Protein AF-0000000076133934 (afdb_homodimer)

Secondary structure (DSSP, 8-state):
-HHHHHHHHHHHHHHHHHHHHHHHTTTT-----B-SS-EEEEP---S---EEEE-TTSEEEEEE----TT--HHHHHHHHHTT---EEEEEETTSGGG-EEEPEEE-TT--GGG--EEEEEEEE-TT--EEEEEEEEETTEEEEEEEEEEGGGTEEEEEEEE--TT--SEEEEEESSSS-EEEEE--S--SHHHHHHHHHTT---EEEEEE-SS-EEEEEEEES----EEE-TTSSEEEEEETTTTEEEEEEEPTTS-EEEEEEEE-SSEEEEEEE-TTS-EEEEEESSHHHHHHHHH-TTS---EEEEEEEEETTEEEEEEEEEEE-SSSS-SEEEEEEETTEEEEEESSS-EEEEE-S---/-HHHHHHHHHHHHHHHHHHHHHHHTTTT-----B-SS-EEEEP---S---EEEE-TTSEEEEEE----TT--HHHHHHHHHTT---EEEEEETTSGGG-EEEPEEE-TT--GGG--EEEEEEEE-TT--EEEEEEEEETTEEEEEEEEEEGGGTEEEEEEEE--TT--SEEEEEESSSS-EEEEE--S--SHHHHHHHHHTT---EEEEEE-SS-EEEEEEEES----EEE-TTSSEEEEEETTTTEEEEEEEPTTS-EEEEEEEE-SSEEEEEEE-TTS-EEEEEESSHHHHHHHHH-TTS---EEEEEEEEETTEEEEEEEEEEE-SSS--SEEEEEEETTEEEEEESSS-EEEEE-S---

Organism: Mytilus edulis (NCBI:txid6550)

InterPro domains:
  IPR002640 Arylesterase [PF01731] (171-256)
  IPR002640 Arylesterase [PR01785] (44-58)
  IPR002640 Arylesterase [PR01785] (136-149)
  IPR002640 Arylesterase [PR01785] (177-189)
  IPR002640 Arylesterase [PR01785] (210-223)
  IPR002640 Arylesterase [PR01785] (236-254)
  IPR002640 Arylesterase [PR01785] (341-357)
  IPR011042 Six-bladed beta-propeller, TolB-like [G3DSA:2.120.10.30] (18-359)
  IPR051288 Serum paraoxonase/arylesterase [PTHR11799] (8-358)

Foldseek 3Di:
DVVVVVVVVVVVVVVVLVVVLCVLLVVPDDFDFDALFDKDFFDDLFFWFFEWAADLQQKIKTWTQADALQAAVQVVVVCVVSVGFTFIWIAGPVCNVVGIDTAAEDDDPDDRRFFRWAAKEWDQDPVRWIKIWTWGQGPVGIWIWIWTQDPVRSYTYTDDIDDDPVRHAWAYWEDPDNQKIKTKRFDDDSHNVVRVCLLSVQAWAIFMWIDQNPDIGTQDTRASGWAAWYAFPVNQWIWTFRFSQQWIWIWGADPSGHTHTDDIDRNQFRWHYWYADPVRKIKTKTFRRNNQLVVCSRHVVRFGKIWMKIFDDDPRDGDDIFTNTIDRRPNHGAWGYWDDDDQKIWTIHGGTTIMIGRRDDTD/DVVVVVVVVVVVVVVVLVVVLCVLLVVPDDFDFDALFDKDFFDDLFFWFFEWAADQQQKIKTWTQADALQAAPQVVVVCVVSVGFTFIWIAGPVCNVVGIDTAAEDDDPDDRRFFRWAAKEWDQDPVRWIKMWTWGQGPVAIWIWIWTQDPVRSYTYTDDIDDDPVRHAWAYWEDPDNQKIKTKRFDDDSHNVVRVCLLSVQAWAIFMWIDQNPDIGTQGTRGSGWAAWYAFPVNQWIWTFRFSQQWIWIWGADPSGHTHTDDIDRNQFRWHYWYADPVRKIKTKTFRRNNQLVVCSRHVVRFGKIWMKIFDDDPRDGDDIDTNTIDRRPRHGAWGYWDDDDQKIWTIHDGDTIMIGRRPDDD

Solvent-accessible surface area (backbone atoms only — not comparable to full-atom values): 35922 Å² total; per-residue (Å²): 113,66,64,59,50,49,52,50,51,51,51,49,50,50,49,50,50,49,52,50,49,46,56,67,31,30,75,84,66,81,65,61,28,40,60,28,33,64,64,46,73,46,68,74,82,61,41,10,27,39,22,58,49,68,47,98,86,33,45,25,45,29,20,16,24,50,60,58,86,46,51,38,70,58,33,52,52,51,35,57,74,62,63,60,53,37,41,44,32,38,34,38,67,88,46,58,87,72,34,60,43,77,44,45,76,43,54,94,82,65,61,61,94,48,36,18,28,41,16,47,26,67,35,70,49,97,85,69,49,37,39,34,40,31,32,27,52,28,92,91,44,39,33,39,37,33,26,39,55,39,74,94,76,42,30,31,37,56,73,46,79,47,74,50,90,88,52,58,35,69,38,16,30,26,49,83,44,95,62,27,31,36,36,20,25,23,45,81,54,60,49,51,68,59,34,50,43,32,60,72,46,71,44,39,62,3,29,35,36,34,35,76,65,83,51,80,39,84,63,49,69,59,33,48,33,36,32,19,36,36,60,43,93,86,55,49,29,39,37,36,23,22,25,84,86,10,34,40,36,25,22,40,43,47,95,89,65,52,58,41,86,68,45,78,41,80,69,84,33,28,32,32,24,53,31,60,38,97,83,59,25,37,25,25,5,14,29,69,32,41,50,39,37,55,46,21,64,42,32,67,83,42,61,9,29,19,28,30,39,37,34,38,50,55,96,75,34,78,77,47,67,31,47,37,31,29,32,61,13,82,90,43,30,28,25,17,16,36,47,54,52,93,57,31,35,40,35,20,2,51,55,34,57,37,36,37,28,47,48,60,33,69,100,114,66,66,60,51,49,50,49,51,50,50,49,49,51,49,49,49,50,54,50,49,45,55,67,30,29,75,83,67,79,66,63,30,35,43,28,26,64,65,46,73,46,68,74,80,62,41,9,25,38,23,56,50,68,46,97,85,34,46,26,45,29,21,15,24,49,60,60,86,48,51,38,70,57,32,52,51,51,34,58,75,61,64,61,55,37,41,42,32,38,33,39,67,87,46,60,91,73,35,61,42,76,44,46,75,43,54,93,84,63,61,62,92,49,35,17,26,41,16,48,26,68,36,71,50,97,86,68,49,36,38,35,40,32,32,26,53,29,92,91,44,37,33,40,38,34,27,40,54,39,72,93,74,42,30,32,38,58,73,48,77,49,77,49,91,88,52,57,35,68,38,17,29,26,49,82,42,95,61,25,32,35,35,20,25,23,47,80,55,59,49,50,67,58,34,49,45,32,62,73,48,69,46,40,62,2,30,36,36,34,35,75,63,83,50,80,41,83,62,49,69,58,32,48,33,35,31,18,36,36,59,42,94,86,55,50,28,40,37,37,21,22,25,81,86,10,33,40,35,24,23,40,43,46,95,88,64,52,58,40,88,69,45,78,42,80,69,83,33,28,32,32,24,52,30,60,38,97,83,59,25,37,24,26,5,14,29,70,32,40,51,38,37,54,45,20,64,41,32,67,83,44,59,9,30,18,28,30,38,35,36,40,51,56,96,74,35,75,77,46,68,34,47,48,30,29,32,62,14,81,90,43,30,30,24,17,18,35,46,55,54,92,56,31,36,40,35,18,2,52,55,33,58,37,37,38,29,47,48,59,34,73,134

Nearest PDB structures (foldseek):
  3srg-assembly1_A  TM=9.397E-01  e=7.828E-35  synthetic construct
  6g82-assembly1_A  TM=9.459E-01  e=3.700E-34  Homo sapiens
  3sre-assembly1_A  TM=9.489E-01  e=8.262E-34  synthetic construct
  6gmu-assembly1_A  TM=9.294E-01  e=3.151E-34  Homo sapiens
  4hho-assembly1_A  TM=9.497E-01  e=1.658E-33  synthetic construct

Structure (mmCIF, N/CA/C/O backbone):
data_AF-0000000076133934-model_v1
#
loop_
_entity.id
_entity.type
_entity.pdbx_description
1 polymer Paraoxonase
#
loop_
_atom_site.group_PDB
_atom_site.id
_atom_site.type_symbol
_atom_site.label_atom_id
_atom_site.label_alt_id
_atom_site.label_comp_id
_atom_site.label_asym_id
_atom_site.label_entity_id
_atom_site.label_seq_id
_atom_site.pdbx_PDB_ins_code
_atom_site.Cartn_x
_atom_site.Cartn_y
_atom_site.Cartn_z
_atom_site.occupancy
_atom_site.B_iso_or_equiv
_atom_site.auth_seq_id
_atom_site.auth_comp_id
_atom_site.auth_asym_id
_atom_site.auth_atom_id
_atom_site.pdbx_PDB_model_num
ATOM 1 N N . MET A 1 1 ? -45.312 -13.633 17.562 1 70 1 MET A N 1
ATOM 2 C CA . MET A 1 1 ? -44.031 -13.312 18.203 1 70 1 MET A CA 1
ATOM 3 C C . MET A 1 1 ? -42.906 -14.148 17.609 1 70 1 MET A C 1
ATOM 5 O O . MET A 1 1 ? -41.875 -13.602 17.203 1 70 1 MET A O 1
ATOM 9 N N . ILE A 1 2 ? -43.094 -15.352 17.375 1 78.44 2 ILE A N 1
ATOM 10 C CA . ILE A 1 2 ? -42.031 -16.25 16.891 1 78.44 2 ILE A CA 1
ATOM 11 C C . ILE A 1 2 ? -41.781 -15.969 15.414 1 78.44 2 ILE A C 1
ATOM 13 O O . ILE A 1 2 ? -40.625 -15.945 14.984 1 78.44 2 ILE A O 1
ATOM 17 N N . LYS A 1 3 ? -42.781 -15.742 14.641 1 81.19 3 LYS A N 1
ATOM 18 C CA . LYS A 1 3 ? -42.594 -15.477 13.219 1 81.19 3 LYS A CA 1
ATOM 19 C C . LYS A 1 3 ? -41.781 -14.203 12.992 1 81.19 3 LYS A C 1
ATOM 21 O O . LYS A 1 3 ? -40.938 -14.156 12.102 1 81.19 3 LYS A O 1
ATOM 26 N N . LYS A 1 4 ? -42.062 -13.234 13.664 1 77.88 4 LYS A N 1
ATOM 27 C CA . LYS A 1 4 ? -41.312 -11.977 13.562 1 77.88 4 LYS A CA 1
ATOM 28 C C . LYS A 1 4 ? -39.844 -12.156 13.969 1 77.88 4 LYS A C 1
ATOM 30 O O . LYS A 1 4 ? -38.969 -11.609 13.344 1 77.88 4 LYS A O 1
ATOM 35 N N . ALA A 1 5 ? -39.656 -12.898 14.93 1 82.94 5 ALA A N 1
ATOM 36 C CA . ALA A 1 5 ? -38.312 -13.203 15.391 1 82.94 5 ALA A CA 1
ATOM 37 C C . ALA A 1 5 ? -37.531 -13.977 14.328 1 82.94 5 ALA A C 1
ATOM 39 O O . ALA A 1 5 ? -36.375 -13.68 14.07 1 82.94 5 ALA A O 1
ATOM 40 N N . ILE A 1 6 ? -38.281 -14.945 13.766 1 82 6 ILE A N 1
ATOM 41 C CA . ILE A 1 6 ? -37.656 -15.734 12.711 1 82 6 ILE A CA 1
ATOM 42 C C . ILE A 1 6 ? -37.312 -14.828 11.531 1 82 6 ILE A C 1
ATOM 44 O O . ILE A 1 6 ? -36.219 -14.906 10.977 1 82 6 ILE A O 1
ATOM 48 N N . ALA A 1 7 ? -38.156 -14.062 11.133 1 81.56 7 ALA A N 1
ATOM 49 C CA . ALA A 1 7 ? -37.938 -13.125 10.039 1 81.56 7 ALA A CA 1
ATOM 50 C C . ALA A 1 7 ? -36.75 -12.195 10.352 1 81.56 7 ALA A C 1
ATOM 52 O O . ALA A 1 7 ? -35.938 -11.906 9.477 1 81.56 7 ALA A O 1
ATOM 53 N N . ALA A 1 8 ? -36.75 -11.758 11.492 1 79.44 8 ALA A N 1
ATOM 54 C CA . ALA A 1 8 ? -35.625 -10.898 11.922 1 79.44 8 ALA A CA 1
ATOM 55 C C . ALA A 1 8 ? -34.312 -11.641 11.852 1 79.44 8 ALA A C 1
ATOM 57 O O . ALA A 1 8 ? -33.312 -11.102 11.375 1 79.44 8 ALA A O 1
ATOM 58 N N . VAL A 1 9 ? -34.25 -12.812 12.273 1 79.12 9 VAL A N 1
ATOM 59 C CA . VAL A 1 9 ? -33.062 -13.617 12.266 1 79.12 9 VAL A CA 1
ATOM 60 C C . VAL A 1 9 ? -32.625 -13.891 10.82 1 79.12 9 VAL A C 1
ATOM 62 O O . VAL A 1 9 ? -31.438 -13.758 10.484 1 79.12 9 VAL A O 1
ATOM 65 N N . VAL A 1 10 ? -33.562 -14.227 9.992 1 79.75 10 VAL A N 1
ATOM 66 C CA . VAL A 1 10 ? -33.281 -14.484 8.586 1 79.75 10 VAL A CA 1
ATOM 67 C C . VAL A 1 10 ? -32.75 -13.203 7.922 1 79.75 10 VAL A C 1
ATOM 69 O O . VAL A 1 10 ? -31.812 -13.242 7.137 1 79.75 10 VAL A O 1
ATOM 72 N N . GLY A 1 11 ? -33.469 -12.164 8.219 1 78.06 11 GLY A N 1
ATOM 73 C CA . GLY A 1 11 ? -33 -10.883 7.711 1 78.06 11 GLY A CA 1
ATOM 74 C C . GLY A 1 11 ? -31.578 -10.555 8.117 1 78.06 11 GLY A C 1
ATOM 75 O O . GLY A 1 11 ? -30.781 -10.102 7.293 1 78.06 11 GLY A O 1
ATOM 76 N N . ILE A 1 12 ? -31.25 -10.852 9.312 1 78 12 ILE A N 1
ATOM 77 C CA . ILE A 1 12 ? -29.906 -10.609 9.82 1 78 12 ILE A CA 1
ATOM 78 C C . ILE A 1 12 ? -28.906 -11.523 9.117 1 78 12 ILE A C 1
ATOM 80 O O . ILE A 1 12 ? -27.812 -11.094 8.742 1 78 12 ILE A O 1
ATOM 84 N N . LEU A 1 13 ? -29.25 -12.695 8.891 1 75.12 13 LEU A N 1
ATOM 85 C CA . LEU A 1 13 ? -28.391 -13.648 8.211 1 75.12 13 LEU A CA 1
ATOM 86 C C . LEU A 1 13 ? -28.156 -13.234 6.762 1 75.12 13 LEU A C 1
ATOM 88 O O . LEU A 1 13 ? -27.031 -13.344 6.25 1 75.12 13 LEU A O 1
ATOM 92 N N . ILE A 1 14 ? -29.156 -12.797 6.137 1 77.44 14 ILE A N 1
ATOM 93 C CA . ILE A 1 14 ? -29.031 -12.32 4.766 1 77.44 14 ILE A CA 1
ATOM 94 C C . ILE A 1 14 ? -28.125 -11.102 4.723 1 77.44 14 ILE A C 1
ATOM 96 O O . ILE A 1 14 ? -27.234 -11.008 3.871 1 77.44 14 ILE A O 1
ATOM 100 N N . LEU A 1 15 ? -28.406 -10.266 5.633 1 78.44 15 LEU A N 1
ATOM 101 C CA . LEU A 1 15 ? -27.578 -9.062 5.703 1 78.44 15 LEU A CA 1
ATOM 102 C C . LEU A 1 15 ? -26.109 -9.422 5.969 1 78.44 15 LEU A C 1
ATOM 104 O O . LEU A 1 15 ? -25.203 -8.867 5.348 1 78.44 15 LEU A O 1
ATOM 108 N N . GLN A 1 16 ? -25.906 -10.305 6.824 1 71.62 16 GLN A N 1
ATOM 109 C CA . GLN A 1 16 ? -24.547 -10.781 7.109 1 71.62 16 GLN A CA 1
ATOM 110 C C . GLN A 1 16 ? -23.906 -11.375 5.863 1 71.62 16 GLN A C 1
ATOM 112 O O . GLN A 1 16 ? -22.734 -11.133 5.59 1 71.62 16 GLN A O 1
ATOM 117 N N . PHE A 1 17 ? -24.672 -12.195 5.172 1 75.19 17 PHE A N 1
ATOM 118 C CA . PHE A 1 17 ? -24.172 -12.805 3.941 1 75.19 17 PHE A CA 1
ATOM 119 C C . PHE A 1 17 ? -23.812 -11.727 2.92 1 75.19 17 PHE A C 1
ATOM 121 O O . PHE A 1 17 ? -22.75 -11.805 2.281 1 75.19 17 PHE A O 1
ATOM 128 N N . ILE A 1 18 ? -24.609 -10.781 2.768 1 75.88 18 ILE A N 1
ATOM 129 C CA . ILE A 1 18 ? -24.375 -9.711 1.808 1 75.88 18 ILE A CA 1
ATOM 130 C C . ILE A 1 18 ? -23.109 -8.938 2.189 1 75.88 18 ILE A C 1
ATOM 132 O O . ILE A 1 18 ? -22.234 -8.719 1.35 1 75.88 18 ILE A O 1
ATOM 136 N N . VAL A 1 19 ? -22.969 -8.609 3.453 1 74.81 19 VAL A N 1
ATOM 137 C CA . VAL A 1 19 ? -21.828 -7.836 3.92 1 74.81 19 VAL A CA 1
ATOM 138 C C . VAL A 1 19 ? -20.547 -8.648 3.746 1 74.81 19 VAL A C 1
ATOM 140 O O . VAL A 1 19 ? -19.531 -8.117 3.281 1 74.81 19 VAL A O 1
ATOM 143 N N . LYS A 1 20 ? -20.656 -9.891 4.039 1 72.94 20 LYS A N 1
ATOM 144 C CA . LYS A 1 20 ? -19.5 -10.758 3.887 1 72.94 20 LYS A CA 1
ATOM 145 C C . LYS A 1 20 ? -19.094 -10.883 2.42 1 72.94 20 LYS A C 1
ATOM 147 O O . LYS A 1 20 ? -17.906 -10.859 2.092 1 72.94 20 LYS A O 1
ATOM 152 N N . THR A 1 21 ? -20.062 -11.039 1.584 1 75.75 21 THR A N 1
ATOM 153 C CA . THR A 1 21 ? -19.797 -11.18 0.156 1 75.75 21 THR A CA 1
ATOM 154 C C . THR A 1 21 ? -19.188 -9.898 -0.407 1 75.75 21 THR A C 1
ATOM 156 O O . THR A 1 21 ? -18.203 -9.953 -1.153 1 75.75 21 THR A O 1
ATOM 159 N N . LEU A 1 22 ? -19.797 -8.758 -0.038 1 78 22 LEU A N 1
ATOM 160 C CA . LEU A 1 22 ? -19.266 -7.477 -0.501 1 78 22 LEU A CA 1
ATOM 161 C C . LEU A 1 22 ? -17.844 -7.258 0.004 1 78 22 LEU A C 1
ATOM 163 O O . LEU A 1 22 ? -17 -6.715 -0.716 1 78 22 LEU A O 1
ATOM 167 N N . HIS A 1 23 ? -17.625 -7.77 1.177 1 77.44 23 HIS A N 1
ATOM 168 C CA . HIS A 1 23 ? -16.297 -7.672 1.742 1 77.44 23 HIS A CA 1
ATOM 169 C C . HIS A 1 23 ? -15.312 -8.586 1.005 1 77.44 23 HIS A C 1
ATOM 171 O O . HIS A 1 23 ? -14.219 -8.164 0.639 1 77.44 23 HIS A O 1
ATOM 177 N N . THR A 1 24 ? -15.75 -9.812 0.729 1 72.62 24 THR A N 1
ATOM 178 C CA . THR A 1 24 ? -14.898 -10.781 0.041 1 72.62 24 THR A CA 1
ATOM 179 C C . THR A 1 24 ? -14.562 -10.305 -1.367 1 72.62 24 THR A C 1
ATOM 181 O O . THR A 1 24 ? -13.445 -10.492 -1.842 1 72.62 24 THR A O 1
ATOM 184 N N . LEU A 1 25 ? -15.438 -9.625 -1.99 1 81.06 25 LEU A N 1
ATOM 185 C CA . LEU A 1 25 ? -15.25 -9.125 -3.348 1 81.06 25 LEU A CA 1
ATOM 186 C C . LEU A 1 25 ? -14.5 -7.801 -3.338 1 81.06 25 LEU A C 1
ATOM 188 O O . LEU A 1 25 ? -14.109 -7.297 -4.395 1 81.06 25 LEU A O 1
ATOM 192 N N . GLU A 1 26 ? -14.305 -7.238 -2.248 1 84.81 26 GLU A N 1
ATOM 193 C CA . GLU A 1 26 ? -13.547 -6.008 -2.057 1 84.81 26 GLU A CA 1
ATOM 194 C C . GLU A 1 26 ? -14.117 -4.867 -2.893 1 84.81 26 GLU A C 1
ATOM 196 O O . GLU A 1 26 ? -13.383 -4.156 -3.576 1 84.81 26 GLU A O 1
ATOM 201 N N . ILE A 1 27 ? -15.359 -4.605 -2.816 1 81.56 27 ILE A N 1
ATOM 202 C CA . ILE A 1 27 ? -16.062 -3.705 -3.723 1 81.56 27 ILE A CA 1
ATOM 203 C C . ILE A 1 27 ? -15.711 -2.258 -3.389 1 81.56 27 ILE A C 1
ATOM 205 O O . ILE A 1 27 ? -15.828 -1.372 -4.238 1 81.56 27 ILE A O 1
ATOM 209 N N . LEU A 1 28 ? -15.266 -1.964 -2.199 1 84.56 28 LEU A N 1
ATOM 210 C CA . LEU A 1 28 ? -15 -0.586 -1.801 1 84.56 28 LEU A CA 1
ATOM 211 C C . LEU A 1 28 ? -13.5 -0.344 -1.637 1 84.56 28 LEU A C 1
ATOM 213 O O . LEU A 1 28 ? -13.086 0.736 -1.211 1 84.56 28 LEU A O 1
ATOM 217 N N . LYS A 1 29 ? -12.727 -1.355 -2.018 1 90.44 29 LYS A N 1
ATOM 218 C CA . LYS A 1 29 ? -11.289 -1.243 -1.808 1 90.44 29 LYS A CA 1
ATOM 219 C C . LYS A 1 29 ? -10.633 -0.402 -2.902 1 90.44 29 LYS A C 1
ATOM 221 O O . LYS A 1 29 ? -11.055 -0.446 -4.059 1 90.44 29 LYS A O 1
ATOM 226 N N . TYR A 1 30 ? -9.711 0.435 -2.496 1 94 30 TYR A N 1
ATOM 227 C CA . TYR A 1 30 ? -8.875 1.197 -3.418 1 94 30 TYR A CA 1
ATOM 228 C C . TYR A 1 30 ? -7.418 0.764 -3.318 1 94 30 TYR A C 1
ATOM 230 O O . TYR A 1 30 ? -6.918 0.491 -2.225 1 94 30 TYR A O 1
ATOM 238 N N . VAL A 1 31 ? -6.746 0.692 -4.453 1 97 31 VAL A N 1
ATOM 239 C CA . VAL A 1 31 ? -5.348 0.272 -4.492 1 97 31 VAL A CA 1
ATOM 240 C C . VAL A 1 31 ? -4.461 1.463 -4.848 1 97 31 VAL A C 1
ATOM 242 O O . VAL A 1 31 ? -4.633 2.082 -5.898 1 97 31 VAL A O 1
ATOM 245 N N . TYR A 1 32 ? -3.551 1.811 -3.926 1 97.56 32 TYR A N 1
ATOM 246 C CA . TYR A 1 32 ? -2.557 2.848 -4.176 1 97.56 32 TYR A CA 1
ATOM 247 C C . TYR A 1 32 ? -1.338 2.277 -4.887 1 97.56 32 TYR A C 1
ATOM 249 O O . TYR A 1 32 ? -0.924 1.147 -4.617 1 97.56 32 TYR A O 1
ATOM 257 N N . ASN A 1 33 ? -0.698 3.086 -5.738 1 98.12 33 ASN A N 1
ATOM 258 C CA . ASN A 1 33 ? 0.419 2.609 -6.547 1 98.12 33 ASN A CA 1
ATOM 259 C C . ASN A 1 33 ? 1.755 2.832 -5.844 1 98.12 33 ASN A C 1
ATOM 261 O O . ASN A 1 33 ? 1.984 3.895 -5.262 1 98.12 33 ASN A O 1
ATOM 265 N N . HIS A 1 34 ? 2.574 1.86 -5.797 1 97.75 34 HIS A N 1
ATOM 266 C CA . HIS A 1 34 ? 4 1.967 -5.508 1 97.75 34 HIS A CA 1
ATOM 267 C C . HIS A 1 34 ? 4.773 0.792 -6.094 1 97.75 34 HIS A C 1
ATOM 269 O O . HIS A 1 34 ? 4.215 -0.293 -6.281 1 97.75 34 HIS A O 1
ATOM 275 N N . THR A 1 35 ? 6.023 1.003 -6.445 1 98.19 35 THR A N 1
ATOM 276 C CA . THR A 1 35 ? 6.941 -0.008 -6.961 1 98.19 35 THR A CA 1
ATOM 277 C C . THR A 1 35 ? 8.227 -0.035 -6.145 1 98.19 35 THR A C 1
ATOM 279 O O . THR A 1 35 ? 8.547 0.925 -5.438 1 98.19 35 THR A O 1
ATOM 282 N N . PRO A 1 36 ? 8.953 -1.119 -6.156 1 98.12 36 PRO A N 1
ATOM 283 C CA . PRO A 1 36 ? 10.195 -1.204 -5.375 1 98.12 36 PRO A CA 1
ATOM 284 C C . PRO A 1 36 ? 11.359 -0.49 -6.047 1 98.12 36 PRO A C 1
ATOM 286 O O . PRO A 1 36 ? 12.461 -0.433 -5.488 1 98.12 36 PRO A O 1
ATOM 289 N N . GLY A 1 37 ? 11.242 0.003 -7.129 1 98.25 37 GLY A N 1
ATOM 290 C CA . GLY A 1 37 ? 12.172 0.682 -8.023 1 98.25 37 GLY A CA 1
ATOM 291 C C . GLY A 1 37 ? 11.586 0.93 -9.406 1 98.25 37 GLY A C 1
ATOM 292 O O . GLY A 1 37 ? 10.383 0.801 -9.609 1 98.25 37 GLY A O 1
ATOM 293 N N . PRO A 1 38 ? 12.461 1.379 -10.367 1 97.94 38 PRO A N 1
ATOM 294 C CA . PRO A 1 38 ? 11.961 1.546 -11.734 1 97.94 38 PRO A CA 1
ATOM 295 C C . PRO A 1 38 ? 11.516 0.228 -12.367 1 97.94 38 PRO A C 1
ATOM 297 O O . PRO A 1 38 ? 12.227 -0.778 -12.258 1 97.94 38 PRO A O 1
ATOM 300 N N . CYS A 1 39 ? 10.414 0.244 -12.977 1 98.12 39 CYS A N 1
ATOM 301 C CA . CYS A 1 39 ? 9.867 -0.946 -13.617 1 98.12 39 CYS A CA 1
ATOM 302 C C . CYS A 1 39 ? 9.531 -0.668 -15.078 1 98.12 39 CYS A C 1
ATOM 304 O O . CYS A 1 39 ? 9.242 0.471 -15.453 1 98.12 39 CYS A O 1
ATOM 306 N N . LYS A 1 40 ? 9.57 -1.646 -15.859 1 97.81 40 LYS A N 1
ATOM 307 C CA . LYS A 1 40 ? 9.18 -1.561 -17.266 1 97.81 40 LYS A CA 1
ATOM 308 C C . LYS A 1 40 ? 8.555 -2.865 -17.734 1 97.81 40 LYS A C 1
ATOM 310 O O . LYS A 1 40 ? 8.883 -3.941 -17.234 1 97.81 40 LYS A O 1
ATOM 315 N N . ILE A 1 41 ? 7.715 -2.758 -18.672 1 98.06 41 ILE A N 1
ATOM 316 C CA . ILE A 1 41 ? 7.121 -3.936 -19.297 1 98.06 41 ILE A CA 1
ATOM 317 C C . ILE A 1 41 ? 8.164 -4.641 -20.172 1 98.06 41 ILE A C 1
ATOM 319 O O . ILE A 1 41 ? 8.875 -3.996 -20.938 1 98.06 41 ILE A O 1
ATOM 323 N N . VAL A 1 42 ? 8.289 -5.926 -19.969 1 98.06 42 VAL A N 1
ATOM 324 C CA . VAL A 1 42 ? 9.156 -6.727 -20.828 1 98.06 42 VAL A CA 1
ATOM 325 C C . VAL A 1 42 ? 8.477 -6.949 -22.172 1 98.06 42 VAL A C 1
ATOM 327 O O . VAL A 1 42 ? 7.344 -7.434 -22.234 1 98.06 42 VAL A O 1
ATOM 330 N N . PRO A 1 43 ? 9.133 -6.539 -23.172 1 94.25 43 PRO A N 1
ATOM 331 C CA . PRO A 1 43 ? 8.516 -6.805 -24.484 1 94.25 43 PRO A CA 1
ATOM 332 C C . PRO A 1 43 ? 8.281 -8.289 -24.734 1 94.25 43 PRO A C 1
ATOM 334 O O . PRO A 1 43 ? 9.102 -9.125 -24.344 1 94.25 43 PRO A O 1
ATOM 337 N N . GLY A 1 44 ? 7.152 -8.617 -25.234 1 87 44 GLY A N 1
ATOM 338 C CA . GLY A 1 44 ? 6.816 -10 -25.562 1 87 44 GLY A CA 1
ATOM 339 C C . GLY A 1 44 ? 5.43 -10.148 -26.156 1 87 44 GLY A C 1
ATOM 340 O O . GLY A 1 44 ? 4.637 -9.211 -26.156 1 87 44 GLY A O 1
ATOM 341 N N . GLN A 1 45 ? 5.258 -11.281 -26.703 1 80.38 45 GLN A N 1
ATOM 342 C CA . GLN A 1 45 ? 3.984 -11.5 -27.391 1 80.38 45 GLN A CA 1
ATOM 343 C C . GLN A 1 45 ? 3.111 -12.484 -26.609 1 80.38 45 GLN A C 1
ATOM 345 O O . GLN A 1 45 ? 2.02 -12.844 -27.062 1 80.38 45 GLN A O 1
ATOM 350 N N . GLY A 1 46 ? 3.607 -12.922 -25.578 1 87.62 46 GLY A N 1
ATOM 351 C CA . GLY A 1 46 ? 2.811 -13.867 -24.812 1 87.62 46 GLY A CA 1
ATOM 352 C C . GLY A 1 46 ? 1.588 -13.234 -24.172 1 87.62 46 GLY A C 1
ATOM 353 O O . GLY A 1 46 ? 1.512 -12.008 -24.031 1 87.62 46 GLY A O 1
ATOM 354 N N . ILE A 1 47 ? 0.641 -14.086 -23.969 1 92.75 47 ILE A N 1
ATOM 355 C CA . ILE A 1 47 ? -0.547 -13.695 -23.219 1 92.75 47 ILE A CA 1
ATOM 356 C C . ILE A 1 47 ? -0.485 -14.273 -21.812 1 92.75 47 ILE A C 1
ATOM 358 O O . ILE A 1 47 ? -0.782 -15.453 -21.609 1 92.75 47 ILE A O 1
ATOM 362 N N . GLY A 1 48 ? -0.059 -13.398 -20.953 1 96.19 48 GLY A N 1
ATOM 363 C CA . GLY A 1 48 ? 0.087 -13.836 -19.578 1 96.19 48 GLY A CA 1
ATOM 364 C C . GLY A 1 48 ? 1.404 -14.539 -19.312 1 96.19 48 GLY A C 1
ATOM 365 O O . GLY A 1 48 ? 1.988 -15.141 -20.219 1 96.19 48 GLY A O 1
ATOM 366 N N . TYR A 1 49 ? 1.848 -14.531 -18.188 1 97.94 49 TYR A N 1
ATOM 367 C CA . TYR A 1 49 ? 3.045 -15.141 -17.609 1 97.94 49 TYR A CA 1
ATOM 368 C C . TYR A 1 49 ? 2.779 -15.641 -16.188 1 97.94 49 TYR A C 1
ATOM 370 O O . TYR A 1 49 ? 3.262 -15.055 -15.219 1 97.94 49 TYR A O 1
ATOM 378 N N . GLU A 1 50 ? 2.066 -16.688 -16.219 1 98 50 GLU A N 1
ATOM 379 C CA . GLU A 1 50 ? 1.249 -17.062 -15.062 1 98 50 GLU A CA 1
ATOM 380 C C . GLU A 1 50 ? 2.111 -17.578 -13.914 1 98 50 GLU A C 1
ATOM 382 O O . GLU A 1 50 ? 1.832 -17.297 -12.75 1 98 50 GLU A O 1
ATOM 387 N N . ASP A 1 51 ? 3.09 -18.375 -14.156 1 98.81 51 ASP A N 1
ATOM 388 C CA . ASP A 1 51 ? 3.986 -18.891 -13.133 1 98.81 51 ASP A CA 1
ATOM 389 C C . ASP A 1 51 ? 5.43 -18.938 -13.633 1 98.81 51 ASP A C 1
ATOM 391 O O . ASP A 1 51 ? 5.672 -18.922 -14.844 1 98.81 51 ASP A O 1
ATOM 395 N N . MET A 1 52 ? 6.352 -18.875 -12.68 1 98.75 52 MET A N 1
ATOM 396 C CA . MET A 1 52 ? 7.754 -18.906 -13.078 1 98.75 52 MET A CA 1
ATOM 397 C C . MET A 1 52 ? 8.625 -19.453 -11.945 1 98.75 52 MET A C 1
ATOM 399 O O . MET A 1 52 ? 8.234 -19.391 -10.781 1 98.75 52 MET A O 1
ATOM 403 N N . GLU A 1 53 ? 9.648 -19.953 -12.242 1 98.44 53 GLU A N 1
ATOM 404 C CA . GLU A 1 53 ? 10.688 -20.375 -11.297 1 98.44 53 GLU A CA 1
ATOM 405 C C . GLU A 1 53 ? 12.078 -20 -11.805 1 98.44 53 GLU A C 1
ATOM 407 O O . GLU A 1 53 ? 12.375 -20.141 -12.992 1 98.44 53 GLU A O 1
ATOM 412 N N . THR A 1 54 ? 12.875 -19.516 -10.945 1 98.44 54 THR A N 1
ATOM 413 C CA . THR A 1 54 ? 14.211 -19.016 -11.273 1 98.44 54 THR A CA 1
ATOM 414 C C . THR A 1 54 ? 15.281 -19.969 -10.734 1 98.44 54 THR A C 1
ATOM 416 O O . THR A 1 54 ? 15.273 -20.297 -9.547 1 98.44 54 THR A O 1
ATOM 419 N N . LEU A 1 55 ? 16.172 -20.391 -11.617 1 97.44 55 LEU A N 1
ATOM 420 C CA . LEU A 1 55 ? 17.344 -21.172 -11.227 1 97.44 55 LEU A CA 1
ATOM 421 C C . LEU A 1 55 ? 18.359 -20.297 -10.5 1 97.44 55 LEU A C 1
ATOM 423 O O . LEU A 1 55 ? 18.344 -19.078 -10.633 1 97.44 55 LEU A O 1
ATOM 427 N N . PRO A 1 56 ? 19.25 -20.938 -9.711 1 95.38 56 PRO A N 1
ATOM 428 C CA . PRO A 1 56 ? 20.266 -20.172 -8.977 1 95.38 56 PRO A CA 1
ATOM 429 C C . PRO A 1 56 ? 21.141 -19.312 -9.891 1 95.38 56 PRO A C 1
ATOM 431 O O . PRO A 1 56 ? 21.688 -18.297 -9.445 1 95.38 56 PRO A O 1
ATOM 434 N N . ASN A 1 57 ? 21.25 -19.625 -11.172 1 96.44 57 ASN A N 1
ATOM 435 C CA . ASN A 1 57 ? 22.109 -18.891 -12.078 1 96.44 57 ASN A CA 1
ATOM 436 C C . ASN A 1 57 ? 21.359 -17.734 -12.742 1 96.44 57 ASN A C 1
ATOM 438 O O . ASN A 1 57 ? 21.906 -17.062 -13.625 1 96.44 57 ASN A O 1
ATOM 442 N N . GLY A 1 58 ? 20.078 -17.531 -12.438 1 97.88 58 GLY A N 1
ATOM 443 C CA . GLY A 1 58 ? 19.328 -16.375 -12.906 1 97.88 58 GLY A CA 1
ATOM 444 C C . GLY A 1 58 ? 18.438 -16.688 -14.086 1 97.88 58 GLY A C 1
ATOM 445 O O . GLY A 1 58 ? 17.656 -15.836 -14.523 1 97.88 58 GLY A O 1
ATOM 446 N N . LEU A 1 59 ? 18.547 -17.922 -14.648 1 98.5 59 LEU A N 1
ATOM 447 C CA . LEU A 1 59 ? 17.641 -18.328 -15.703 1 98.5 59 LEU A CA 1
ATOM 448 C C . LEU A 1 59 ? 16.25 -18.625 -15.141 1 98.5 59 LEU A C 1
ATOM 450 O O . LEU A 1 59 ? 16.125 -19.359 -14.164 1 98.5 59 LEU A O 1
ATOM 454 N N . THR A 1 60 ? 15.281 -18.031 -15.719 1 98.75 60 THR A N 1
ATOM 455 C CA . THR A 1 60 ? 13.906 -18.156 -15.25 1 98.75 60 THR A CA 1
ATOM 456 C C . THR A 1 60 ? 13.016 -18.75 -16.344 1 98.75 60 THR A C 1
ATOM 458 O O . THR A 1 60 ? 12.992 -18.25 -17.469 1 98.75 60 THR A O 1
ATOM 461 N N . LEU A 1 61 ? 12.336 -19.828 -16.047 1 98.88 61 LEU A N 1
ATOM 462 C CA . LEU A 1 61 ? 11.352 -20.406 -16.938 1 98.88 61 LEU A CA 1
ATOM 463 C C . LEU A 1 61 ? 9.945 -19.953 -16.578 1 98.88 61 LEU A C 1
ATOM 465 O O . LEU A 1 61 ? 9.578 -19.922 -15.398 1 98.88 61 LEU A O 1
ATOM 469 N N . ILE A 1 62 ? 9.203 -19.578 -17.562 1 98.75 62 ILE A N 1
ATOM 470 C CA . ILE A 1 62 ? 7.93 -18.891 -17.344 1 98.75 62 ILE A CA 1
ATOM 471 C C . ILE A 1 62 ? 6.844 -19.562 -18.188 1 98.75 62 ILE A C 1
ATOM 473 O O . ILE A 1 62 ? 7.004 -19.75 -19.391 1 98.75 62 ILE A O 1
ATOM 477 N N . THR A 1 63 ? 5.754 -19.953 -17.562 1 98.5 63 THR A N 1
ATOM 478 C CA . THR A 1 63 ? 4.613 -20.469 -18.312 1 98.5 63 THR A CA 1
ATOM 479 C C . THR A 1 63 ? 3.775 -19.344 -18.891 1 98.5 63 THR A C 1
ATOM 481 O O . THR A 1 63 ? 3.584 -18.312 -18.234 1 98.5 63 THR A O 1
ATOM 484 N N . SER A 1 64 ? 3.307 -19.516 -20.094 1 97.12 64 SER A N 1
ATOM 485 C CA . SER A 1 64 ? 2.518 -18.5 -20.781 1 97.12 64 SER A CA 1
ATOM 486 C C . SER A 1 64 ? 1.426 -19.125 -21.641 1 97.12 64 SER A C 1
ATOM 488 O O . SER A 1 64 ? 1.562 -20.266 -22.078 1 97.12 64 SER A O 1
ATOM 490 N N . GLY A 1 65 ? 0.34 -18.375 -21.812 1 94.81 65 GLY A N 1
ATOM 491 C CA . GLY A 1 65 ? -0.729 -18.797 -22.703 1 94.81 65 GLY A CA 1
ATOM 492 C C . GLY A 1 65 ? -1.767 -19.656 -22.016 1 94.81 65 GLY A C 1
ATOM 493 O O . GLY A 1 65 ? -2.414 -20.5 -22.641 1 94.81 65 GLY A O 1
ATOM 494 N N . LEU A 1 66 ? -1.888 -19.453 -20.781 1 91.88 66 LEU A N 1
ATOM 495 C CA . LEU A 1 66 ? -2.848 -20.203 -19.984 1 91.88 66 LEU A CA 1
ATOM 496 C C . LEU A 1 66 ? -4.277 -19.891 -20.406 1 91.88 66 LEU A C 1
ATOM 498 O O . LEU A 1 66 ? -4.641 -18.719 -20.547 1 91.88 66 LEU A O 1
ATOM 502 N N . VAL A 1 67 ? -4.984 -20.922 -20.672 1 85.5 67 VAL A N 1
ATOM 503 C CA . VAL A 1 67 ? -6.43 -20.812 -20.812 1 85.5 67 VAL A CA 1
ATOM 504 C C . VAL A 1 67 ? -7.117 -21.734 -19.812 1 85.5 67 VAL A C 1
ATOM 506 O O . VAL A 1 67 ? -6.961 -22.969 -19.875 1 85.5 67 VAL A O 1
ATOM 509 N N . MET A 1 68 ? -7.84 -21.125 -19.031 1 80.19 68 MET A N 1
ATOM 510 C CA . MET A 1 68 ? -8.531 -21.922 -18.031 1 80.19 68 MET A CA 1
ATOM 511 C C . MET A 1 68 ? -9.617 -22.781 -18.672 1 80.19 68 MET A C 1
ATOM 513 O O . MET A 1 68 ? -10.297 -22.344 -19.594 1 80.19 68 MET A O 1
ATOM 517 N N . PRO A 1 69 ? -9.789 -23.984 -18.141 1 74.12 69 PRO A N 1
ATOM 518 C CA . PRO A 1 69 ? -10.859 -24.828 -18.656 1 74.12 69 PRO A CA 1
ATOM 519 C C . PRO A 1 69 ? -12.234 -24.172 -18.562 1 74.12 69 PRO A C 1
ATOM 521 O O . PRO A 1 69 ? -13.109 -24.453 -19.391 1 74.12 69 PRO A O 1
ATOM 524 N N . SER A 1 70 ? -12.344 -23.266 -17.641 1 74.56 70 SER A N 1
ATOM 525 C CA . SER A 1 70 ? -13.617 -22.594 -17.406 1 74.56 70 SER A CA 1
ATOM 526 C C . SER A 1 70 ? -13.672 -21.25 -18.141 1 74.56 70 SER A C 1
ATOM 528 O O . SER A 1 70 ? -14.562 -20.438 -17.875 1 74.56 70 SER A O 1
ATOM 530 N N . ALA A 1 71 ? -12.773 -21.078 -19 1 83.06 71 ALA A N 1
ATOM 531 C CA . ALA A 1 71 ? -12.672 -19.766 -19.641 1 83.06 71 ALA A CA 1
ATOM 532 C C . ALA A 1 71 ? -13.93 -19.453 -20.438 1 83.06 71 ALA A C 1
ATOM 534 O O . ALA A 1 71 ? -14.5 -20.328 -21.094 1 83.06 71 ALA A O 1
ATOM 535 N N . SER A 1 72 ? -14.305 -18.219 -20.484 1 84.44 72 SER A N 1
ATOM 536 C CA . SER A 1 72 ? -15.492 -17.75 -21.188 1 84.44 72 SER A CA 1
ATOM 537 C C . SER A 1 72 ? -15.242 -17.672 -22.688 1 84.44 72 SER A C 1
ATOM 539 O O . SER A 1 72 ? -14.094 -17.734 -23.141 1 84.44 72 SER A O 1
ATOM 541 N N . PRO A 1 73 ? -16.297 -17.531 -23.453 1 89.38 73 PRO A N 1
ATOM 542 C CA . PRO A 1 73 ? -16.141 -17.328 -24.891 1 89.38 73 PRO A CA 1
ATOM 543 C C . PRO A 1 73 ? -15.32 -16.078 -25.219 1 89.38 73 PRO A C 1
ATOM 545 O O . PRO A 1 73 ? -14.586 -16.062 -26.203 1 89.38 73 PRO A O 1
ATOM 548 N N . THR A 1 74 ? -15.492 -15.102 -24.375 1 91.44 74 THR A N 1
ATOM 549 C CA . THR A 1 74 ? -14.742 -13.867 -24.594 1 91.44 74 THR A CA 1
ATOM 550 C C . THR A 1 74 ? -13.242 -14.125 -24.5 1 91.44 74 THR A C 1
ATOM 552 O O . THR A 1 74 ? -12.469 -13.602 -25.312 1 91.44 74 THR A O 1
ATOM 555 N N . VAL A 1 75 ? -12.867 -14.945 -23.609 1 90.75 75 VAL A N 1
ATOM 556 C CA . VAL A 1 75 ? -11.453 -15.289 -23.422 1 90.75 75 VAL A CA 1
ATOM 557 C C . VAL A 1 75 ? -10.953 -16.094 -24.625 1 90.75 75 VAL A C 1
ATOM 559 O O . VAL A 1 75 ? -9.875 -15.812 -25.156 1 90.75 75 VAL A O 1
ATOM 562 N N . HIS A 1 76 ? -11.758 -17.016 -25.031 1 91.06 76 HIS A N 1
ATOM 563 C CA . HIS A 1 76 ? -11.383 -17.812 -26.188 1 91.06 76 HIS A CA 1
ATOM 564 C C . HIS A 1 76 ? -11.227 -16.953 -27.438 1 91.06 76 HIS A C 1
ATOM 566 O O . HIS A 1 76 ? -10.281 -17.141 -28.219 1 91.06 76 HIS A O 1
ATOM 572 N N . ALA A 1 77 ? -12.148 -16.047 -27.578 1 92.88 77 ALA A N 1
ATOM 573 C CA . ALA A 1 77 ? -12.078 -15.133 -28.719 1 92.88 77 ALA A CA 1
ATOM 574 C C . ALA A 1 77 ? -10.812 -14.281 -28.672 1 92.88 77 ALA A C 1
ATOM 576 O O . ALA A 1 77 ? -10.164 -14.055 -29.688 1 92.88 77 ALA A O 1
ATOM 577 N N . TYR A 1 78 ? -10.523 -13.805 -27.5 1 93.06 78 TYR A N 1
ATOM 578 C CA . TYR A 1 78 ? -9.328 -13 -27.312 1 93.06 78 TYR A CA 1
ATOM 579 C C . TYR A 1 78 ? -8.07 -13.789 -27.656 1 93.06 78 TYR A C 1
ATOM 581 O O . TYR A 1 78 ? -7.191 -13.281 -28.359 1 93.06 78 TYR A O 1
ATOM 589 N N . HIS A 1 79 ? -7.988 -14.977 -27.203 1 90.38 79 HIS A N 1
ATOM 590 C CA . HIS A 1 79 ? -6.824 -15.82 -27.438 1 90.38 79 HIS A CA 1
ATOM 591 C C . HIS A 1 79 ? -6.707 -16.188 -28.922 1 90.38 79 HIS A C 1
ATOM 593 O O . HIS A 1 79 ? -5.602 -16.234 -29.469 1 90.38 79 HIS A O 1
ATOM 599 N N . LYS A 1 80 ? -7.785 -16.422 -29.5 1 90.38 80 LYS A N 1
ATOM 600 C CA . LYS A 1 80 ? -7.777 -16.703 -30.938 1 90.38 80 LYS A CA 1
ATOM 601 C C . LYS A 1 80 ? -7.281 -15.492 -31.719 1 90.38 80 LYS A C 1
ATOM 603 O O . LYS A 1 80 ? -6.43 -15.625 -32.594 1 90.38 80 LYS A O 1
ATOM 608 N N . LYS A 1 81 ? -7.824 -14.375 -31.391 1 91.81 81 LYS A N 1
ATOM 609 C CA . LYS A 1 81 ? -7.453 -13.133 -32.062 1 91.81 81 LYS A CA 1
ATOM 610 C C . LYS A 1 81 ? -5.953 -12.875 -31.953 1 91.81 81 LYS A C 1
ATOM 612 O O . LYS A 1 81 ? -5.344 -12.344 -32.875 1 91.81 81 LYS A O 1
ATOM 617 N N . HIS A 1 82 ? -5.352 -13.289 -30.891 1 90.19 82 HIS A N 1
ATOM 618 C CA . HIS A 1 82 ? -3.951 -12.961 -30.641 1 90.19 82 HIS A CA 1
ATOM 619 C C . HIS A 1 82 ? -3.057 -14.18 -30.844 1 90.19 82 HIS A C 1
ATOM 621 O O . HIS A 1 82 ? -1.916 -14.203 -30.375 1 90.19 82 HIS A O 1
ATOM 627 N N . ASN A 1 83 ? -3.607 -15.203 -31.438 1 85.69 83 ASN A N 1
ATOM 628 C CA . ASN A 1 83 ? -2.869 -16.422 -31.766 1 85.69 83 ASN A CA 1
ATOM 629 C C . ASN A 1 83 ? -2.174 -16.984 -30.531 1 85.69 83 ASN A C 1
ATOM 631 O O . ASN A 1 83 ? -0.964 -17.219 -30.547 1 85.69 83 ASN A O 1
ATOM 635 N N . ARG A 1 84 ? -3.039 -17.156 -29.562 1 84.19 84 ARG A N 1
ATOM 636 C CA . ARG A 1 84 ? -2.533 -17.734 -28.312 1 84.19 84 ARG A CA 1
ATOM 637 C C . ARG A 1 84 ? -1.846 -19.062 -28.578 1 84.19 84 ARG A C 1
ATOM 639 O O . ARG A 1 84 ? -2.357 -19.906 -29.328 1 84.19 84 ARG A O 1
ATOM 646 N N . LYS A 1 85 ? -0.721 -19.344 -27.922 1 88.5 85 LYS A N 1
ATOM 647 C CA . LYS A 1 85 ? -0.052 -20.641 -27.828 1 88.5 85 LYS A CA 1
ATOM 648 C C . LYS A 1 85 ? 0.514 -20.859 -26.422 1 88.5 85 LYS A C 1
ATOM 650 O O . LYS A 1 85 ? 1.023 -19.922 -25.797 1 88.5 85 LYS A O 1
ATOM 655 N N . GLY A 1 86 ? 0.193 -22.125 -25.938 1 95 86 GLY A N 1
ATOM 656 C CA . GLY A 1 86 ? 0.924 -22.469 -24.719 1 95 86 GLY A CA 1
ATOM 657 C C . GLY A 1 86 ? 2.424 -22.547 -24.938 1 95 86 GLY A C 1
ATOM 658 O O . GLY A 1 86 ? 2.895 -23.266 -25.812 1 95 86 GLY A O 1
ATOM 659 N N . ARG A 1 87 ? 3.156 -21.766 -24.172 1 96.06 87 ARG A N 1
ATOM 660 C CA . ARG A 1 87 ? 4.602 -21.688 -24.344 1 96.06 87 ARG A CA 1
ATOM 661 C C . ARG A 1 87 ? 5.309 -21.641 -23 1 96.06 87 ARG A C 1
ATOM 663 O O . ARG A 1 87 ? 4.688 -21.344 -21.969 1 96.06 87 ARG A O 1
ATOM 670 N N . ILE A 1 88 ? 6.527 -22.062 -23.062 1 98.12 88 ILE A N 1
ATOM 671 C CA . ILE A 1 88 ? 7.453 -21.781 -21.969 1 98.12 88 ILE A CA 1
ATOM 672 C C . ILE A 1 88 ? 8.5 -20.781 -22.438 1 98.12 88 ILE A C 1
ATOM 674 O O . ILE A 1 88 ? 9.195 -21 -23.438 1 98.12 88 ILE A O 1
ATOM 678 N N . TYR A 1 89 ? 8.555 -19.688 -21.75 1 98.12 89 TYR A N 1
ATOM 679 C CA . TYR A 1 89 ? 9.555 -18.672 -22.062 1 98.12 89 TYR A CA 1
ATOM 680 C C . TYR A 1 89 ? 10.734 -18.734 -21.094 1 98.12 89 TYR A C 1
ATOM 682 O O . TYR A 1 89 ? 10.602 -19.266 -19.984 1 98.12 89 TYR A O 1
ATOM 690 N N . LEU A 1 90 ? 11.844 -18.297 -21.609 1 98.38 90 LEU A N 1
ATOM 691 C CA . LEU A 1 90 ? 13.062 -18.156 -20.828 1 98.38 90 LEU A CA 1
ATOM 692 C C . LEU A 1 90 ? 13.445 -16.688 -20.656 1 98.38 90 LEU A C 1
ATOM 694 O O . LEU A 1 90 ? 13.414 -15.93 -21.625 1 98.38 90 LEU A O 1
ATOM 698 N N . PHE A 1 91 ? 13.68 -16.281 -19.5 1 98.44 91 PHE A N 1
ATOM 699 C CA . PHE A 1 91 ? 14.234 -14.969 -19.172 1 98.44 91 PHE A CA 1
ATOM 700 C C . PHE A 1 91 ? 15.562 -15.109 -18.438 1 98.44 91 PHE A C 1
ATOM 702 O O . PHE A 1 91 ? 15.695 -15.945 -17.547 1 98.44 91 PHE A O 1
ATOM 709 N N . ASP A 1 92 ? 16.562 -14.344 -18.812 1 98.38 92 ASP A N 1
ATOM 710 C CA . ASP A 1 92 ? 17.875 -14.344 -18.172 1 98.38 92 ASP A CA 1
ATOM 711 C C . ASP A 1 92 ? 18.094 -13.047 -17.391 1 98.38 92 ASP A C 1
ATOM 713 O O . ASP A 1 92 ? 18.406 -12.008 -17.969 1 98.38 92 ASP A O 1
ATOM 717 N N . PHE A 1 93 ? 18.078 -13.102 -16.109 1 98.5 93 PHE A N 1
ATOM 718 C CA . PHE A 1 93 ? 18.219 -11.93 -15.258 1 98.5 93 PHE A CA 1
ATOM 719 C C . PHE A 1 93 ? 19.578 -11.281 -15.477 1 98.5 93 PHE A C 1
ATOM 721 O O . PHE A 1 93 ? 19.766 -10.102 -15.156 1 98.5 93 PHE A O 1
ATOM 728 N N . ASN A 1 94 ? 20.547 -12.062 -15.945 1 98 94 ASN A N 1
ATOM 729 C CA . ASN A 1 94 ? 21.875 -11.508 -16.172 1 98 94 ASN A CA 1
ATOM 730 C C . ASN A 1 94 ? 21.906 -10.656 -17.438 1 98 94 ASN A C 1
ATOM 732 O O . ASN A 1 94 ? 22.828 -9.867 -17.641 1 98 94 ASN A O 1
ATOM 736 N N . HIS A 1 95 ? 20.906 -10.828 -18.312 1 97.38 95 HIS A N 1
ATOM 737 C CA . HIS A 1 95 ? 20.766 -10.078 -19.547 1 97.38 95 HIS A CA 1
ATOM 738 C C . HIS A 1 95 ? 19.312 -9.625 -19.766 1 97.38 95 HIS A C 1
ATOM 740 O O . HIS A 1 95 ? 18.688 -9.984 -20.766 1 97.38 95 HIS A O 1
ATOM 746 N N . PRO A 1 96 ? 18.859 -8.758 -18.859 1 97 96 PRO A N 1
ATOM 747 C CA . PRO A 1 96 ? 17.438 -8.406 -18.891 1 97 96 PRO A CA 1
ATOM 748 C C . PRO A 1 96 ? 17.047 -7.688 -20.188 1 97 96 PRO A C 1
ATOM 750 O O . PRO A 1 96 ? 15.883 -7.758 -20.594 1 97 96 PRO A O 1
ATOM 753 N N . ASP A 1 97 ? 17.891 -7.059 -20.844 1 95.88 97 ASP A N 1
ATOM 754 C CA . ASP A 1 97 ? 17.594 -6.277 -22.047 1 95.88 97 ASP A CA 1
ATOM 755 C C . ASP A 1 97 ? 17.25 -7.191 -23.219 1 95.88 97 ASP A C 1
ATOM 757 O O . ASP A 1 97 ? 16.688 -6.738 -24.219 1 95.88 97 ASP A O 1
ATOM 761 N N . LYS A 1 98 ? 17.656 -8.484 -23.125 1 95.81 98 LYS A N 1
ATOM 762 C CA . LYS A 1 98 ? 17.344 -9.43 -24.203 1 95.81 98 LYS A CA 1
ATOM 763 C C . LYS A 1 98 ? 15.875 -9.828 -24.188 1 95.81 98 LYS A C 1
ATOM 765 O O . LYS A 1 98 ? 15.383 -10.422 -25.141 1 95.81 98 LYS A O 1
ATOM 770 N N . GLY A 1 99 ? 15.219 -9.484 -23.078 1 96.62 99 GLY A N 1
ATOM 771 C CA . GLY A 1 99 ? 13.812 -9.852 -22.984 1 96.62 99 GLY A CA 1
ATOM 772 C C . GLY A 1 99 ? 13.602 -11.336 -22.812 1 96.62 99 GLY A C 1
ATOM 773 O O . GLY A 1 99 ? 14.391 -12.008 -22.141 1 96.62 99 GLY A O 1
ATOM 774 N N . ILE A 1 100 ? 12.453 -11.828 -23.297 1 97.19 100 ILE A N 1
ATOM 775 C CA . ILE A 1 100 ? 12.117 -13.242 -23.125 1 97.19 100 ILE A CA 1
ATOM 776 C C . ILE A 1 100 ? 12.305 -13.977 -24.453 1 97.19 100 ILE A C 1
ATOM 778 O O . ILE A 1 100 ? 12.133 -13.398 -25.516 1 97.19 100 ILE A O 1
ATOM 782 N N . GLU A 1 101 ? 12.641 -15.219 -24.328 1 96.5 101 GLU A N 1
ATOM 783 C CA . GLU A 1 101 ? 12.773 -16.109 -25.484 1 96.5 101 GLU A CA 1
ATOM 784 C C . GLU A 1 101 ? 11.945 -17.375 -25.297 1 96.5 101 GLU A C 1
ATOM 786 O O . GLU A 1 101 ? 11.898 -17.938 -24.203 1 96.5 101 GLU A O 1
ATOM 791 N N . GLU A 1 102 ? 11.312 -17.797 -26.375 1 96.62 102 GLU A N 1
ATOM 792 C CA . GLU A 1 102 ? 10.547 -19.031 -26.312 1 96.62 102 GLU A CA 1
ATOM 793 C C . GLU A 1 102 ? 11.469 -20.25 -26.312 1 96.62 102 GLU A C 1
ATOM 795 O O . GLU A 1 102 ? 12.398 -20.328 -27.125 1 96.62 102 GLU A O 1
ATOM 800 N N . LEU A 1 103 ? 11.234 -21.156 -25.453 1 97.75 103 LEU A N 1
ATOM 801 C CA . LEU A 1 103 ? 11.938 -22.438 -25.5 1 97.75 103 LEU A CA 1
ATOM 802 C C . LEU A 1 103 ? 11.305 -23.375 -26.516 1 97.75 103 LEU A C 1
ATOM 804 O O . LEU A 1 103 ? 10.078 -23.484 -26.578 1 97.75 103 LEU A O 1
ATOM 808 N N . THR A 1 104 ? 12.188 -24.047 -27.266 1 96.81 104 THR A N 1
ATOM 809 C CA . THR A 1 104 ? 11.695 -25.062 -28.172 1 96.81 104 THR A CA 1
ATOM 810 C C . THR A 1 104 ? 11.414 -26.375 -27.438 1 96.81 104 THR A C 1
ATOM 812 O O . THR A 1 104 ? 12.25 -26.844 -26.656 1 96.81 104 THR A O 1
ATOM 815 N N . ILE A 1 105 ? 10.273 -26.891 -27.656 1 96.94 105 ILE A N 1
ATOM 816 C CA . ILE A 1 105 ? 9.945 -28.188 -27.047 1 96.94 105 ILE A CA 1
ATOM 817 C C . ILE A 1 105 ? 10.156 -29.297 -28.078 1 96.94 105 ILE A C 1
ATOM 819 O O . ILE A 1 105 ? 9.609 -29.234 -29.188 1 96.94 105 ILE A O 1
ATOM 823 N N . VAL A 1 106 ? 10.969 -30.234 -27.672 1 95.19 106 VAL A N 1
ATOM 824 C CA . VAL A 1 106 ? 11.25 -31.359 -28.562 1 95.19 106 VAL A CA 1
ATOM 825 C C . VAL A 1 106 ? 10.828 -32.656 -27.906 1 95.19 106 VAL A C 1
ATOM 827 O O . VAL A 1 106 ? 10.711 -32.75 -26.688 1 95.19 106 VAL A O 1
ATOM 830 N N . GLY A 1 107 ? 10.555 -33.625 -28.75 1 87 107 GLY A N 1
ATOM 831 C CA . GLY A 1 107 ? 10.109 -34.938 -28.297 1 87 107 GLY A CA 1
ATOM 832 C C . GLY A 1 107 ? 8.938 -35.469 -29.094 1 87 107 GLY A C 1
ATOM 833 O O . GLY A 1 107 ? 7.992 -34.75 -29.391 1 87 107 GLY A O 1
ATOM 834 N N . ASP A 1 108 ? 8.891 -36.625 -29.484 1 77.25 108 ASP A N 1
ATOM 835 C CA . ASP A 1 108 ? 7.965 -37.219 -30.453 1 77.25 108 ASP A CA 1
ATOM 836 C C . ASP A 1 108 ? 6.586 -37.438 -29.828 1 77.25 108 ASP A C 1
ATOM 838 O O . ASP A 1 108 ? 5.586 -37.531 -30.547 1 77.25 108 ASP A O 1
ATOM 842 N N . GLN A 1 109 ? 6.484 -37.406 -28.609 1 83.88 109 GLN A N 1
ATOM 843 C CA . GLN A 1 109 ? 5.223 -37.781 -27.984 1 83.88 109 GLN A CA 1
ATOM 844 C C . GLN A 1 109 ? 4.504 -36.562 -27.391 1 83.88 109 GLN A C 1
ATOM 846 O O . GLN A 1 109 ? 3.395 -36.688 -26.875 1 83.88 109 GLN A O 1
ATOM 851 N N . PHE A 1 110 ? 5.004 -35.438 -27.594 1 89.56 110 PHE A N 1
ATOM 852 C CA . PHE A 1 110 ? 4.375 -34.281 -26.953 1 89.56 110 PHE A CA 1
ATOM 853 C C . PHE A 1 110 ? 3.615 -33.438 -27.969 1 89.56 110 PHE A C 1
ATOM 855 O O . PHE A 1 110 ? 4.168 -33.062 -29.016 1 89.56 110 PHE A O 1
ATOM 862 N N . ASN A 1 111 ? 2.4 -33.188 -27.734 1 90.44 111 ASN A N 1
ATOM 863 C CA . ASN A 1 111 ? 1.566 -32.375 -28.609 1 90.44 111 ASN A CA 1
ATOM 864 C C . ASN A 1 111 ? 1.553 -30.922 -28.172 1 90.44 111 ASN A C 1
ATOM 866 O O . ASN A 1 111 ? 0.731 -30.531 -27.344 1 90.44 111 ASN A O 1
ATOM 870 N N . GLN A 1 112 ? 2.301 -30.172 -28.797 1 90.38 112 GLN A N 1
ATOM 871 C CA . GLN A 1 112 ? 2.463 -28.766 -28.422 1 90.38 112 GLN A CA 1
ATOM 872 C C . GLN A 1 112 ? 1.175 -27.984 -28.656 1 90.38 112 GLN A C 1
ATOM 874 O O . GLN A 1 112 ? 0.898 -27.016 -27.969 1 90.38 112 GLN A O 1
ATOM 879 N N . SER A 1 113 ? 0.429 -28.312 -29.609 1 89.25 113 SER A N 1
ATOM 880 C CA . SER A 1 113 ? -0.791 -27.594 -29.953 1 89.25 113 SER A CA 1
ATOM 881 C C . SER A 1 113 ? -1.841 -27.719 -28.859 1 89.25 113 SER A C 1
ATOM 883 O O . SER A 1 113 ? -2.793 -26.938 -28.797 1 89.25 113 SER A O 1
ATOM 885 N N . ASP A 1 114 ? -1.68 -28.734 -28.016 1 91.19 114 ASP A N 1
ATOM 886 C CA . ASP A 1 114 ? -2.613 -29 -26.938 1 91.19 114 ASP A CA 1
ATOM 887 C C . ASP A 1 114 ? -1.997 -28.625 -25.578 1 91.19 114 ASP A C 1
ATOM 889 O O . ASP A 1 114 ? -2.41 -29.141 -24.547 1 91.19 114 ASP A O 1
ATOM 893 N N . PHE A 1 115 ? -1.052 -27.797 -25.625 1 94.44 115 PHE A N 1
ATOM 894 C CA . PHE A 1 115 ? -0.302 -27.406 -24.438 1 94.44 115 PHE A CA 1
ATOM 895 C C . PHE A 1 115 ? -0.91 -26.172 -23.781 1 94.44 115 PHE A C 1
ATOM 897 O O . PHE A 1 115 ? -0.948 -25.109 -24.391 1 94.44 115 PHE A O 1
ATOM 904 N N . GLY A 1 116 ? -1.503 -26.25 -22.547 1 94.88 116 GLY A N 1
ATOM 905 C CA . GLY A 1 116 ? -1.975 -25.156 -21.719 1 94.88 116 GLY A CA 1
ATOM 906 C C . GLY A 1 116 ? -1.225 -25.047 -20.406 1 94.88 116 GLY A C 1
ATOM 907 O O . GLY A 1 116 ? -1.731 -25.453 -19.359 1 94.88 116 GLY A O 1
ATOM 908 N N . PRO A 1 117 ? -0.041 -24.516 -20.453 1 97.25 117 PRO A N 1
ATOM 909 C CA . PRO A 1 117 ? 0.832 -24.516 -19.281 1 97.25 117 PRO A CA 1
ATOM 910 C C . PRO A 1 117 ? 0.322 -23.594 -18.172 1 97.25 117 PRO A C 1
ATOM 912 O O . PRO A 1 117 ? -0.173 -22.5 -18.438 1 97.25 117 PRO A O 1
ATOM 915 N N . HIS A 1 118 ? 0.355 -24.062 -16.969 1 97.69 118 HIS A N 1
ATOM 916 C CA . HIS A 1 118 ? -0.052 -23.375 -15.766 1 97.69 118 HIS A CA 1
ATOM 917 C C . HIS A 1 118 ? 1.061 -23.375 -14.719 1 97.69 118 HIS A C 1
ATOM 919 O O . HIS A 1 118 ? 2.125 -22.797 -14.938 1 97.69 118 HIS A O 1
ATOM 925 N N . GLY A 1 119 ? 0.999 -24.078 -13.648 1 98.56 119 GLY A N 1
ATOM 926 C CA . GLY A 1 119 ? 2.045 -24.156 -12.641 1 98.56 119 GLY A CA 1
ATOM 927 C C . GLY A 1 119 ? 3.32 -24.797 -13.156 1 98.56 119 GLY A C 1
ATOM 928 O O . GLY A 1 119 ? 3.279 -25.641 -14.062 1 98.56 119 GLY A O 1
ATOM 929 N N . ILE A 1 120 ? 4.43 -24.469 -12.562 1 98.88 120 ILE A N 1
ATOM 930 C CA . ILE A 1 120 ? 5.73 -24.969 -13.008 1 98.88 120 ILE A CA 1
ATOM 931 C C . ILE A 1 120 ? 6.641 -25.203 -11.805 1 98.88 120 ILE A C 1
ATOM 933 O O . ILE A 1 120 ? 6.566 -24.469 -10.812 1 98.88 120 ILE A O 1
ATOM 937 N N . SER A 1 121 ? 7.465 -26.172 -11.883 1 98.81 121 SER A N 1
ATOM 938 C CA . SER A 1 121 ? 8.477 -26.469 -10.875 1 98.81 121 SER A CA 1
ATOM 939 C C . SER A 1 121 ? 9.773 -26.953 -11.516 1 98.81 121 SER A C 1
ATOM 941 O O . SER A 1 121 ? 9.75 -27.625 -12.555 1 98.81 121 SER A O 1
ATOM 943 N N . LEU A 1 122 ? 10.852 -26.594 -10.93 1 98.44 122 LEU A N 1
ATOM 944 C CA . LEU A 1 122 ? 12.164 -27.031 -11.375 1 98.44 122 LEU A CA 1
ATOM 945 C C . LEU A 1 122 ? 12.852 -27.875 -10.312 1 98.44 122 LEU A C 1
ATOM 947 O O . LEU A 1 122 ? 12.719 -27.609 -9.117 1 98.44 122 LEU A O 1
ATOM 951 N N . TRP A 1 123 ? 13.586 -28.875 -10.758 1 97.69 123 TRP A N 1
ATOM 952 C CA . TRP A 1 123 ? 14.43 -29.688 -9.898 1 97.69 123 TRP A CA 1
ATOM 953 C C . TRP A 1 123 ? 15.828 -29.844 -10.492 1 97.69 123 TRP A C 1
ATOM 955 O O . TRP A 1 123 ? 15.977 -30.359 -11.602 1 97.69 123 TRP A O 1
ATOM 965 N N . LYS A 1 124 ? 16.766 -29.328 -9.828 1 96.5 124 LYS A N 1
ATOM 966 C CA . LYS A 1 124 ? 18.172 -29.484 -10.234 1 96.5 124 LYS A CA 1
ATOM 967 C C . LYS A 1 124 ? 18.875 -30.547 -9.414 1 96.5 124 LYS A C 1
ATOM 969 O O . LYS A 1 124 ? 18.906 -30.469 -8.18 1 96.5 124 LYS A O 1
ATOM 974 N N . ASP A 1 125 ? 19.453 -31.484 -10.141 1 94.5 125 ASP A N 1
ATOM 975 C CA . ASP A 1 125 ? 20.141 -32.562 -9.398 1 94.5 125 ASP A CA 1
ATOM 976 C C . ASP A 1 125 ? 21.594 -32.188 -9.141 1 94.5 125 ASP A C 1
ATOM 97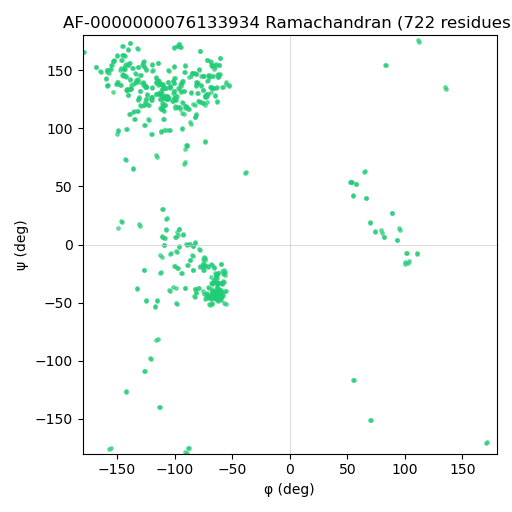8 O O . ASP A 1 125 ? 22.016 -31.062 -9.414 1 94.5 125 ASP A O 1
ATOM 982 N N . ASN A 1 126 ? 22.297 -33.062 -8.508 1 92.75 126 ASN A N 1
ATOM 983 C CA . ASN A 1 126 ? 23.688 -32.812 -8.109 1 92.75 126 ASN A CA 1
ATOM 984 C C . ASN A 1 126 ? 24.609 -32.719 -9.312 1 92.75 126 ASN A C 1
ATOM 986 O O . ASN A 1 126 ? 25.75 -32.281 -9.195 1 92.75 126 ASN A O 1
ATOM 990 N N . LYS A 1 127 ? 24.25 -33.188 -10.508 1 94.25 127 LYS A N 1
ATOM 991 C CA . LYS A 1 127 ? 25.062 -33.156 -11.727 1 94.25 127 LYS A CA 1
ATOM 992 C C . LYS A 1 127 ? 24.625 -31.984 -12.617 1 94.25 127 LYS A C 1
ATOM 994 O O . LYS A 1 127 ? 24.938 -31.953 -13.805 1 94.25 127 LYS A O 1
ATOM 999 N N . ASP A 1 128 ? 23.719 -31.141 -12.102 1 93 128 ASP A N 1
ATOM 1000 C CA . ASP A 1 128 ? 23.281 -29.891 -12.703 1 93 128 ASP A CA 1
ATOM 1001 C C . ASP A 1 128 ? 22.266 -30.141 -13.812 1 93 128 ASP A C 1
ATOM 1003 O O . ASP A 1 128 ? 22 -29.266 -14.633 1 93 128 ASP A O 1
ATOM 1007 N N . LYS A 1 129 ? 21.812 -31.375 -13.82 1 96.69 129 LYS A N 1
ATOM 1008 C CA . LYS A 1 129 ? 20.672 -31.656 -14.68 1 96.69 129 LYS A CA 1
ATOM 1009 C C . LYS A 1 129 ? 19.406 -31.016 -14.141 1 96.69 129 LYS A C 1
ATOM 1011 O O . LYS A 1 129 ? 19.078 -31.156 -12.961 1 96.69 129 LYS A O 1
ATOM 1016 N N . VAL A 1 130 ? 18.672 -30.266 -15.039 1 98.38 130 VAL A N 1
ATOM 1017 C CA . VAL A 1 130 ? 17.469 -29.578 -14.602 1 98.38 130 VAL A CA 1
ATOM 1018 C C . VAL A 1 130 ? 16.234 -30.25 -15.195 1 98.38 130 VAL A C 1
ATOM 1020 O O . VAL A 1 130 ? 16.078 -30.312 -16.422 1 98.38 130 VAL A O 1
ATOM 1023 N N . THR A 1 131 ? 15.414 -30.812 -14.352 1 98.56 131 THR A N 1
ATOM 1024 C CA . THR A 1 131 ? 14.102 -31.328 -14.719 1 98.56 131 THR A CA 1
ATOM 1025 C C . THR A 1 131 ? 13.023 -30.281 -14.484 1 98.56 131 THR A C 1
ATOM 1027 O O . THR A 1 131 ? 13.07 -29.531 -13.492 1 98.56 131 THR A O 1
ATOM 1030 N N . VAL A 1 132 ? 12.102 -30.188 -15.406 1 98.75 132 VAL A N 1
ATOM 1031 C CA . VAL A 1 132 ? 11 -29.234 -15.352 1 98.75 132 VAL A CA 1
ATOM 1032 C C . VAL A 1 132 ? 9.664 -29.984 -15.344 1 98.75 132 VAL A C 1
ATOM 1034 O O . VAL A 1 132 ? 9.453 -30.875 -16.156 1 98.75 132 VAL A O 1
ATOM 1037 N N . MET A 1 133 ? 8.859 -29.703 -14.43 1 98.81 133 MET A N 1
ATOM 1038 C CA . MET A 1 133 ? 7.492 -30.203 -14.414 1 98.81 133 MET A CA 1
ATOM 1039 C C . MET A 1 133 ? 6.492 -29.078 -14.617 1 98.81 133 MET A C 1
ATOM 1041 O O . MET A 1 133 ? 6.59 -28.031 -13.977 1 98.81 133 MET A O 1
ATOM 1045 N N . VAL A 1 134 ? 5.543 -29.266 -15.539 1 98.62 134 VAL A N 1
ATOM 1046 C CA . VAL A 1 134 ? 4.582 -28.219 -15.875 1 98.62 134 VAL A CA 1
ATOM 1047 C C . VAL A 1 134 ? 3.166 -28.781 -15.844 1 98.62 134 VAL A C 1
ATOM 1049 O O . VAL A 1 134 ? 2.912 -29.859 -16.391 1 98.62 134 VAL A O 1
ATOM 1052 N N . VAL A 1 135 ? 2.285 -28.078 -15.188 1 98.12 135 VAL A N 1
ATOM 1053 C CA . VAL A 1 135 ? 0.861 -28.391 -15.297 1 98.12 135 VAL A CA 1
ATOM 1054 C C . VAL A 1 135 ? 0.377 -28.109 -16.719 1 98.12 135 VAL A C 1
ATOM 1056 O O . VAL A 1 135 ? 0.726 -27.094 -17.312 1 98.12 135 VAL A O 1
ATOM 1059 N N . ASN A 1 136 ? -0.371 -29 -17.266 1 96.69 136 ASN A N 1
ATOM 1060 C CA . ASN A 1 136 ? -0.923 -28.859 -18.609 1 96.69 136 ASN A CA 1
ATOM 1061 C C . ASN A 1 136 ? -2.438 -29.047 -18.625 1 96.69 136 ASN A C 1
ATOM 1063 O O . ASN A 1 136 ? -2.936 -30.094 -18.203 1 96.69 136 ASN A O 1
ATOM 1067 N N . HIS A 1 137 ? -3.127 -28.031 -19.047 1 94.19 137 HIS A N 1
ATOM 1068 C CA . HIS A 1 137 ? -4.555 -28.156 -19.312 1 94.19 137 HIS A CA 1
ATOM 1069 C C . HIS A 1 137 ? -4.812 -28.578 -20.75 1 94.19 137 HIS A C 1
ATOM 1071 O O . HIS A 1 137 ? -5.105 -27.734 -21.609 1 94.19 137 HIS A O 1
ATOM 1077 N N . GLY A 1 138 ? -4.773 -29.875 -21.047 1 90.88 138 GLY A N 1
ATOM 1078 C CA . GLY A 1 138 ? -4.973 -30.391 -22.391 1 90.88 138 GLY A CA 1
ATOM 1079 C C . GLY A 1 138 ? -6.406 -30.812 -22.672 1 90.88 138 GLY A C 1
ATOM 1080 O O . GLY A 1 138 ? -7.23 -30.859 -21.75 1 90.88 138 GLY A O 1
ATOM 1081 N N . SER A 1 139 ? -6.66 -31.078 -23.938 1 89.06 139 SER A N 1
ATOM 1082 C CA . SER A 1 139 ? -7.996 -31.438 -24.391 1 89.06 139 SER A CA 1
ATOM 1083 C C . SER A 1 139 ? -8.461 -32.75 -23.766 1 89.06 139 SER A C 1
ATOM 1085 O O . SER A 1 139 ? -9.656 -33 -23.641 1 89.06 139 SER A O 1
ATOM 1087 N N . LYS A 1 140 ? -7.539 -33.625 -23.391 1 88.5 140 LYS A N 1
ATOM 1088 C CA . LYS A 1 140 ? -7.887 -34.906 -22.812 1 88.5 140 LYS A CA 1
ATOM 1089 C C . LYS A 1 140 ? -7.93 -34.844 -21.281 1 88.5 140 LYS A C 1
ATOM 1091 O O . LYS A 1 140 ? -8.047 -35.875 -20.609 1 88.5 140 LYS A O 1
ATOM 1096 N N . GLY A 1 141 ? -7.836 -33.656 -20.797 1 90.12 141 GLY A N 1
ATOM 1097 C CA . GLY A 1 141 ? -7.766 -33.469 -19.344 1 90.12 141 GLY A CA 1
ATOM 1098 C C . GLY A 1 141 ? -6.414 -32.969 -18.875 1 90.12 141 GLY A C 1
ATOM 1099 O O . GLY A 1 141 ? -5.449 -32.938 -19.641 1 90.12 141 GLY A O 1
ATOM 1100 N N . ASP A 1 142 ? -6.391 -32.719 -17.578 1 94.69 142 ASP A N 1
ATOM 1101 C CA . ASP A 1 142 ? -5.16 -32.156 -17.016 1 94.69 142 ASP A CA 1
ATOM 1102 C C . ASP A 1 142 ? -4.082 -33.219 -16.891 1 94.69 142 ASP A C 1
ATOM 1104 O O . ASP A 1 142 ? -4.391 -34.406 -16.672 1 94.69 142 ASP A O 1
ATOM 1108 N N . SER A 1 143 ? -2.902 -32.875 -17.078 1 96.56 143 SER A N 1
ATOM 1109 C CA . SER A 1 143 ? -1.737 -33.75 -16.922 1 96.56 143 SER A CA 1
ATOM 1110 C C . SER A 1 143 ? -0.537 -32.969 -16.391 1 96.56 143 SER A C 1
ATOM 1112 O O . SER A 1 143 ? -0.564 -31.734 -16.344 1 96.56 143 SER A O 1
ATOM 1114 N N . LEU A 1 144 ? 0.444 -33.656 -15.891 1 98.12 144 LEU A N 1
ATOM 1115 C CA . LEU A 1 144 ? 1.755 -33.094 -15.57 1 98.12 144 LEU A CA 1
ATOM 1116 C C . LEU A 1 144 ? 2.799 -33.562 -16.578 1 98.12 144 LEU A C 1
ATOM 1118 O O . LEU A 1 144 ? 2.93 -34.75 -16.844 1 98.12 144 LEU A O 1
ATOM 1122 N N . GLU A 1 145 ? 3.438 -32.625 -17.156 1 97.94 145 GLU A N 1
ATOM 1123 C CA . GLU A 1 145 ? 4.43 -32.906 -18.188 1 97.94 145 GLU A CA 1
ATOM 1124 C C . GLU A 1 145 ? 5.848 -32.719 -17.656 1 97.94 145 GLU A C 1
ATOM 1126 O O . GLU A 1 145 ? 6.191 -31.672 -17.109 1 97.94 145 GLU A O 1
ATOM 1131 N N . LYS A 1 146 ? 6.641 -33.719 -17.797 1 98.19 146 LYS A N 1
ATOM 1132 C CA . LYS A 1 146 ? 8.039 -33.688 -17.375 1 98.19 146 LYS A CA 1
ATOM 1133 C C . LYS A 1 146 ? 8.961 -33.438 -18.562 1 98.19 146 LYS A C 1
ATOM 1135 O O . LYS A 1 146 ? 8.859 -34.094 -19.594 1 98.19 146 LYS A O 1
ATOM 1140 N N . PHE A 1 147 ? 9.82 -32.469 -18.406 1 98.38 147 PHE A N 1
ATOM 1141 C CA . PHE A 1 147 ? 10.797 -32.125 -19.422 1 98.38 147 PHE A CA 1
ATOM 1142 C C . PHE A 1 147 ? 12.203 -32.094 -18.828 1 98.38 147 PHE A C 1
ATOM 1144 O O . PHE A 1 147 ? 12.367 -31.938 -17.609 1 98.38 147 PHE A O 1
ATOM 1151 N N . LEU A 1 148 ? 13.188 -32.281 -19.688 1 98.06 148 LEU A N 1
ATOM 1152 C CA . LEU A 1 148 ? 14.57 -31.938 -19.406 1 98.06 148 LEU A CA 1
ATOM 1153 C C . LEU A 1 148 ? 14.938 -30.594 -20.031 1 98.06 148 LEU A C 1
ATOM 1155 O O . LEU A 1 148 ? 14.719 -30.391 -21.234 1 98.06 148 LEU A O 1
ATOM 1159 N N . PHE A 1 149 ? 15.445 -29.688 -19.266 1 98.62 149 PHE A N 1
ATOM 1160 C CA . PHE A 1 149 ? 15.836 -28.375 -19.75 1 98.62 149 PHE A CA 1
ATOM 1161 C C . PHE A 1 149 ? 17.281 -28.391 -20.234 1 98.62 149 PHE A C 1
ATOM 1163 O O . PHE A 1 149 ? 18.203 -28.703 -19.469 1 98.62 149 PHE A O 1
ATOM 1170 N N . ILE A 1 150 ? 17.453 -28.125 -21.453 1 97.56 150 ILE A N 1
ATOM 1171 C CA . ILE A 1 150 ? 18.781 -27.984 -22.062 1 97.56 150 ILE A CA 1
ATOM 1172 C C . ILE A 1 150 ? 19.062 -26.516 -22.359 1 97.56 150 ILE A C 1
ATOM 1174 O O . ILE A 1 150 ? 18.75 -26.031 -23.453 1 97.56 150 ILE A O 1
ATOM 1178 N N . ALA A 1 151 ? 19.781 -25.875 -21.516 1 96.12 151 ALA A N 1
ATOM 1179 C CA . ALA A 1 151 ? 19.969 -24.438 -21.547 1 96.12 151 ALA A CA 1
ATOM 1180 C C . ALA A 1 151 ? 20.703 -24 -22.812 1 96.12 151 ALA A C 1
ATOM 1182 O O . ALA A 1 151 ? 20.312 -23.031 -23.469 1 96.12 151 ALA A O 1
ATOM 1183 N N . LYS A 1 152 ? 21.734 -24.656 -23.156 1 95.06 152 LYS A N 1
ATOM 1184 C CA . LYS A 1 152 ? 22.594 -24.281 -24.281 1 95.06 152 LYS A CA 1
ATOM 1185 C C . LYS A 1 152 ? 21.797 -24.25 -25.578 1 95.06 152 LYS A C 1
ATOM 1187 O O . LYS A 1 152 ? 22.062 -23.406 -26.453 1 95.06 152 LYS A O 1
ATOM 1192 N N . ASP A 1 153 ? 20.828 -25.109 -25.703 1 96.31 153 ASP A N 1
ATOM 1193 C CA . ASP A 1 153 ? 20.047 -25.234 -26.922 1 96.31 153 ASP A CA 1
ATOM 1194 C C . ASP A 1 153 ? 18.719 -24.469 -26.812 1 96.31 153 ASP A C 1
ATOM 1196 O O . ASP A 1 153 ? 17.953 -24.406 -27.766 1 96.31 153 ASP A O 1
ATOM 1200 N N . LYS A 1 154 ? 18.438 -23.938 -25.594 1 97 154 LYS A N 1
ATOM 1201 C CA . LYS A 1 154 ? 17.141 -23.312 -25.312 1 97 154 LYS A CA 1
ATOM 1202 C C . LYS A 1 154 ? 15.992 -24.234 -25.656 1 97 154 LYS A C 1
ATOM 1204 O O . LYS A 1 154 ? 15.078 -23.859 -26.391 1 97 154 LYS A O 1
ATOM 1209 N N . GLN A 1 155 ? 16.109 -25.422 -25.062 1 97.56 155 GLN A N 1
ATOM 1210 C CA . GLN A 1 155 ? 15.172 -26.469 -25.422 1 97.56 155 GLN A CA 1
ATOM 1211 C C . GLN A 1 155 ? 14.633 -27.172 -24.188 1 97.56 155 GLN A C 1
ATOM 1213 O O . GLN A 1 155 ? 15.328 -27.266 -23.172 1 97.56 155 GLN A O 1
ATOM 1218 N N . LEU A 1 156 ? 13.406 -27.594 -24.297 1 98.38 156 LEU A N 1
ATOM 1219 C CA . LEU A 1 156 ? 12.82 -28.562 -23.391 1 98.38 156 LEU A CA 1
ATOM 1220 C C . LEU A 1 156 ? 12.57 -29.906 -24.094 1 98.38 156 LEU A C 1
ATOM 1222 O O . LEU A 1 156 ? 11.836 -29.953 -25.078 1 98.38 156 LEU A O 1
ATOM 1226 N N . LYS A 1 157 ? 13.242 -30.891 -23.609 1 97.81 157 LYS A N 1
ATOM 1227 C CA . LYS A 1 157 ? 13.008 -32.25 -24.125 1 97.81 157 LYS A CA 1
ATOM 1228 C C . LYS A 1 157 ? 11.938 -32.969 -23.312 1 97.81 157 LYS A C 1
ATOM 1230 O O . LYS A 1 157 ? 12.133 -33.219 -22.125 1 97.81 157 LYS A O 1
ATOM 1235 N N . HIS A 1 158 ? 10.859 -33.312 -23.953 1 98 158 HIS A N 1
ATOM 1236 C CA . HIS A 1 158 ? 9.781 -34 -23.234 1 98 158 HIS A CA 1
ATOM 1237 C C . HIS A 1 158 ? 10.195 -35.406 -22.812 1 98 158 HIS A C 1
ATOM 1239 O O . HIS A 1 158 ? 10.797 -36.156 -23.594 1 98 158 HIS A O 1
ATOM 1245 N N . VAL A 1 159 ? 9.875 -35.75 -21.594 1 97.06 159 VAL A N 1
ATOM 1246 C CA . VAL A 1 159 ? 10.305 -37 -21.031 1 97.06 159 VAL A CA 1
ATOM 1247 C C . VAL A 1 159 ? 9.086 -37.875 -20.75 1 97.06 159 VAL A C 1
ATOM 1249 O O . VAL A 1 159 ? 9.078 -39.062 -21.078 1 97.06 159 VAL A O 1
ATOM 1252 N N . GLN A 1 160 ? 8.086 -37.281 -20.109 1 95.94 160 GLN A N 1
ATOM 1253 C CA . GLN A 1 160 ? 6.984 -38.125 -19.609 1 95.94 160 GLN A CA 1
ATOM 1254 C C . GLN A 1 160 ? 5.734 -37.281 -19.375 1 95.94 160 GLN A C 1
ATOM 1256 O O . GLN A 1 160 ? 5.832 -36.094 -19 1 95.94 160 GLN A O 1
ATOM 1261 N N . THR A 1 161 ? 4.613 -37.844 -19.656 1 96.69 161 THR A N 1
ATOM 1262 C CA . THR A 1 161 ? 3.318 -37.312 -19.281 1 96.69 161 THR A CA 1
ATOM 1263 C C . THR A 1 161 ? 2.707 -38.125 -18.125 1 96.69 161 THR A C 1
ATOM 1265 O O . THR A 1 161 ? 2.605 -39.344 -18.219 1 96.69 161 THR A O 1
ATOM 1268 N N . TYR A 1 162 ? 2.365 -37.438 -17.078 1 97.38 162 TYR A N 1
ATOM 1269 C CA . TYR A 1 162 ? 1.671 -38.062 -15.961 1 97.38 162 TYR A CA 1
ATOM 1270 C C . TYR A 1 162 ? 0.169 -37.844 -16.047 1 97.38 162 TYR A C 1
ATOM 1272 O O . TYR A 1 162 ? -0.283 -36.688 -16.047 1 97.38 162 TYR A O 1
ATOM 1280 N N . ARG A 1 163 ? -0.533 -38.938 -16.156 1 95.81 163 ARG A N 1
ATOM 1281 C CA . ARG A 1 163 ? -1.99 -38.938 -16.094 1 95.81 163 ARG A CA 1
ATOM 1282 C C . ARG A 1 163 ? -2.482 -39.938 -15.047 1 95.81 163 ARG A C 1
ATOM 1284 O O . ARG A 1 163 ? -1.918 -41.031 -14.906 1 95.81 163 ARG A O 1
ATOM 1291 N N . ASP A 1 164 ? -3.41 -39.5 -14.352 1 96.38 164 ASP A N 1
ATOM 1292 C CA . ASP A 1 164 ? -3.977 -40.344 -13.289 1 96.38 164 ASP A CA 1
ATOM 1293 C C . ASP A 1 164 ? -5.324 -39.781 -12.828 1 96.38 164 ASP A C 1
ATOM 1295 O O . ASP A 1 164 ? -5.562 -38.562 -12.891 1 96.38 164 ASP A O 1
ATOM 1299 N N . PRO A 1 165 ? -6.246 -40.656 -12.383 1 93.88 165 PRO A N 1
ATOM 1300 C CA . PRO A 1 165 ? -7.527 -40.188 -11.867 1 93.88 165 PRO A CA 1
ATOM 1301 C C . PRO A 1 165 ? -7.363 -39.188 -10.711 1 93.88 165 PRO A C 1
ATOM 1303 O O . PRO A 1 165 ? -8.266 -38.406 -10.438 1 93.88 165 PRO A O 1
ATOM 1306 N N . ASN A 1 166 ? -6.258 -39.25 -9.984 1 94.5 166 ASN A N 1
ATOM 1307 C CA . ASN A 1 166 ? -6 -38.312 -8.883 1 94.5 166 ASN A CA 1
ATOM 1308 C C . ASN A 1 166 ? -5.633 -36.938 -9.391 1 94.5 166 ASN A C 1
ATOM 1310 O O . ASN A 1 166 ? -5.637 -35.969 -8.617 1 94.5 166 ASN A O 1
ATOM 1314 N N . ILE A 1 167 ? -5.234 -36.812 -10.602 1 95.12 167 ILE A N 1
ATOM 1315 C CA . ILE A 1 167 ? -4.992 -35.562 -11.289 1 95.12 167 ILE A CA 1
ATOM 1316 C C . ILE A 1 167 ? -6.293 -35.031 -11.914 1 95.12 167 ILE A C 1
ATOM 1318 O O . ILE A 1 167 ? -6.758 -35.594 -12.922 1 95.12 167 ILE A O 1
ATOM 1322 N N . HIS A 1 168 ? -6.867 -34.094 -11.352 1 90.31 168 HIS A N 1
ATOM 1323 C CA . HIS A 1 168 ? -8.203 -33.656 -11.742 1 90.31 168 HIS A CA 1
ATOM 1324 C C . HIS A 1 168 ? -8.172 -32.25 -12.32 1 90.31 168 HIS A C 1
ATOM 1326 O O . HIS A 1 168 ? -7.969 -32.062 -13.523 1 90.31 168 HIS A O 1
ATOM 1332 N N . TYR A 1 169 ? -8.156 -31.203 -11.453 1 90.56 169 TYR A N 1
ATOM 1333 C CA . TYR A 1 169 ? -8.023 -29.812 -11.859 1 90.56 169 TYR A CA 1
ATOM 1334 C C . TYR A 1 169 ? -6.785 -29.172 -11.227 1 90.56 169 TYR A C 1
ATOM 1336 O O . TYR A 1 169 ? -6.871 -28.547 -10.172 1 90.56 169 TYR A O 1
ATOM 1344 N N . LEU A 1 170 ? -5.801 -29.234 -12.016 1 94.94 170 LEU A N 1
ATOM 1345 C CA . LEU A 1 170 ? -4.484 -28.906 -11.477 1 94.94 170 LEU A CA 1
ATOM 1346 C C . LEU A 1 170 ? -4.277 -27.391 -11.43 1 94.94 170 LEU A C 1
ATOM 1348 O O . LEU A 1 170 ? -4.805 -26.672 -12.281 1 94.94 170 LEU A O 1
ATOM 1352 N N . ASN A 1 171 ? -3.562 -26.953 -10.445 1 96.19 171 ASN A N 1
ATOM 1353 C CA . ASN A 1 171 ? -3.105 -25.562 -10.438 1 96.19 171 ASN A CA 1
ATOM 1354 C C . ASN A 1 171 ? -1.582 -25.469 -10.477 1 96.19 171 ASN A C 1
ATOM 1356 O O . ASN A 1 171 ? -1.02 -24.766 -11.305 1 96.19 171 ASN A O 1
ATOM 1360 N N . ASP A 1 172 ? -0.977 -26.188 -9.539 1 98.56 172 ASP A N 1
ATOM 1361 C CA . ASP A 1 172 ? 0.474 -26.047 -9.438 1 98.56 172 ASP A CA 1
ATOM 1362 C C . ASP A 1 172 ? 1.118 -27.375 -9.031 1 98.56 172 ASP A C 1
ATOM 1364 O O . ASP A 1 172 ? 0.42 -28.344 -8.719 1 98.56 172 ASP A O 1
ATOM 1368 N N . VAL A 1 173 ? 2.469 -27.375 -9.109 1 98.81 173 VAL A N 1
ATOM 1369 C CA . VAL A 1 173 ? 3.275 -28.562 -8.82 1 98.81 173 VAL A CA 1
ATOM 1370 C C . VAL A 1 173 ? 4.582 -28.141 -8.148 1 98.81 173 VAL A C 1
ATOM 1372 O O . VAL A 1 173 ? 5.094 -27.047 -8.398 1 98.81 173 VAL A O 1
ATOM 1375 N N . ALA A 1 174 ? 5.074 -28.938 -7.242 1 98.81 174 ALA A N 1
ATOM 1376 C CA . ALA A 1 174 ? 6.348 -28.75 -6.559 1 98.81 174 ALA A CA 1
ATOM 1377 C C . ALA A 1 174 ? 7.148 -30.047 -6.504 1 98.81 174 ALA A C 1
ATOM 1379 O O . ALA A 1 174 ? 6.816 -30.953 -5.738 1 98.81 174 ALA A O 1
ATOM 1380 N N . MET A 1 175 ? 8.164 -30.094 -7.262 1 98.56 175 MET A N 1
ATOM 1381 C CA . MET A 1 175 ? 9.008 -31.297 -7.305 1 98.56 175 MET A CA 1
ATOM 1382 C C . MET A 1 175 ? 9.914 -31.359 -6.082 1 98.56 175 MET A C 1
ATOM 1384 O O . MET A 1 175 ? 10.492 -30.359 -5.668 1 98.56 175 MET A O 1
ATOM 1388 N N . ASP A 1 176 ? 10.031 -32.562 -5.492 1 97.69 176 ASP A N 1
ATOM 1389 C CA . ASP A 1 176 ? 10.992 -32.75 -4.418 1 97.69 176 ASP A CA 1
ATOM 1390 C C . ASP A 1 176 ? 12.125 -33.688 -4.859 1 97.69 176 ASP A C 1
ATOM 1392 O O . ASP A 1 176 ? 13.125 -33.844 -4.152 1 97.69 176 ASP A O 1
ATOM 1396 N N . SER A 1 177 ? 11.945 -34.25 -5.953 1 96.75 177 SER A N 1
ATOM 1397 C CA . SER A 1 177 ? 12.945 -35.062 -6.645 1 96.75 177 SER A CA 1
ATOM 1398 C C . SER A 1 177 ? 12.664 -35.125 -8.141 1 96.75 177 SER A C 1
ATOM 1400 O O . SER A 1 177 ? 11.742 -34.469 -8.633 1 96.75 177 SER A O 1
ATOM 1402 N N . GLU A 1 178 ? 13.438 -35.875 -8.805 1 96.69 178 GLU A N 1
ATOM 1403 C CA . GLU A 1 178 ? 13.258 -36.031 -10.242 1 96.69 178 GLU 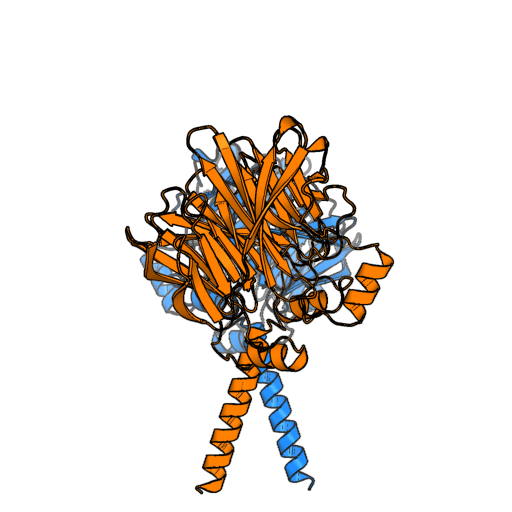A CA 1
ATOM 1404 C C . GLU A 1 178 ? 11.945 -36.719 -10.57 1 96.69 178 GLU A C 1
ATOM 1406 O O . GLU A 1 178 ? 11.336 -36.469 -11.609 1 96.69 178 GLU A O 1
ATOM 1411 N N . ASN A 1 179 ? 11.492 -37.594 -9.672 1 96.5 179 ASN A N 1
ATOM 1412 C CA . ASN A 1 179 ? 10.359 -38.438 -10.039 1 96.5 179 ASN A CA 1
ATOM 1413 C C . ASN A 1 179 ? 9.273 -38.406 -8.969 1 96.5 179 ASN A C 1
ATOM 1415 O O . ASN A 1 179 ? 8.453 -39.344 -8.891 1 96.5 179 ASN A O 1
ATOM 1419 N N . SER A 1 180 ? 9.297 -37.5 -8.109 1 98 180 SER A N 1
ATOM 1420 C CA . SER A 1 180 ? 8.25 -37.281 -7.109 1 98 180 SER A CA 1
ATOM 1421 C C . SER A 1 180 ? 7.906 -35.812 -6.957 1 98 180 SER A C 1
ATOM 1423 O O . SER A 1 180 ? 8.742 -34.938 -7.227 1 98 180 SER A O 1
ATOM 1425 N N . PHE A 1 181 ? 6.691 -35.562 -6.582 1 98.69 181 PHE A N 1
ATOM 1426 C CA . PHE A 1 181 ? 6.246 -34.188 -6.559 1 98.69 181 PHE A CA 1
ATOM 1427 C C . PHE A 1 181 ? 4.914 -34.062 -5.828 1 98.69 181 PHE A C 1
ATOM 1429 O O . PHE A 1 181 ? 4.156 -35.031 -5.734 1 98.69 181 PHE A O 1
ATOM 1436 N N . TYR A 1 182 ? 4.715 -32.906 -5.277 1 98.81 182 TYR A N 1
ATOM 1437 C CA . TYR A 1 182 ? 3.406 -32.469 -4.793 1 98.81 182 TYR A CA 1
ATOM 1438 C C . TYR A 1 182 ? 2.637 -31.734 -5.879 1 98.81 182 TYR A C 1
ATOM 1440 O O . TYR A 1 182 ? 3.236 -31.156 -6.793 1 98.81 182 TYR A O 1
ATOM 1448 N N . PHE A 1 183 ? 1.287 -31.734 -5.805 1 98.5 183 PHE A N 1
ATOM 1449 C CA . PHE A 1 183 ? 0.502 -30.891 -6.703 1 98.5 183 PHE A CA 1
ATOM 1450 C C . PHE A 1 183 ? -0.833 -30.531 -6.07 1 98.5 183 PHE A C 1
ATOM 1452 O O . PHE A 1 183 ? -1.258 -31.156 -5.094 1 98.5 183 PHE A O 1
ATOM 1459 N N . THR A 1 184 ? -1.411 -29.484 -6.535 1 97.62 184 THR A N 1
ATOM 1460 C CA . THR A 1 184 ? -2.707 -29.016 -6.051 1 97.62 184 THR A CA 1
ATOM 1461 C C . THR A 1 184 ? -3.795 -29.281 -7.086 1 97.62 184 THR A C 1
ATOM 1463 O O . THR A 1 184 ? -3.594 -29.047 -8.281 1 97.62 184 THR A O 1
ATOM 1466 N N . ASN A 1 185 ? -4.945 -29.797 -6.645 1 93.25 185 ASN A N 1
ATOM 1467 C CA . ASN A 1 185 ? -6.223 -29.734 -7.348 1 93.25 185 ASN A CA 1
ATOM 1468 C C . ASN A 1 185 ? -7.113 -28.625 -6.812 1 93.25 185 ASN A C 1
ATOM 1470 O O . ASN A 1 185 ? -7.516 -28.656 -5.648 1 93.25 185 ASN A O 1
ATOM 1474 N N . TYR A 1 186 ? -7.469 -27.672 -7.621 1 86.75 186 TYR A N 1
ATOM 1475 C CA . TYR A 1 186 ? -8.07 -26.484 -7.055 1 86.75 186 TYR A CA 1
ATOM 1476 C C . TYR A 1 186 ? -9.594 -26.516 -7.195 1 86.75 186 TYR A C 1
ATOM 1478 O O . TYR A 1 186 ? -10.297 -25.734 -6.551 1 86.75 186 TYR A O 1
ATOM 1486 N N . ALA A 1 187 ? -10.148 -27.312 -8.047 1 74.75 187 ALA A N 1
ATOM 1487 C CA . ALA A 1 187 ? -11.594 -27.328 -8.258 1 74.75 187 ALA A CA 1
ATOM 1488 C C . ALA A 1 187 ? -12.086 -28.75 -8.531 1 74.75 187 ALA A C 1
ATOM 1490 O O . ALA A 1 187 ? -11.289 -29.656 -8.734 1 74.75 187 ALA A O 1
ATOM 1491 N N . TYR A 1 188 ? -13.375 -28.797 -8.352 1 70.38 188 TYR A N 1
ATOM 1492 C CA . TYR A 1 188 ? -14.031 -30.047 -8.695 1 70.38 188 TYR A CA 1
ATOM 1493 C C . TYR A 1 188 ? -14.789 -29.938 -10.008 1 70.38 188 TYR A C 1
ATOM 1495 O O . TYR A 1 188 ? -14.711 -30.828 -10.859 1 70.38 188 TYR A O 1
ATOM 1503 N N . TYR A 1 189 ? -15.375 -28.828 -10.148 1 69.12 189 TYR A N 1
ATOM 1504 C CA . TYR A 1 189 ? -16.203 -28.656 -11.336 1 69.12 189 TYR A CA 1
ATOM 1505 C C . TYR A 1 189 ? -15.469 -27.875 -12.414 1 69.12 189 TYR A C 1
ATOM 1507 O O . TYR A 1 189 ? -14.781 -26.891 -12.109 1 69.12 189 TYR A O 1
ATOM 1515 N N . LYS A 1 190 ? -15.672 -28.219 -13.664 1 66.06 190 LYS A N 1
ATOM 1516 C CA . LYS A 1 190 ? -15.023 -27.562 -14.797 1 66.06 190 LYS A CA 1
ATOM 1517 C C . LYS A 1 190 ? -15.945 -26.516 -15.414 1 66.06 190 LYS A C 1
ATOM 1519 O O . LYS A 1 190 ? -15.477 -25.578 -16.062 1 66.06 190 LYS A O 1
ATOM 1524 N N . ASN A 1 191 ? -17.203 -26.688 -15.125 1 65.44 191 ASN A N 1
ATOM 1525 C CA . ASN A 1 191 ? -18.172 -25.75 -15.688 1 65.44 191 ASN A CA 1
ATOM 1526 C C . ASN A 1 191 ? -18.078 -24.391 -15.031 1 65.44 191 ASN A C 1
ATOM 1528 O O . ASN A 1 191 ? -17.844 -24.281 -13.828 1 65.44 191 ASN A O 1
ATOM 1532 N N . GLY A 1 192 ? -18.219 -23.328 -15.852 1 60.94 192 GLY A N 1
ATOM 1533 C CA . GLY A 1 192 ? -18.047 -21.953 -15.406 1 60.94 192 GLY A CA 1
ATOM 1534 C C . GLY A 1 192 ? -18.922 -21.594 -14.234 1 60.94 192 GLY A C 1
ATOM 1535 O O . GLY A 1 192 ? -18.438 -21.078 -13.219 1 60.94 192 GLY A O 1
ATOM 1536 N N . LEU A 1 193 ? -20.203 -21.891 -14.391 1 62.69 193 LEU A N 1
ATOM 1537 C CA . LEU A 1 193 ? -21.141 -21.469 -13.359 1 62.69 193 LEU A CA 1
ATOM 1538 C C . LEU A 1 193 ? -20.906 -22.234 -12.062 1 62.69 193 LEU A C 1
ATOM 1540 O O . LEU A 1 193 ? -20.891 -21.641 -10.977 1 62.69 193 LEU A O 1
ATOM 1544 N N . LEU A 1 194 ? -20.766 -23.516 -12.203 1 64.31 194 LEU A N 1
ATOM 1545 C CA . LEU A 1 194 ? -20.562 -24.344 -11.016 1 64.31 194 LEU A CA 1
ATOM 1546 C C . LEU A 1 194 ? -19.234 -24.031 -10.352 1 64.31 194 LEU A C 1
ATOM 1548 O O . LEU A 1 194 ? -19.109 -24.109 -9.125 1 64.31 194 LEU A O 1
ATOM 1552 N N . HIS A 1 195 ? -18.328 -23.656 -11.133 1 65.94 195 HIS A N 1
ATOM 1553 C CA . HIS A 1 195 ? -17.031 -23.266 -10.586 1 65.94 195 HIS A CA 1
ATOM 1554 C C . HIS A 1 195 ? -17.125 -21.984 -9.781 1 65.94 195 HIS A C 1
ATOM 1556 O O . HIS A 1 195 ? -16.547 -21.875 -8.703 1 65.94 195 HIS A O 1
ATOM 1562 N N . LEU A 1 196 ? -17.859 -21.125 -10.359 1 65.06 196 LEU A N 1
ATOM 1563 C CA . LEU A 1 196 ? -18.078 -19.875 -9.648 1 65.06 196 LEU A CA 1
ATOM 1564 C C . LEU A 1 196 ? -18.812 -20.125 -8.328 1 65.06 196 LEU A C 1
ATOM 1566 O O . LEU A 1 196 ? -18.453 -19.531 -7.305 1 65.06 196 LEU A O 1
ATOM 1570 N N . LEU A 1 197 ? -19.766 -21 -8.422 1 64.69 197 LEU A N 1
ATOM 1571 C CA . LEU A 1 197 ? -20.516 -21.328 -7.219 1 64.69 197 LEU A CA 1
ATOM 1572 C C . LEU A 1 197 ? -19.625 -21.969 -6.168 1 64.69 197 LEU A C 1
ATOM 1574 O O . LEU A 1 197 ? -19.781 -21.719 -4.973 1 64.69 197 LEU A O 1
ATOM 1578 N N . GLU A 1 198 ? -18.719 -22.75 -6.676 1 65.62 198 GLU A N 1
ATOM 1579 C CA . GLU A 1 198 ? -17.781 -23.391 -5.773 1 65.62 198 GLU A CA 1
ATOM 1580 C C . GLU A 1 198 ? -16.938 -22.359 -5.027 1 65.62 198 GLU A C 1
ATOM 1582 O O . GLU A 1 198 ? -16.594 -22.547 -3.855 1 65.62 198 GLU A O 1
ATOM 1587 N N . MET A 1 199 ? -16.703 -21.344 -5.707 1 63.97 199 MET A N 1
ATOM 1588 C CA . MET A 1 199 ? -15.867 -20.312 -5.121 1 63.97 199 MET A CA 1
ATOM 1589 C C . MET A 1 199 ? -16.656 -19.453 -4.141 1 63.97 199 MET A C 1
ATOM 1591 O O . MET A 1 199 ? -16.141 -19.047 -3.094 1 63.97 199 MET A O 1
ATOM 1595 N N . VAL A 1 200 ? -17.875 -19.234 -4.523 1 64.06 200 VAL A N 1
ATOM 1596 C CA . VAL A 1 200 ? -18.719 -18.344 -3.734 1 64.06 200 VAL A CA 1
ATOM 1597 C C . VAL A 1 200 ? -19.297 -19.109 -2.541 1 64.06 200 VAL A C 1
ATOM 1599 O O . VAL A 1 200 ? -19.438 -18.547 -1.448 1 64.06 200 VAL A O 1
ATOM 1602 N N . LEU A 1 201 ? -19.703 -20.391 -2.943 1 64.81 201 LEU A N 1
ATOM 1603 C CA . LEU A 1 201 ? -20.125 -21.266 -1.843 1 64.81 201 LEU A CA 1
ATOM 1604 C C . LEU A 1 201 ? -18.938 -22.062 -1.301 1 64.81 201 LEU A C 1
ATOM 1606 O O . LEU A 1 201 ? -18.344 -22.859 -2.025 1 64.81 201 LEU A O 1
ATOM 1610 N N . PRO A 1 202 ? -18.234 -21.562 -0.457 1 64.19 202 PRO A N 1
ATOM 1611 C CA . PRO A 1 202 ? -16.953 -22.141 -0.02 1 64.19 202 PRO A CA 1
ATOM 1612 C C . PRO A 1 202 ? -17 -23.672 0.083 1 64.19 202 PRO A C 1
ATOM 1614 O O . PRO A 1 202 ? -16.766 -24.234 1.158 1 64.19 202 PRO A O 1
ATOM 1617 N N . LEU A 1 203 ? -17.281 -24.297 -1.156 1 70.12 203 LEU A N 1
ATOM 1618 C CA . LEU A 1 203 ? -17.172 -25.75 -1.173 1 70.12 203 LEU A CA 1
ATOM 1619 C C . LEU A 1 203 ? -15.719 -26.203 -1.137 1 70.12 203 LEU A C 1
ATOM 1621 O O . LEU A 1 203 ? -14.898 -25.719 -1.92 1 70.12 203 LEU A O 1
ATOM 1625 N N . ALA A 1 204 ? -15.305 -26.891 -0.249 1 72.62 204 ALA A N 1
ATOM 1626 C CA . ALA A 1 204 ? -13.922 -27.219 0.101 1 72.62 204 ALA A CA 1
ATOM 1627 C C . ALA A 1 204 ? -13.469 -28.5 -0.604 1 72.62 204 ALA A C 1
ATOM 1629 O O . ALA A 1 204 ? -13.172 -29.5 0.047 1 72.62 204 ALA A O 1
ATOM 1630 N N . TYR A 1 205 ? -13.273 -28.422 -1.984 1 79.12 205 TYR A N 1
ATOM 1631 C CA . TYR A 1 205 ? -12.906 -29.609 -2.746 1 79.12 205 TYR A CA 1
ATOM 1632 C C . TYR A 1 205 ? -11.43 -29.594 -3.111 1 79.12 205 TYR A C 1
ATOM 1634 O O . TYR A 1 205 ? -10.891 -30.578 -3.623 1 79.12 205 TYR A O 1
ATOM 1642 N N . GLY A 1 206 ? -10.828 -28.516 -2.842 1 89.19 206 GLY A N 1
ATOM 1643 C CA . GLY A 1 206 ? -9.398 -28.438 -3.121 1 89.19 206 GLY A CA 1
ATOM 1644 C C . GLY A 1 206 ? -8.57 -29.359 -2.25 1 89.19 206 GLY A C 1
ATOM 1645 O O . GLY A 1 206 ? -8.906 -29.594 -1.087 1 89.19 206 GLY A O 1
ATOM 1646 N N . ASN A 1 207 ? -7.504 -29.891 -2.842 1 94 207 ASN A N 1
ATOM 1647 C CA . ASN A 1 207 ? -6.652 -30.797 -2.072 1 94 207 ASN A CA 1
ATOM 1648 C C . ASN A 1 207 ? -5.203 -30.734 -2.541 1 94 207 ASN A C 1
ATOM 1650 O O . ASN A 1 207 ? -4.91 -30.172 -3.602 1 94 207 ASN A O 1
ATOM 1654 N N . ILE A 1 208 ? -4.312 -31.203 -1.741 1 97.62 208 ILE A N 1
ATOM 1655 C CA . ILE A 1 208 ? -2.895 -31.406 -2.033 1 97.62 208 ILE A CA 1
ATOM 1656 C C . ILE A 1 208 ? -2.594 -32.906 -2.172 1 97.62 208 ILE A C 1
ATOM 1658 O O . ILE A 1 208 ? -2.967 -33.688 -1.31 1 97.62 208 ILE A O 1
ATOM 1662 N N . MET A 1 209 ? -1.967 -33.219 -3.277 1 98 209 MET A N 1
ATOM 1663 C CA . MET A 1 209 ? -1.562 -34.594 -3.541 1 98 209 MET A CA 1
ATOM 1664 C C . MET A 1 209 ? -0.042 -34.719 -3.57 1 98 209 MET A C 1
ATOM 1666 O O . MET A 1 209 ? 0.663 -33.719 -3.752 1 98 209 MET A O 1
ATOM 1670 N N . TYR A 1 210 ? 0.402 -35.938 -3.301 1 98.5 210 TYR A N 1
ATOM 1671 C CA . TYR A 1 210 ? 1.815 -36.281 -3.41 1 98.5 210 TYR A CA 1
ATOM 1672 C C . TYR A 1 210 ? 2.008 -37.562 -4.23 1 98.5 210 TYR A C 1
ATOM 1674 O O . TYR A 1 210 ? 1.378 -38.594 -3.955 1 98.5 210 TYR A O 1
ATOM 1682 N N . TYR A 1 211 ? 2.723 -37.469 -5.312 1 98.56 211 TYR A N 1
ATOM 1683 C CA . TYR A 1 211 ? 3.201 -38.656 -6.039 1 98.56 211 TYR A CA 1
ATOM 1684 C C . TYR A 1 211 ? 4.602 -39.031 -5.578 1 98.56 211 TYR A C 1
ATOM 1686 O O . TYR A 1 211 ? 5.551 -38.281 -5.742 1 98.56 211 TYR A O 1
ATOM 1694 N N . ASP A 1 212 ? 4.812 -40.25 -5.094 1 97.75 212 ASP A N 1
ATOM 1695 C CA . ASP A 1 212 ? 6.078 -40.656 -4.48 1 97.75 212 ASP A CA 1
ATOM 1696 C C . ASP A 1 212 ? 6.969 -41.375 -5.477 1 97.75 212 ASP A C 1
ATOM 1698 O O . ASP A 1 212 ? 7.98 -41.969 -5.094 1 97.75 212 ASP A O 1
ATOM 1702 N N . GLY A 1 213 ? 6.613 -41.406 -6.719 1 97 213 GLY A N 1
ATOM 1703 C CA . GLY A 1 213 ? 7.328 -42.125 -7.758 1 97 213 GLY A CA 1
ATOM 1704 C C . GLY A 1 213 ? 6.641 -43.438 -8.156 1 97 213 GLY A C 1
ATOM 1705 O O . GLY A 1 213 ? 6.938 -44 -9.211 1 97 213 GLY A O 1
ATOM 1706 N N . LYS A 1 214 ? 5.746 -43.844 -7.355 1 96.94 214 LYS A N 1
ATOM 1707 C CA . LYS A 1 214 ? 5.055 -45.125 -7.609 1 96.94 214 LYS A CA 1
ATOM 1708 C C . LYS A 1 214 ? 3.545 -44.969 -7.453 1 96.94 214 LYS A C 1
ATOM 1710 O O . LYS A 1 214 ? 2.771 -45.531 -8.227 1 96.94 214 LYS A O 1
ATOM 1715 N N . ALA A 1 215 ? 3.139 -44.188 -6.504 1 97.25 215 ALA A N 1
ATOM 1716 C CA . ALA A 1 215 ? 1.724 -44.062 -6.176 1 97.25 215 ALA A CA 1
ATOM 1717 C C . ALA A 1 215 ? 1.39 -42.625 -5.801 1 97.25 215 ALA A C 1
ATOM 1719 O O . ALA A 1 215 ? 2.271 -41.844 -5.398 1 97.25 215 ALA A O 1
ATOM 1720 N N . TYR A 1 216 ? 0.099 -42.312 -6.008 1 97.44 216 TYR A N 1
ATOM 1721 C CA . TYR A 1 216 ? -0.435 -41 -5.637 1 97.44 216 TYR A CA 1
ATOM 1722 C C . TYR A 1 216 ? -1.054 -41.062 -4.242 1 97.44 216 TYR A C 1
ATOM 1724 O O . TYR A 1 216 ? -1.807 -41.969 -3.92 1 97.44 216 TYR A O 1
ATOM 1732 N N . HIS A 1 217 ? -0.688 -40.062 -3.383 1 97.06 217 HIS A N 1
ATOM 1733 C CA . HIS A 1 217 ? -1.176 -39.969 -2.01 1 97.06 217 HIS A CA 1
ATOM 1734 C C . HIS A 1 217 ? -1.83 -38.625 -1.732 1 97.06 217 HIS A C 1
ATOM 1736 O O . HIS A 1 217 ? -1.237 -37.594 -1.998 1 97.06 217 HIS A O 1
ATOM 1742 N N . LYS A 1 218 ? -3.066 -38.719 -1.272 1 95.62 218 LYS A N 1
ATOM 1743 C CA . LYS A 1 218 ? -3.701 -37.469 -0.835 1 95.62 218 LYS A CA 1
ATOM 1744 C C . LYS A 1 218 ? -3.1 -36.969 0.479 1 95.62 218 LYS A C 1
ATOM 1746 O O . LYS A 1 218 ? -3.092 -37.719 1.475 1 95.62 218 LYS A O 1
ATOM 1751 N N . GLN A 1 219 ? -2.664 -35.75 0.551 1 95.12 219 GLN A N 1
ATOM 1752 C CA . GLN A 1 219 ? -2.02 -35.219 1.742 1 95.12 219 GLN A CA 1
ATOM 1753 C C . GLN A 1 219 ? -3.008 -34.406 2.58 1 95.12 219 GLN A C 1
ATOM 1755 O O . GLN A 1 219 ? -3.053 -34.562 3.805 1 95.12 219 GLN A O 1
ATOM 1760 N N . TYR A 1 220 ? -3.709 -33.5 2.039 1 92.69 220 TYR A N 1
ATOM 1761 C CA . TYR A 1 220 ? -4.723 -32.688 2.686 1 92.69 220 TYR A CA 1
ATOM 1762 C C . TYR A 1 220 ? -5.891 -32.406 1.743 1 92.69 220 TYR A C 1
ATOM 1764 O O . TYR A 1 220 ? -5.719 -32.375 0.522 1 92.69 220 TYR A O 1
ATOM 1772 N N . GLU A 1 221 ? -7.055 -32.219 2.307 1 90.31 221 GLU A N 1
ATOM 1773 C CA . GLU A 1 221 ? -8.258 -31.844 1.568 1 90.31 221 GLU A CA 1
ATOM 1774 C C . GLU A 1 221 ? -9.07 -30.797 2.328 1 90.31 221 GLU A C 1
ATOM 1776 O O . GLU A 1 221 ? -8.664 -30.359 3.406 1 90.31 221 GLU A O 1
ATOM 1781 N N . GLY A 1 222 ? -10.094 -30.297 1.68 1 86.75 222 GLY A N 1
ATOM 1782 C CA . GLY A 1 222 ? -10.992 -29.391 2.354 1 86.75 222 GLY A CA 1
ATOM 1783 C C . GLY A 1 222 ? -10.656 -27.922 2.105 1 86.75 222 GLY A C 1
ATOM 1784 O O . GLY A 1 222 ? -11.062 -27.047 2.873 1 86.75 222 GLY A O 1
ATOM 1785 N N . PHE A 1 223 ? -9.836 -27.672 1.188 1 88.88 223 PHE A N 1
ATOM 1786 C CA . PHE A 1 223 ? -9.523 -26.297 0.837 1 88.88 223 PHE A CA 1
ATOM 1787 C C . PHE A 1 223 ? -10.586 -25.719 -0.102 1 88.88 223 PHE A C 1
ATOM 1789 O O . PHE A 1 223 ? -11.133 -26.438 -0.94 1 88.88 223 PHE A O 1
ATOM 1796 N N . VAL A 1 224 ? -10.82 -24.453 0.022 1 83.31 224 VAL A N 1
ATOM 1797 C CA . VAL A 1 224 ? -11.773 -23.781 -0.858 1 83.31 224 VAL A CA 1
ATOM 1798 C C . VAL A 1 224 ? -11.172 -23.625 -2.252 1 83.31 224 VAL A C 1
ATOM 1800 O O . VAL A 1 224 ? -11.828 -23.906 -3.256 1 83.31 224 VAL A O 1
ATOM 1803 N N . THR A 1 225 ? -9.961 -23.172 -2.281 1 87.25 225 THR A N 1
ATOM 1804 C CA . THR A 1 225 ? -9.258 -22.938 -3.541 1 87.25 225 THR A CA 1
ATOM 1805 C C . THR A 1 225 ? -7.758 -23.156 -3.377 1 87.25 225 THR A C 1
ATOM 1807 O O . THR A 1 225 ? -7.023 -22.234 -3.021 1 87.25 225 THR A O 1
ATOM 1810 N N . THR A 1 226 ? -7.309 -24.281 -3.742 1 93.12 226 THR A N 1
ATOM 1811 C CA . THR A 1 226 ? -5.863 -24.484 -3.727 1 93.12 226 THR A CA 1
ATOM 1812 C C . THR A 1 226 ? -5.211 -23.797 -4.926 1 93.12 226 THR A C 1
ATOM 1814 O O . THR A 1 226 ? -5.809 -23.719 -6 1 93.12 226 THR A O 1
ATOM 1817 N N . ASN A 1 227 ? -4.074 -23.297 -4.727 1 96.25 227 ASN A N 1
ATOM 1818 C CA . ASN A 1 227 ? -3.383 -22.594 -5.797 1 96.25 227 ASN A CA 1
ATOM 1819 C C . ASN A 1 227 ? -1.884 -22.875 -5.777 1 96.25 227 ASN A C 1
ATOM 1821 O O . ASN A 1 227 ? -1.464 -24.031 -5.781 1 96.25 227 ASN A O 1
ATOM 1825 N N . GLY A 1 228 ? -1.039 -21.875 -5.754 1 98.19 228 GLY A N 1
ATOM 1826 C CA . GLY A 1 228 ? 0.399 -22.031 -5.898 1 98.19 228 GLY A CA 1
ATOM 1827 C C . GLY A 1 228 ? 1.019 -22.891 -4.809 1 98.19 228 GLY A C 1
ATOM 1828 O O . GLY A 1 228 ? 0.617 -22.812 -3.645 1 98.19 228 GLY A O 1
ATOM 1829 N N . LEU A 1 229 ? 2.09 -23.656 -5.191 1 97.88 229 LEU A N 1
ATOM 1830 C CA . LEU A 1 229 ? 2.812 -24.594 -4.332 1 97.88 229 LEU A CA 1
ATOM 1831 C C . LEU A 1 229 ? 4.32 -24.406 -4.484 1 97.88 229 LEU A C 1
ATOM 1833 O O . LEU A 1 229 ? 4.816 -24.234 -5.602 1 97.88 229 LEU A O 1
ATOM 1837 N N . MET A 1 230 ? 4.965 -24.531 -3.369 1 98.19 230 MET A N 1
ATOM 1838 C CA . MET A 1 230 ? 6.418 -24.422 -3.428 1 98.19 230 MET A CA 1
ATOM 1839 C C . MET A 1 230 ? 7.062 -25.078 -2.209 1 98.19 230 MET A C 1
ATOM 1841 O O . MET A 1 230 ? 6.531 -25 -1.102 1 98.19 230 MET A O 1
ATOM 1845 N N . LEU A 1 231 ? 8.109 -25.797 -2.436 1 98.5 231 LEU A N 1
ATOM 1846 C CA . LEU A 1 231 ? 8.906 -26.312 -1.326 1 98.5 231 LEU A CA 1
ATOM 1847 C C . LEU A 1 231 ? 9.961 -25.297 -0.898 1 98.5 231 LEU A C 1
ATOM 1849 O O . LEU A 1 231 ? 10.516 -24.578 -1.736 1 98.5 231 LEU A O 1
ATOM 1853 N N . SER A 1 232 ? 10.195 -25.281 0.458 1 98.38 232 SER A N 1
ATOM 1854 C CA . SER A 1 232 ? 11.367 -24.531 0.899 1 98.38 232 SER A CA 1
ATOM 1855 C C . SER A 1 232 ? 12.648 -25.094 0.288 1 98.38 232 SER A C 1
ATOM 1857 O O . SER A 1 232 ? 12.664 -26.234 -0.194 1 98.38 232 SER A O 1
ATOM 1859 N N . ARG A 1 233 ? 13.664 -24.312 0.285 1 95.44 233 ARG A N 1
ATOM 1860 C CA . ARG A 1 233 ? 14.898 -24.719 -0.378 1 95.44 233 ARG A CA 1
ATOM 1861 C C . ARG A 1 233 ? 15.461 -26 0.228 1 95.44 233 ARG A C 1
ATOM 1863 O O . ARG A 1 233 ? 15.984 -26.844 -0.489 1 95.44 233 ARG A O 1
ATOM 1870 N N . ASP A 1 234 ? 15.383 -26.125 1.539 1 95.56 234 ASP A N 1
ATOM 1871 C CA . ASP A 1 234 ? 15.906 -27.312 2.227 1 95.56 234 ASP A CA 1
ATOM 1872 C C . ASP A 1 234 ? 14.875 -28.438 2.223 1 95.56 234 ASP A C 1
ATOM 1874 O O . ASP A 1 234 ? 15.094 -29.484 2.844 1 95.56 234 ASP A O 1
ATOM 1878 N N . GLN A 1 235 ? 13.68 -28.219 1.652 1 96.75 235 GLN A N 1
ATOM 1879 C CA . GLN A 1 235 ? 12.609 -29.188 1.433 1 96.75 235 GLN A CA 1
ATOM 1880 C C . GLN A 1 235 ? 11.961 -29.609 2.752 1 96.75 235 GLN A C 1
ATOM 1882 O O . GLN A 1 235 ? 11.266 -30.625 2.816 1 96.75 235 GLN A O 1
ATOM 1887 N N . LYS A 1 236 ? 12.188 -28.75 3.771 1 98.19 236 LYS A N 1
ATOM 1888 C CA . LYS A 1 236 ? 11.609 -29.078 5.074 1 98.19 236 LYS A CA 1
ATOM 1889 C C . LYS A 1 236 ? 10.164 -28.609 5.16 1 98.19 236 LYS A C 1
ATOM 1891 O O . LYS A 1 236 ? 9.398 -29.062 6.016 1 98.19 236 LYS A O 1
ATOM 1896 N N . TYR A 1 237 ? 9.82 -27.672 4.359 1 98.75 237 TYR A N 1
ATOM 1897 C CA . TYR A 1 237 ? 8.484 -27.094 4.41 1 98.75 237 TYR A CA 1
ATOM 1898 C C . TYR A 1 237 ? 7.844 -27.078 3.025 1 98.75 237 TYR A C 1
ATOM 1900 O O . TYR A 1 237 ? 8.539 -26.922 2.018 1 98.75 237 TYR A O 1
ATOM 1908 N N . LEU A 1 238 ? 6.562 -27.266 2.969 1 98.69 238 LEU A N 1
ATOM 1909 C CA . LEU A 1 238 ? 5.715 -27.062 1.799 1 98.69 238 LEU A CA 1
ATOM 1910 C C . LEU A 1 238 ? 4.801 -25.844 1.997 1 98.69 238 LEU A C 1
ATOM 1912 O O . LEU A 1 238 ? 4.137 -25.734 3.029 1 98.69 238 LEU A O 1
ATOM 1916 N N . TYR A 1 239 ? 4.832 -24.938 1.107 1 98.81 239 TYR A N 1
ATOM 1917 C CA . TYR A 1 239 ? 4.023 -23.719 1.137 1 98.81 239 TYR A CA 1
ATOM 1918 C C . TYR A 1 239 ? 2.893 -23.797 0.119 1 98.81 239 TYR A C 1
ATOM 1920 O O . TYR A 1 239 ? 3.08 -24.297 -0.993 1 98.81 239 TYR A O 1
ATOM 1928 N N . MET A 1 240 ? 1.757 -23.328 0.477 1 98.5 240 MET A N 1
ATOM 1929 C CA . MET A 1 240 ? 0.623 -23.328 -0.441 1 98.5 240 MET A CA 1
ATOM 1930 C C . MET A 1 240 ? -0.196 -22.047 -0.284 1 98.5 240 MET A C 1
ATOM 1932 O O . MET A 1 240 ? -0.448 -21.609 0.837 1 98.5 240 MET A O 1
ATOM 1936 N N . ALA A 1 241 ? -0.538 -21.453 -1.349 1 98.38 241 ALA A N 1
ATOM 1937 C CA . ALA A 1 241 ? -1.406 -20.281 -1.355 1 98.38 241 ALA A CA 1
ATOM 1938 C C . ALA A 1 241 ? -2.867 -20.688 -1.536 1 98.38 241 ALA A C 1
ATOM 1940 O O . ALA A 1 241 ? -3.178 -21.594 -2.309 1 98.38 241 ALA A O 1
ATOM 1941 N N . GLU A 1 242 ? -3.732 -20.062 -0.869 1 95.06 242 GLU A N 1
ATOM 1942 C CA . GLU A 1 242 ? -5.18 -20.188 -1.023 1 95.06 242 GLU A CA 1
ATOM 1943 C C . GLU A 1 242 ? -5.828 -18.812 -1.246 1 95.06 242 GLU A C 1
ATOM 1945 O O . GLU A 1 242 ? -6.109 -18.094 -0.287 1 95.06 242 GLU A O 1
ATOM 1950 N N . PRO A 1 243 ? -6.199 -18.484 -2.471 1 93.25 243 PRO A N 1
ATOM 1951 C CA . PRO A 1 243 ? -6.555 -17.109 -2.824 1 93.25 243 PRO A CA 1
ATOM 1952 C C . PRO A 1 243 ? -7.875 -16.656 -2.199 1 93.25 243 PRO A C 1
ATOM 1954 O O . PRO A 1 243 ? -7.949 -15.57 -1.616 1 93.25 243 PRO A O 1
ATOM 1957 N N . VAL A 1 244 ? -8.898 -17.453 -2.248 1 88.12 244 VAL A N 1
ATOM 1958 C CA . VAL A 1 244 ? -10.234 -17 -1.861 1 88.12 244 VAL A CA 1
ATOM 1959 C C . VAL A 1 244 ? -10.266 -16.719 -0.36 1 88.12 244 VAL A C 1
ATOM 1961 O O . VAL A 1 244 ? -10.633 -15.625 0.066 1 88.12 244 VAL A O 1
ATOM 1964 N N . PRO A 1 245 ? -9.812 -17.688 0.502 1 88.75 245 PRO A N 1
ATOM 1965 C CA . PRO A 1 245 ? -9.734 -17.375 1.931 1 88.75 245 PRO A CA 1
ATOM 1966 C C . PRO A 1 245 ? -8.578 -16.438 2.268 1 88.75 245 PRO A C 1
ATOM 1968 O O . PRO A 1 245 ? -8.477 -15.961 3.402 1 88.75 245 PRO A O 1
ATOM 1971 N N . LYS A 1 246 ? -7.664 -16.219 1.286 1 95.75 246 LYS A N 1
ATOM 1972 C CA . LYS A 1 246 ? -6.539 -15.305 1.44 1 95.75 246 LYS A CA 1
ATOM 1973 C C . LYS A 1 246 ? -5.559 -15.805 2.496 1 95.75 246 LYS A C 1
ATOM 1975 O O . LYS A 1 246 ? -5.055 -15.031 3.305 1 95.75 246 LYS A O 1
ATOM 1980 N N . LYS A 1 247 ? -5.34 -17.125 2.479 1 96.81 247 LYS A N 1
ATOM 1981 C CA . LYS A 1 247 ? -4.496 -17.781 3.482 1 96.81 247 LYS A CA 1
ATOM 1982 C C . LYS A 1 247 ? -3.232 -18.344 2.85 1 96.81 247 LYS A C 1
ATOM 1984 O O . LYS A 1 247 ? -3.271 -18.875 1.733 1 96.81 247 LYS A O 1
ATOM 1989 N N . PHE A 1 248 ? -2.131 -18.172 3.52 1 98.75 248 PHE A N 1
ATOM 1990 C CA . PHE A 1 248 ? -0.868 -18.844 3.227 1 98.75 248 PHE A CA 1
ATOM 1991 C C . PHE A 1 248 ? -0.625 -19.984 4.199 1 98.75 248 PHE A C 1
ATOM 1993 O O . PHE A 1 248 ? -0.604 -19.797 5.414 1 98.75 248 PHE A O 1
ATOM 2000 N N . HIS A 1 249 ? -0.433 -21.156 3.67 1 98.44 249 HIS A N 1
ATOM 2001 C CA . HIS A 1 249 ? -0.271 -22.344 4.5 1 98.44 249 HIS A CA 1
ATOM 2002 C C . HIS A 1 249 ? 1.167 -22.844 4.465 1 98.44 249 HIS A C 1
ATOM 2004 O O . HIS A 1 249 ? 1.781 -22.906 3.396 1 98.44 249 HIS A O 1
ATOM 2010 N N . THR A 1 250 ? 1.686 -23.156 5.605 1 98.75 250 THR A N 1
ATOM 2011 C CA . THR A 1 250 ? 2.949 -23.875 5.742 1 98.75 250 THR A CA 1
ATOM 2012 C C . THR A 1 250 ? 2.723 -25.281 6.312 1 98.75 250 THR A C 1
ATOM 2014 O O . THR A 1 250 ? 2.027 -25.438 7.316 1 98.75 250 THR A O 1
ATOM 2017 N N . PHE A 1 251 ? 3.285 -26.234 5.645 1 98.69 251 PHE A N 1
ATOM 2018 C CA . PHE A 1 251 ? 3.299 -27.609 6.121 1 98.69 251 PHE A CA 1
ATOM 2019 C C . PHE A 1 251 ? 4.723 -28.062 6.418 1 98.69 251 PHE A C 1
ATOM 2021 O O . PHE A 1 251 ? 5.652 -27.734 5.676 1 98.69 251 PHE A O 1
ATOM 2028 N N . LYS A 1 252 ? 4.871 -28.812 7.457 1 98.5 252 LYS A N 1
ATOM 2029 C CA . LYS A 1 252 ? 6.145 -29.484 7.707 1 98.5 252 LYS A CA 1
ATOM 2030 C C . LYS A 1 252 ? 6.223 -30.812 6.973 1 98.5 252 LYS A C 1
ATOM 2032 O O . LYS A 1 252 ? 5.277 -31.609 7.016 1 98.5 252 LYS A O 1
ATOM 2037 N N . ARG A 1 253 ? 7.281 -31 6.309 1 98 253 ARG A N 1
ATOM 2038 C CA . ARG A 1 253 ? 7.465 -32.188 5.488 1 98 253 ARG A CA 1
ATOM 2039 C C . ARG A 1 253 ? 8.234 -33.281 6.254 1 98 253 ARG A C 1
ATOM 2041 O O . ARG A 1 253 ? 9.227 -32.969 6.918 1 98 253 ARG A O 1
ATOM 2048 N N . GLN A 1 254 ? 7.781 -34.5 6.133 1 96 254 GLN A N 1
ATOM 2049 C CA . GLN A 1 254 ? 8.469 -35.656 6.719 1 96 254 GLN A CA 1
ATOM 2050 C C . GLN A 1 254 ? 9.359 -36.344 5.691 1 96 254 GLN A C 1
ATOM 2052 O O . GLN A 1 254 ? 9.281 -36.062 4.496 1 96 254 GLN A O 1
ATOM 2057 N N . LYS A 1 255 ? 10.125 -37.281 6.152 1 93 255 LYS A N 1
ATOM 2058 C CA . LYS A 1 255 ? 11.086 -37.969 5.301 1 93 255 LYS A CA 1
ATOM 2059 C C . LYS A 1 255 ? 10.383 -38.75 4.195 1 93 255 LYS A C 1
ATOM 2061 O O . LYS A 1 255 ? 10.898 -38.875 3.082 1 93 255 LYS A O 1
ATOM 2066 N N . ASN A 1 256 ? 9.188 -39.25 4.465 1 93.25 256 ASN A N 1
ATOM 2067 C CA . ASN A 1 256 ? 8.477 -40.062 3.49 1 93.25 256 ASN A CA 1
ATOM 2068 C C . ASN A 1 256 ? 7.652 -39.219 2.535 1 93.25 256 ASN A C 1
ATOM 2070 O O . ASN A 1 256 ? 6.895 -39.75 1.719 1 93.25 256 ASN A O 1
ATOM 2074 N N . GLY A 1 257 ? 7.711 -37.906 2.723 1 94.81 257 GLY A N 1
ATOM 2075 C CA . GLY A 1 257 ? 7.012 -37 1.821 1 94.81 257 GLY A CA 1
ATOM 2076 C C . GLY A 1 257 ? 5.691 -36.5 2.379 1 94.81 257 GLY A C 1
ATOM 2077 O O . GLY A 1 257 ? 5.117 -35.531 1.863 1 94.81 257 GLY A O 1
ATOM 2078 N N . THR A 1 258 ? 5.219 -37.156 3.398 1 96.62 258 THR A N 1
ATOM 2079 C CA . THR A 1 258 ? 3.977 -36.719 4.008 1 96.62 258 THR A CA 1
ATOM 2080 C C . THR A 1 258 ? 4.164 -35.344 4.648 1 96.62 258 THR A C 1
ATOM 2082 O O . THR A 1 258 ? 5.277 -34.969 5.043 1 96.62 258 THR A O 1
ATOM 2085 N N . VAL A 1 259 ? 3.057 -34.594 4.699 1 97.75 259 VAL A N 1
ATOM 2086 C CA . VAL A 1 259 ? 3.166 -33.25 5.254 1 97.75 259 VAL A CA 1
ATOM 2087 C C . VAL A 1 259 ? 2.168 -33.094 6.398 1 97.75 259 VAL A C 1
ATOM 2089 O O . VAL A 1 259 ? 1.148 -33.781 6.449 1 97.75 259 VAL A O 1
ATOM 2092 N N . LYS A 1 260 ? 2.523 -32.25 7.336 1 97.69 260 LYS A N 1
ATOM 2093 C CA . LYS A 1 260 ? 1.666 -31.891 8.461 1 97.69 260 LYS A CA 1
ATOM 2094 C C . LYS A 1 260 ? 1.497 -30.375 8.547 1 97.69 260 LYS A C 1
ATOM 2096 O O . LYS A 1 260 ? 2.465 -29.625 8.391 1 97.69 260 LYS A O 1
ATOM 2101 N N . ARG A 1 261 ? 0.256 -29.984 8.766 1 96.94 261 ARG A N 1
ATOM 2102 C CA . ARG A 1 261 ? -0.004 -28.562 8.898 1 96.94 261 ARG A CA 1
ATOM 2103 C C . ARG A 1 261 ? 0.907 -27.938 9.953 1 96.94 261 ARG A C 1
ATOM 2105 O O . ARG A 1 261 ? 1.126 -28.516 11.016 1 96.94 261 ARG A O 1
ATOM 2112 N N . TYR A 1 262 ? 1.437 -26.812 9.68 1 98 262 TYR A N 1
ATOM 2113 C CA . TYR A 1 262 ? 2.385 -26.141 10.562 1 98 262 TYR A CA 1
ATOM 2114 C C . TYR A 1 262 ? 1.913 -24.719 10.891 1 98 262 TYR A C 1
ATOM 2116 O O . TYR A 1 262 ? 1.848 -24.344 12.062 1 98 262 TYR A O 1
ATOM 2124 N N . GLN A 1 263 ? 1.512 -23.891 9.906 1 97.94 263 GLN A N 1
ATOM 2125 C CA . GLN A 1 263 ? 0.997 -22.547 10.117 1 97.94 263 GLN A CA 1
ATOM 2126 C C . GLN A 1 263 ? -0.02 -22.172 9.039 1 97.94 263 GLN A C 1
ATOM 2128 O O . GLN A 1 263 ? 0.117 -22.578 7.883 1 97.94 263 GLN A O 1
ATOM 2133 N N . GLU A 1 264 ? -1.039 -21.547 9.375 1 97.62 264 GLU A N 1
ATOM 2134 C CA . GLU A 1 264 ? -1.959 -20.828 8.5 1 97.62 264 GLU A CA 1
ATOM 2135 C C . GLU A 1 264 ? -1.88 -19.328 8.734 1 97.62 264 GLU A C 1
ATOM 2137 O O . GLU A 1 264 ? -2.141 -18.844 9.844 1 97.62 264 GLU A O 1
ATOM 2142 N N . PHE A 1 265 ? -1.488 -18.578 7.785 1 98.5 265 PHE A N 1
ATOM 2143 C CA . PHE A 1 265 ? -1.278 -17.141 7.922 1 98.5 265 PHE A CA 1
ATOM 2144 C C . PHE A 1 265 ? -2.25 -16.375 7.039 1 98.5 265 PHE A C 1
ATOM 2146 O O . PHE A 1 265 ? -2.383 -16.656 5.848 1 98.5 265 PHE A O 1
ATOM 2153 N N . ASP A 1 266 ? -2.961 -15.383 7.586 1 97.75 266 ASP A N 1
ATOM 2154 C CA . ASP A 1 266 ? -3.893 -14.531 6.848 1 97.75 266 ASP A CA 1
ATOM 2155 C C . ASP A 1 266 ? -3.156 -13.406 6.125 1 97.75 266 ASP A C 1
ATOM 2157 O O . ASP A 1 266 ? -2.713 -12.445 6.754 1 97.75 266 ASP A O 1
ATOM 2161 N N . VAL A 1 267 ? -3.084 -13.453 4.828 1 98.19 267 VAL A N 1
ATOM 2162 C CA . VAL A 1 267 ? -2.336 -12.477 4.039 1 98.19 267 VAL A CA 1
ATOM 2163 C C . VAL A 1 267 ? -3.24 -11.297 3.68 1 98.19 267 VAL A C 1
ATOM 2165 O O . VAL A 1 267 ? -2.762 -10.25 3.24 1 98.19 267 VAL A O 1
ATOM 2168 N N . LYS A 1 268 ? -4.57 -11.438 3.773 1 96.19 268 LYS A N 1
ATOM 2169 C CA . LYS A 1 268 ? -5.574 -10.383 3.623 1 96.19 268 LYS A CA 1
ATOM 2170 C C . LYS A 1 268 ? -5.738 -9.984 2.16 1 96.19 268 LYS A C 1
ATOM 2172 O O . LYS A 1 268 ? -6.305 -8.938 1.857 1 96.19 268 LYS A O 1
ATOM 2177 N N . THR A 1 269 ? -5.18 -10.734 1.244 1 97.44 269 THR A N 1
ATOM 2178 C CA . THR A 1 269 ? -5.336 -10.523 -0.191 1 97.44 269 THR A CA 1
ATOM 2179 C C . THR A 1 269 ? -5.34 -11.852 -0.937 1 97.44 269 THR A C 1
ATOM 2181 O O . THR A 1 269 ? -4.934 -12.875 -0.386 1 97.44 269 THR A O 1
ATOM 2184 N N . GLY A 1 270 ? -5.891 -11.891 -2.166 1 97.25 270 GLY A N 1
ATOM 2185 C CA . GLY A 1 270 ? -5.949 -13.117 -2.951 1 97.25 270 GLY A CA 1
ATOM 2186 C C . GLY A 1 270 ? -4.602 -13.523 -3.52 1 97.25 270 GLY A C 1
ATOM 2187 O O . GLY A 1 270 ? -4.281 -13.195 -4.664 1 97.25 270 GLY A O 1
ATOM 2188 N N . ILE A 1 271 ? -3.869 -14.281 -2.773 1 98.5 271 ILE A N 1
ATOM 2189 C CA . ILE A 1 271 ? -2.52 -14.672 -3.156 1 98.5 271 ILE A CA 1
ATOM 2190 C C . ILE A 1 271 ? -2.584 -15.812 -4.176 1 98.5 271 ILE A C 1
ATOM 2192 O O . ILE A 1 271 ? -3.502 -16.625 -4.145 1 98.5 271 ILE A O 1
ATOM 2196 N N . ASP A 1 272 ? -1.538 -15.82 -5.031 1 98.25 272 ASP A N 1
ATOM 2197 C CA . ASP A 1 272 ? -1.524 -16.766 -6.152 1 98.25 272 ASP A CA 1
ATOM 2198 C C . ASP A 1 272 ? -0.312 -17.688 -6.082 1 98.25 272 ASP A C 1
ATOM 2200 O O . ASP A 1 272 ? -0.249 -18.562 -5.223 1 98.25 272 ASP A O 1
ATOM 2204 N N . ASN A 1 273 ? 0.79 -17.406 -6.832 1 98.88 273 ASN A N 1
ATOM 2205 C CA . ASN A 1 273 ? 1.911 -18.344 -6.848 1 98.88 273 ASN A CA 1
ATOM 2206 C C . ASN A 1 273 ? 3.068 -17.844 -5.992 1 98.88 273 ASN A C 1
ATOM 2208 O O . ASN A 1 273 ? 3.406 -16.656 -6.023 1 98.88 273 ASN A O 1
ATOM 2212 N N . PRO A 1 274 ? 3.672 -18.719 -5.211 1 98.81 274 PRO A N 1
ATOM 2213 C CA . PRO A 1 274 ? 4.844 -18.359 -4.406 1 98.81 274 PRO A CA 1
ATOM 2214 C C . PRO A 1 274 ? 6.16 -18.625 -5.141 1 98.81 274 PRO A C 1
ATOM 2216 O O . PRO A 1 274 ? 6.246 -19.531 -5.965 1 98.81 274 PRO A O 1
ATOM 2219 N N . THR A 1 275 ? 7.125 -17.859 -4.879 1 98.75 275 THR A N 1
ATOM 2220 C CA . THR A 1 275 ? 8.531 -18.078 -5.18 1 98.75 275 THR A CA 1
ATOM 2221 C C . THR A 1 275 ? 9.398 -17.797 -3.955 1 98.75 275 THR A C 1
ATOM 2223 O O . THR A 1 275 ? 8.906 -17.312 -2.938 1 98.75 275 THR A O 1
ATOM 2226 N N . LEU A 1 276 ? 10.648 -18.188 -4.051 1 98.31 276 LEU A N 1
ATOM 2227 C CA . LEU A 1 276 ? 11.586 -17.938 -2.961 1 98.31 276 LEU A CA 1
ATOM 2228 C C . LEU A 1 276 ? 12.656 -16.938 -3.377 1 98.31 276 LEU A C 1
ATOM 2230 O O . LEU A 1 276 ? 13.148 -16.984 -4.508 1 98.31 276 LEU A O 1
ATOM 2234 N N . ASP A 1 277 ? 12.93 -16.062 -2.471 1 96.5 277 ASP A N 1
ATOM 2235 C CA . ASP A 1 277 ? 14.133 -15.266 -2.719 1 96.5 277 ASP A CA 1
ATOM 2236 C C . ASP A 1 277 ? 15.375 -15.969 -2.166 1 96.5 277 ASP A C 1
ATOM 2238 O O . ASP A 1 277 ? 15.297 -17.109 -1.719 1 96.5 277 ASP A O 1
ATOM 2242 N N . LYS A 1 278 ? 16.562 -15.328 -2.211 1 95.31 278 LYS A N 1
ATOM 2243 C CA . LYS A 1 278 ? 17.828 -15.945 -1.867 1 95.31 278 LYS A CA 1
ATOM 2244 C C . LYS A 1 278 ? 17.875 -16.344 -0.396 1 95.31 278 LYS A C 1
ATOM 2246 O O . LYS A 1 278 ? 18.578 -17.297 -0.024 1 95.31 278 LYS A O 1
ATOM 2251 N N . ASP A 1 279 ? 17.094 -15.633 0.473 1 95.19 279 ASP A N 1
ATOM 2252 C CA . ASP A 1 279 ? 17.141 -15.852 1.915 1 95.19 279 ASP A CA 1
ATOM 2253 C C . ASP A 1 279 ? 16.031 -16.812 2.355 1 95.19 279 ASP A C 1
ATOM 2255 O O . ASP A 1 279 ? 15.875 -17.078 3.547 1 95.19 279 ASP A O 1
ATOM 2259 N N . GLY A 1 280 ? 15.195 -17.266 1.431 1 97.25 280 GLY A N 1
ATOM 2260 C CA . GLY A 1 280 ? 14.141 -18.219 1.748 1 97.25 280 GLY A CA 1
ATOM 2261 C C . GLY A 1 280 ? 12.82 -17.547 2.068 1 97.25 280 GLY A C 1
ATOM 2262 O O . GLY A 1 280 ? 11.875 -18.203 2.508 1 97.25 280 GLY A O 1
ATOM 2263 N N . ASN A 1 281 ? 12.773 -16.203 1.948 1 98.38 281 ASN A N 1
ATOM 2264 C CA . ASN A 1 281 ? 11.484 -15.523 2.045 1 98.38 281 ASN A CA 1
ATOM 2265 C C . ASN A 1 281 ? 10.602 -15.844 0.845 1 98.38 281 ASN A C 1
ATOM 2267 O O . ASN A 1 281 ? 11.094 -16.219 -0.217 1 98.38 281 ASN A O 1
ATOM 2271 N N . VAL A 1 282 ? 9.328 -15.68 1.062 1 98.81 282 VAL A N 1
ATOM 2272 C CA . VAL A 1 282 ? 8.375 -16.062 0.032 1 98.81 282 VAL A CA 1
ATOM 2273 C C . VAL A 1 282 ? 7.801 -14.82 -0.64 1 98.81 282 VAL A C 1
ATOM 2275 O O . VAL A 1 282 ? 7.355 -13.891 0.038 1 98.81 282 VAL A O 1
ATOM 2278 N N . LEU A 1 283 ? 7.852 -14.766 -1.892 1 98.81 283 LEU A N 1
ATOM 2279 C CA . LEU A 1 283 ? 7.141 -13.75 -2.666 1 98.81 283 LEU A CA 1
ATOM 2280 C C . LEU A 1 283 ? 5.863 -14.328 -3.268 1 98.81 283 LEU A C 1
ATOM 2282 O O . LEU A 1 283 ? 5.852 -15.469 -3.738 1 98.81 283 LEU A O 1
ATOM 2286 N N . LEU A 1 284 ? 4.832 -13.539 -3.264 1 98.81 284 LEU A N 1
ATOM 2287 C CA . LEU A 1 284 ? 3.531 -13.938 -3.793 1 98.81 284 LEU A CA 1
ATOM 2288 C C . LEU A 1 284 ? 2.973 -12.875 -4.727 1 98.81 284 LEU A C 1
ATOM 2290 O O . LEU A 1 284 ? 2.914 -11.695 -4.367 1 98.81 284 LEU A O 1
ATOM 2294 N N . GLY A 1 285 ? 2.623 -13.227 -5.961 1 98.81 285 GLY A N 1
ATOM 2295 C CA . GLY A 1 285 ? 1.661 -12.391 -6.66 1 98.81 285 GLY A CA 1
ATOM 2296 C C . GLY A 1 285 ? 0.277 -12.43 -6.043 1 98.81 285 GLY A C 1
ATOM 2297 O O . GLY A 1 285 ? -0.095 -13.406 -5.395 1 98.81 285 GLY A O 1
ATOM 2298 N N . ALA A 1 286 ? -0.469 -11.336 -6.246 1 98.75 286 ALA A N 1
ATOM 2299 C CA . ALA A 1 286 ? -1.762 -11.305 -5.566 1 98.75 286 ALA A CA 1
ATOM 2300 C C . ALA A 1 286 ? -2.764 -10.445 -6.328 1 98.75 286 ALA A C 1
ATOM 2302 O O . ALA A 1 286 ? -2.373 -9.594 -7.133 1 98.75 286 ALA A O 1
ATOM 2303 N N . HIS A 1 287 ? -4.027 -10.75 -6.047 1 98.19 287 HIS A N 1
ATOM 2304 C CA . HIS A 1 287 ? -5.191 -10.039 -6.559 1 98.19 287 HIS A CA 1
ATOM 2305 C C . HIS A 1 287 ? -5.91 -9.289 -5.438 1 98.19 287 HIS A C 1
ATOM 2307 O O . HIS A 1 287 ? -6.785 -9.844 -4.777 1 98.19 287 HIS A O 1
ATOM 2313 N N . PRO A 1 288 ? -5.617 -7.992 -5.312 1 97.69 288 PRO A N 1
ATOM 2314 C CA . PRO A 1 288 ? -6.117 -7.293 -4.129 1 97.69 288 PRO A CA 1
ATOM 2315 C C . PRO A 1 288 ? -7.598 -6.938 -4.234 1 97.69 288 PRO A C 1
ATOM 2317 O O . PRO A 1 288 ? -8.234 -6.637 -3.223 1 97.69 288 PRO A O 1
ATOM 2320 N N . ILE A 1 289 ? -8.156 -6.93 -5.434 1 96.88 289 ILE A N 1
ATOM 2321 C CA . ILE A 1 289 ? -9.586 -6.707 -5.621 1 96.88 289 ILE A CA 1
ATOM 2322 C C . ILE A 1 289 ? -10.195 -7.879 -6.387 1 96.88 289 ILE A C 1
ATOM 2324 O O . ILE A 1 289 ? -10.07 -7.961 -7.609 1 96.88 289 ILE A O 1
ATOM 2328 N N . ALA A 1 290 ? -10.953 -8.688 -5.695 1 93.06 290 ALA A N 1
ATOM 2329 C CA . ALA A 1 290 ? -11.398 -9.992 -6.188 1 93.06 290 ALA A CA 1
ATOM 2330 C C . ALA A 1 290 ? -12.328 -9.836 -7.383 1 93.06 290 ALA A C 1
ATOM 2332 O O . ALA A 1 290 ? -12.188 -10.539 -8.383 1 93.06 290 ALA A O 1
ATOM 2333 N N . TRP A 1 291 ? -13.297 -8.922 -7.301 1 91.75 291 TRP A N 1
ATOM 2334 C CA . TRP A 1 291 ? -14.266 -8.844 -8.383 1 91.75 291 TRP A CA 1
ATOM 2335 C C . TRP A 1 291 ? -13.609 -8.328 -9.664 1 91.75 291 TRP A C 1
ATOM 2337 O O . TRP A 1 291 ? -14.008 -8.719 -10.766 1 91.75 291 TRP A O 1
ATOM 2347 N N . GLN A 1 292 ? -12.641 -7.461 -9.531 1 95.75 292 GLN A N 1
ATOM 2348 C CA . GLN A 1 292 ? -11.938 -6.996 -10.719 1 95.75 292 GLN A CA 1
ATOM 2349 C C . GLN A 1 292 ? -11.062 -8.102 -11.312 1 95.75 292 GLN A C 1
ATOM 2351 O O . GLN A 1 292 ? -10.922 -8.195 -12.531 1 95.75 292 GLN A O 1
ATOM 2356 N N . ALA A 1 293 ? -10.469 -8.875 -10.438 1 94.75 293 ALA A N 1
ATOM 2357 C CA . ALA A 1 293 ? -9.719 -10.039 -10.906 1 94.75 293 ALA A CA 1
ATOM 2358 C C . ALA A 1 293 ? -10.617 -10.992 -11.68 1 94.75 293 ALA A C 1
ATOM 2360 O O . ALA A 1 293 ? -10.25 -11.477 -12.75 1 94.75 293 ALA A O 1
ATOM 2361 N N . LEU A 1 294 ? -11.781 -11.305 -11.125 1 90.44 294 LEU A N 1
ATOM 2362 C CA . LEU A 1 294 ? -12.742 -12.188 -11.781 1 90.44 294 LEU A CA 1
ATOM 2363 C C . LEU A 1 294 ? -13.164 -11.617 -13.133 1 90.44 294 LEU A C 1
ATOM 2365 O O . LEU A 1 294 ? -13.266 -12.352 -14.117 1 90.44 294 LEU A O 1
ATOM 2369 N N . LYS A 1 295 ? -13.367 -10.336 -13.125 1 92.69 295 LYS A N 1
ATOM 2370 C CA . LYS A 1 295 ? -13.734 -9.68 -14.375 1 92.69 295 LYS A CA 1
ATOM 2371 C C . LYS A 1 295 ? -12.602 -9.797 -15.398 1 92.69 295 LYS A C 1
ATOM 2373 O O . LYS A 1 295 ? -12.859 -10.047 -16.578 1 92.69 295 LYS A O 1
ATOM 2378 N N . HIS A 1 296 ? -11.398 -9.602 -15 1 94.38 296 HIS A N 1
ATOM 2379 C CA . HIS A 1 296 ? -10.234 -9.719 -15.867 1 94.38 296 HIS A CA 1
ATOM 2380 C C . HIS A 1 296 ? -10.102 -11.141 -16.422 1 94.38 296 HIS A C 1
ATOM 2382 O O . HIS A 1 296 ? -9.727 -11.328 -17.578 1 94.38 296 HIS A O 1
ATOM 2388 N N . LEU A 1 297 ? -10.398 -12.133 -15.633 1 90.94 297 LEU A N 1
ATOM 2389 C CA . LEU A 1 297 ? -10.336 -13.531 -16.047 1 90.94 297 LEU A CA 1
ATOM 2390 C C . LEU A 1 297 ? -11.344 -13.812 -17.156 1 90.94 297 LEU A C 1
ATOM 2392 O O . LEU A 1 297 ? -11.102 -14.656 -18.031 1 90.94 297 LEU A O 1
ATOM 2396 N N . ASP A 1 298 ? -12.391 -13.086 -17.172 1 90 298 ASP A N 1
ATOM 2397 C CA . ASP A 1 298 ? -13.453 -13.297 -18.141 1 90 298 ASP A CA 1
ATOM 2398 C C . ASP A 1 298 ? -13.266 -12.3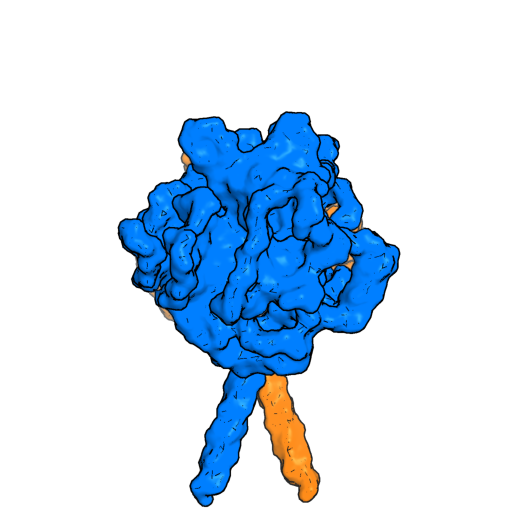91 -19.359 1 90 298 ASP A C 1
ATOM 2400 O O . ASP A 1 298 ? -13.789 -12.664 -20.438 1 90 298 ASP A O 1
ATOM 2404 N N . ASP A 1 299 ? -12.586 -11.328 -19.141 1 92.5 299 ASP A N 1
ATOM 2405 C CA . ASP A 1 299 ? -12.289 -10.336 -20.172 1 92.5 299 ASP A CA 1
ATOM 2406 C C . ASP A 1 299 ? -10.883 -9.781 -20.016 1 92.5 299 ASP A C 1
ATOM 2408 O O . ASP A 1 299 ? -10.672 -8.812 -19.266 1 92.5 299 ASP A O 1
ATOM 2412 N N . PRO A 1 300 ? -9.938 -10.281 -20.781 1 93.19 300 PRO A N 1
ATOM 2413 C CA . PRO A 1 300 ? -8.531 -9.914 -20.609 1 93.19 300 PRO A CA 1
ATOM 2414 C C . PRO A 1 300 ? -8.289 -8.414 -20.781 1 93.19 300 PRO A C 1
ATOM 2416 O O . PRO A 1 300 ? -7.25 -7.902 -20.359 1 93.19 300 PRO A O 1
ATOM 2419 N N . GLU A 1 301 ? -9.172 -7.707 -21.344 1 94.25 301 GLU A N 1
ATOM 2420 C CA . GLU A 1 301 ? -8.984 -6.281 -21.578 1 94.25 301 GLU A CA 1
ATOM 2421 C C . GLU A 1 301 ? -9.414 -5.457 -20.375 1 94.25 301 GLU A C 1
ATOM 2423 O O . GLU A 1 301 ? -9.133 -4.262 -20.297 1 94.25 301 GLU A O 1
ATOM 2428 N N . SER A 1 302 ? -10.109 -6.051 -19.469 1 95.44 302 SER A N 1
ATOM 2429 C CA . SER A 1 302 ? -10.5 -5.363 -18.234 1 95.44 302 SER A CA 1
ATOM 2430 C C . SER A 1 302 ? -9.344 -5.316 -17.25 1 95.44 302 SER A C 1
ATOM 2432 O O . SER A 1 302 ? -8.859 -6.359 -16.797 1 95.44 302 SER A O 1
ATOM 2434 N N . PRO A 1 303 ? -8.984 -4.141 -16.828 1 97.19 303 PRO A N 1
ATOM 2435 C CA . PRO A 1 303 ? -7.859 -4.059 -15.898 1 97.19 303 PRO A CA 1
ATOM 2436 C C . PRO A 1 303 ? -8.203 -4.594 -14.508 1 97.19 303 PRO A C 1
ATOM 2438 O O . PRO A 1 303 ? -9.359 -4.508 -14.078 1 97.19 303 PRO A O 1
ATOM 2441 N N . ALA A 1 304 ? -7.297 -5.176 -13.867 1 98.19 304 ALA A N 1
ATOM 2442 C CA . ALA A 1 304 ? -7.352 -5.602 -12.469 1 98.19 304 ALA A CA 1
ATOM 2443 C C . ALA A 1 304 ? -6.07 -5.223 -11.734 1 98.19 304 ALA A C 1
ATOM 2445 O O . ALA A 1 304 ? -4.973 -5.34 -12.281 1 98.19 304 ALA A O 1
ATOM 2446 N N . PRO A 1 305 ? -6.219 -4.75 -10.492 1 98.62 305 PRO A N 1
ATOM 2447 C CA . PRO A 1 305 ? -5.012 -4.371 -9.75 1 98.62 305 PRO A CA 1
ATOM 2448 C C . PRO A 1 305 ? -4.059 -5.543 -9.539 1 98.62 305 PRO A C 1
ATOM 2450 O O . PRO A 1 305 ? -4.48 -6.699 -9.57 1 98.62 305 PRO A O 1
ATOM 2453 N N . SER A 1 306 ? -2.807 -5.199 -9.375 1 98.81 306 SER A N 1
ATOM 2454 C CA . SER A 1 306 ? -1.732 -6.148 -9.102 1 98.81 306 SER A CA 1
ATOM 2455 C C . SER A 1 306 ? -1.062 -5.844 -7.762 1 98.81 306 SER A C 1
ATOM 2457 O O . SER A 1 306 ? -1.032 -4.691 -7.324 1 98.81 306 SER A O 1
ATOM 2459 N N . GLN A 1 307 ? -0.607 -6.816 -7.156 1 98.81 307 GLN A N 1
ATOM 2460 C CA . GLN A 1 307 ? 0.051 -6.707 -5.859 1 98.81 307 GLN A CA 1
ATOM 2461 C C . GLN A 1 307 ? 1.106 -7.797 -5.684 1 98.81 307 GLN A C 1
ATOM 2463 O O . GLN A 1 307 ? 0.921 -8.922 -6.141 1 98.81 307 GLN A O 1
ATOM 2468 N N . VAL A 1 308 ? 2.254 -7.465 -5.129 1 98.88 308 VAL A N 1
ATOM 2469 C CA . VAL A 1 308 ? 3.258 -8.438 -4.723 1 98.88 308 VAL A CA 1
ATOM 2470 C C . VAL A 1 308 ? 3.514 -8.32 -3.221 1 98.88 308 VAL A C 1
ATOM 2472 O O . VAL A 1 308 ? 3.795 -7.234 -2.717 1 98.88 308 VAL A O 1
ATOM 2475 N N . ILE A 1 309 ? 3.402 -9.398 -2.574 1 98.88 309 ILE A N 1
ATOM 2476 C CA . ILE A 1 309 ? 3.625 -9.492 -1.136 1 98.88 309 ILE A CA 1
ATOM 2477 C C . ILE A 1 309 ? 4.887 -10.297 -0.859 1 98.88 309 ILE A C 1
ATOM 2479 O O . ILE A 1 309 ? 5.125 -11.328 -1.495 1 98.88 309 ILE A O 1
ATOM 2483 N N . LYS A 1 310 ? 5.691 -9.875 0.046 1 98.69 310 LYS A N 1
ATOM 2484 C CA . LYS A 1 310 ? 6.816 -10.641 0.579 1 98.69 310 LYS A CA 1
ATOM 2485 C C . LYS A 1 310 ? 6.539 -11.094 2.008 1 98.69 310 LYS A C 1
ATOM 2487 O O . LYS A 1 310 ? 6.258 -10.281 2.885 1 98.69 310 LYS A O 1
ATOM 2492 N N . LEU A 1 311 ? 6.547 -12.328 2.223 1 98.81 311 LEU A N 1
ATOM 2493 C CA . LEU A 1 311 ? 6.496 -12.914 3.559 1 98.81 311 LEU A CA 1
ATOM 2494 C C . LEU A 1 311 ? 7.898 -13.234 4.062 1 98.81 311 LEU A C 1
ATOM 2496 O O . LEU A 1 311 ? 8.617 -14.031 3.453 1 98.81 311 LEU A O 1
ATOM 2500 N N . HIS A 1 312 ? 8.297 -12.594 5.113 1 98.38 312 HIS A N 1
ATOM 2501 C CA . HIS A 1 312 ? 9.562 -12.906 5.766 1 98.38 312 HIS A CA 1
ATOM 2502 C C . HIS A 1 312 ? 9.453 -14.172 6.609 1 98.38 312 HIS A C 1
ATOM 2504 O O . HIS A 1 312 ? 8.625 -14.25 7.52 1 98.38 312 HIS A O 1
ATOM 2510 N N . MET A 1 313 ? 10.336 -15.156 6.281 1 98.44 313 MET A N 1
ATOM 2511 C CA . MET A 1 313 ? 10.203 -16.5 6.844 1 98.44 313 MET A CA 1
ATOM 2512 C C . MET A 1 313 ? 11.336 -16.781 7.824 1 98.44 313 MET A C 1
ATOM 2514 O O . MET A 1 313 ? 12.484 -16.406 7.586 1 98.44 313 MET A O 1
ATOM 2518 N N . LYS A 1 314 ? 11 -17.375 8.906 1 98 314 LYS A N 1
ATOM 2519 C CA . LYS A 1 314 ? 11.953 -17.984 9.836 1 98 314 LYS A CA 1
ATOM 2520 C C . LYS A 1 314 ? 11.477 -19.359 10.273 1 98 314 LYS A C 1
ATOM 2522 O O . LYS A 1 314 ? 10.422 -19.5 10.898 1 98 314 LYS A O 1
ATOM 2527 N N . ASP A 1 315 ? 12.188 -20.406 9.922 1 97.38 315 ASP A N 1
ATOM 2528 C CA . ASP A 1 315 ? 11.891 -21.797 10.289 1 97.38 315 ASP A CA 1
ATOM 2529 C C . ASP A 1 315 ? 10.469 -22.172 9.875 1 97.38 315 ASP A C 1
ATOM 2531 O O . ASP A 1 315 ? 9.711 -22.719 10.672 1 97.38 315 ASP A O 1
ATOM 2535 N N . GLY A 1 316 ? 10.141 -21.734 8.68 1 97.69 316 GLY A N 1
ATOM 2536 C CA . GLY A 1 316 ? 8.867 -22.125 8.094 1 97.69 316 GLY A CA 1
ATOM 2537 C C . GLY A 1 316 ? 7.699 -21.297 8.578 1 97.69 316 GLY A C 1
ATOM 2538 O O . GLY A 1 316 ? 6.551 -21.531 8.211 1 97.69 316 GLY A O 1
ATOM 2539 N N . VAL A 1 317 ? 8.008 -20.25 9.359 1 97.94 317 VAL A N 1
ATOM 2540 C CA . VAL A 1 317 ? 6.965 -19.406 9.938 1 97.94 317 VAL A CA 1
ATOM 2541 C C . VAL A 1 317 ? 7.078 -17.984 9.391 1 97.94 317 VAL A C 1
ATOM 2543 O O . VAL A 1 317 ? 8.18 -17.453 9.258 1 97.94 317 VAL A O 1
ATOM 2546 N N . VAL A 1 318 ? 5.926 -17.391 9.094 1 98.56 318 VAL A N 1
ATOM 2547 C CA . VAL A 1 318 ? 5.902 -15.992 8.672 1 98.56 318 VAL A CA 1
ATOM 2548 C C . VAL A 1 318 ? 6.152 -15.086 9.875 1 98.56 318 VAL A C 1
ATOM 2550 O O . VAL A 1 318 ? 5.43 -15.164 10.875 1 98.56 318 VAL A O 1
ATOM 2553 N N . THR A 1 319 ? 7.082 -14.18 9.797 1 97.44 319 THR A N 1
ATOM 2554 C CA . THR A 1 319 ? 7.402 -13.305 10.914 1 97.44 319 THR A CA 1
ATOM 2555 C C . THR A 1 319 ? 7.02 -11.859 10.594 1 97.44 319 THR A C 1
ATOM 2557 O O . THR A 1 319 ? 6.84 -11.047 11.5 1 97.44 319 THR A O 1
ATOM 2560 N N . LYS A 1 320 ? 6.969 -11.555 9.367 1 96.81 320 LYS A N 1
ATOM 2561 C CA . LYS A 1 320 ? 6.672 -10.211 8.875 1 96.81 320 LYS A CA 1
ATOM 2562 C C . LYS A 1 320 ? 6.137 -10.258 7.445 1 96.81 320 LYS A C 1
ATOM 2564 O O . LYS A 1 320 ? 6.434 -11.188 6.695 1 96.81 320 LYS A O 1
ATOM 2569 N N . MET A 1 321 ? 5.289 -9.375 7.086 1 98.19 321 MET A N 1
ATOM 2570 C CA . MET A 1 321 ? 4.754 -9.242 5.734 1 98.19 321 MET A CA 1
ATOM 2571 C C . MET A 1 321 ? 4.969 -7.828 5.203 1 98.19 321 MET A C 1
ATOM 2573 O O . MET A 1 321 ? 4.785 -6.852 5.93 1 98.19 321 MET A O 1
ATOM 2577 N N . THR A 1 322 ? 5.402 -7.711 3.998 1 98 322 THR A N 1
ATOM 2578 C CA . THR A 1 322 ? 5.629 -6.43 3.344 1 98 322 THR A CA 1
ATOM 2579 C C . THR A 1 322 ? 4.973 -6.398 1.967 1 98 322 THR A C 1
ATOM 2581 O O . THR A 1 322 ? 4.98 -7.402 1.248 1 98 322 THR A O 1
ATOM 2584 N N . GLU A 1 323 ? 4.387 -5.277 1.619 1 98.44 323 GLU A N 1
ATOM 2585 C CA . GLU A 1 323 ? 3.904 -5.055 0.259 1 98.44 323 GLU A CA 1
ATOM 2586 C C . GLU A 1 323 ? 5.004 -4.484 -0.631 1 98.44 323 GLU A C 1
ATOM 2588 O O . GLU A 1 323 ? 5.469 -3.363 -0.416 1 98.44 323 GLU A O 1
ATOM 2593 N N . VAL A 1 324 ? 5.387 -5.211 -1.62 1 98.12 324 VAL A N 1
ATOM 2594 C CA . VAL A 1 324 ? 6.543 -4.883 -2.443 1 98.12 324 VAL A CA 1
ATOM 2595 C C . VAL A 1 324 ? 6.109 -4.031 -3.633 1 98.12 324 VAL A C 1
ATOM 2597 O O . VAL A 1 324 ? 6.848 -3.146 -4.074 1 98.12 324 VAL A O 1
ATOM 2600 N N . LEU A 1 325 ? 5.031 -4.34 -4.113 1 98.62 325 LEU A N 1
ATOM 2601 C CA . LEU A 1 325 ? 4.48 -3.691 -5.293 1 98.62 325 LEU A CA 1
ATOM 2602 C C . LEU A 1 325 ? 2.959 -3.617 -5.215 1 98.62 325 LEU A C 1
ATOM 2604 O O . LEU A 1 325 ? 2.309 -4.574 -4.785 1 98.62 325 LEU A O 1
ATOM 2608 N N . SER A 1 326 ? 2.439 -2.559 -5.555 1 98.5 326 SER A N 1
ATOM 2609 C CA . SER A 1 326 ? 1.005 -2.334 -5.707 1 98.5 326 SER A CA 1
ATOM 2610 C C . SER A 1 326 ? 0.707 -1.469 -6.926 1 98.5 326 SER A C 1
ATOM 2612 O O . SER A 1 326 ? 1.347 -0.435 -7.133 1 98.5 326 SER A O 1
ATOM 2614 N N . ASP A 1 327 ? -0.172 -1.949 -7.715 1 98.38 327 ASP A N 1
ATOM 2615 C CA . ASP A 1 327 ? -0.564 -1.24 -8.93 1 98.38 327 ASP A CA 1
ATOM 2616 C C . ASP A 1 327 ? -2.072 -1.321 -9.148 1 98.38 327 ASP A C 1
ATOM 2618 O O . ASP A 1 327 ? -2.678 -2.377 -8.953 1 98.38 327 ASP A O 1
ATOM 2622 N N . ASP A 1 328 ? -2.666 -0.307 -9.602 1 97.38 328 ASP A N 1
ATOM 2623 C CA . ASP A 1 328 ? -4.117 -0.215 -9.711 1 97.38 328 ASP A CA 1
ATOM 2624 C C . ASP A 1 328 ? -4.617 -0.904 -10.984 1 97.38 328 ASP A C 1
ATOM 2626 O O . ASP A 1 328 ? -5.805 -0.85 -11.297 1 97.38 328 ASP A O 1
ATOM 2630 N N . GLY A 1 329 ? -3.762 -1.486 -11.758 1 97.88 329 GLY A N 1
ATOM 2631 C CA . GLY A 1 329 ? -4.148 -2.266 -12.922 1 97.88 329 GLY A CA 1
ATOM 2632 C C . GLY A 1 329 ? -3.768 -1.61 -14.234 1 97.88 329 GLY A C 1
ATOM 2633 O O . GLY A 1 329 ? -3.867 -2.229 -15.297 1 97.88 329 GLY A O 1
ATOM 2634 N N . GLN A 1 330 ? -3.295 -0.358 -14.148 1 95.75 330 GLN A N 1
ATOM 2635 C CA . GLN A 1 330 ? -3.006 0.369 -15.383 1 95.75 330 GLN A CA 1
ATOM 2636 C C . GLN A 1 330 ? -1.639 -0.014 -15.938 1 95.75 330 GLN A C 1
ATOM 2638 O O . GLN A 1 330 ? -1.471 -0.142 -17.156 1 95.75 330 GLN A O 1
ATOM 2643 N N . MET A 1 331 ? -0.684 -0.202 -15.102 1 96.88 331 MET A N 1
ATOM 2644 C CA . MET A 1 331 ? 0.63 -0.65 -15.555 1 96.88 331 MET A CA 1
ATOM 2645 C C . MET A 1 331 ? 0.651 -2.162 -15.75 1 96.88 331 MET A C 1
ATOM 2647 O O . MET A 1 331 ? 1.113 -2.652 -16.781 1 96.88 331 MET A O 1
ATOM 2651 N N . LEU A 1 332 ? 0.127 -2.879 -14.836 1 98.12 332 LEU A N 1
ATOM 2652 C CA . LEU A 1 332 ? 0.099 -4.336 -14.805 1 98.12 332 LEU A CA 1
ATOM 2653 C C . LEU A 1 332 ? -1.234 -4.844 -14.266 1 98.12 332 LEU A C 1
ATOM 2655 O O . LEU A 1 332 ? -1.711 -4.367 -13.234 1 98.12 332 LEU A O 1
ATOM 2659 N N . SER A 1 333 ? -1.789 -5.793 -14.945 1 98.25 333 SER A N 1
ATOM 2660 C CA . SER A 1 333 ? -3.09 -6.289 -14.508 1 98.25 333 SER A CA 1
ATOM 2661 C C . SER A 1 333 ? -2.994 -7.727 -14.008 1 98.25 333 SER A C 1
ATOM 2663 O O . SER A 1 333 ? -2.465 -8.594 -14.703 1 98.25 333 SER A O 1
ATOM 2665 N N . ALA A 1 334 ? -3.453 -7.953 -12.758 1 98.19 334 ALA A N 1
ATOM 2666 C CA . ALA A 1 334 ? -3.707 -9.273 -12.195 1 98.19 334 ALA A CA 1
ATOM 2667 C C . ALA A 1 334 ? -2.412 -10.07 -12.062 1 98.19 334 ALA A C 1
ATOM 2669 O O . ALA A 1 334 ? -2.287 -11.164 -12.633 1 98.19 334 ALA A O 1
ATOM 2670 N N . SER A 1 335 ? -1.546 -9.578 -11.266 1 98.81 335 SER A N 1
ATOM 2671 C CA . SER A 1 335 ? -0.277 -10.25 -11.008 1 98.81 335 SER A CA 1
ATOM 2672 C C . SER A 1 335 ? -0.496 -11.609 -10.359 1 98.81 335 SER A C 1
ATOM 2674 O O . SER A 1 335 ? -1.385 -11.766 -9.516 1 98.81 335 SER A O 1
ATOM 2676 N N . THR A 1 336 ? 0.397 -12.586 -10.742 1 98.75 336 THR A N 1
ATOM 2677 C CA . THR A 1 336 ? 0.187 -13.945 -10.273 1 98.75 336 THR A CA 1
ATOM 2678 C C . THR A 1 336 ? 1.438 -14.484 -9.586 1 98.75 336 THR A C 1
ATOM 2680 O O . THR A 1 336 ? 1.371 -15.453 -8.828 1 98.75 336 THR A O 1
ATOM 2683 N N . VAL A 1 337 ? 2.557 -13.945 -9.859 1 98.88 337 VAL A N 1
ATOM 2684 C CA . VAL A 1 337 ? 3.836 -14.461 -9.383 1 98.88 337 VAL A CA 1
ATOM 2685 C C . VAL A 1 337 ? 4.887 -13.359 -9.43 1 98.88 337 VAL A C 1
ATOM 2687 O O . VAL A 1 337 ? 4.762 -12.406 -10.203 1 98.88 337 VAL A O 1
ATOM 2690 N N . ALA A 1 338 ? 5.824 -13.422 -8.57 1 98.88 338 ALA A N 1
ATOM 2691 C CA . ALA A 1 338 ? 6.996 -12.547 -8.594 1 98.88 338 ALA A CA 1
ATOM 2692 C C . ALA A 1 338 ? 8.266 -13.328 -8.273 1 98.88 338 ALA A C 1
ATOM 2694 O O . ALA A 1 338 ? 8.281 -14.148 -7.352 1 98.88 338 ALA A O 1
ATOM 2695 N N . SER A 1 339 ? 9.266 -13.125 -9.023 1 98.69 339 SER A N 1
ATOM 2696 C CA . SER A 1 339 ? 10.547 -13.789 -8.805 1 98.69 339 SER A CA 1
ATOM 2697 C C . SER A 1 339 ? 11.672 -12.781 -8.656 1 98.69 339 SER A C 1
ATOM 2699 O O . SER A 1 339 ? 11.852 -11.906 -9.508 1 98.69 339 SER A O 1
ATOM 2701 N N . LEU A 1 340 ? 12.422 -12.938 -7.617 1 98.12 340 LEU A N 1
ATOM 2702 C CA . LEU A 1 340 ? 13.539 -12.055 -7.312 1 98.12 340 LEU A CA 1
ATOM 2703 C C . LEU A 1 340 ? 14.867 -12.734 -7.645 1 98.12 340 LEU A C 1
ATOM 2705 O O . LEU A 1 340 ? 15.055 -13.922 -7.359 1 98.12 340 LEU A O 1
ATOM 2709 N N . TYR A 1 341 ? 15.727 -12.047 -8.258 1 98.06 341 TYR A N 1
ATOM 2710 C CA . TYR A 1 341 ? 17.109 -12.438 -8.469 1 98.06 341 TYR A CA 1
ATOM 2711 C C . TYR A 1 341 ? 18.047 -11.242 -8.289 1 98.06 341 TYR A C 1
ATOM 2713 O O . TYR A 1 341 ? 17.984 -10.273 -9.055 1 98.06 341 TYR A O 1
ATOM 2721 N N . LYS A 1 342 ? 18.844 -11.336 -7.211 1 96.81 342 LYS A N 1
ATOM 2722 C CA . LYS A 1 342 ? 19.672 -10.203 -6.805 1 96.81 342 LYS A CA 1
ATOM 2723 C C . LYS A 1 342 ? 18.812 -8.953 -6.598 1 96.81 342 LYS A C 1
ATOM 2725 O O . LYS A 1 342 ? 17.891 -8.953 -5.781 1 96.81 342 LYS A O 1
ATOM 2730 N N . ASP A 1 343 ? 19 -7.891 -7.371 1 96.56 343 ASP A N 1
ATOM 2731 C CA . ASP A 1 343 ? 18.266 -6.648 -7.168 1 96.56 343 ASP A CA 1
ATOM 2732 C C . ASP A 1 343 ? 17.281 -6.402 -8.305 1 96.56 343 ASP A C 1
ATOM 2734 O O . ASP A 1 343 ? 17.078 -5.262 -8.719 1 96.56 343 ASP A O 1
ATOM 2738 N N . ALA A 1 344 ? 16.812 -7.488 -8.836 1 98.62 344 ALA A N 1
ATOM 2739 C CA . ALA A 1 344 ? 15.805 -7.383 -9.891 1 98.62 344 ALA A CA 1
ATOM 2740 C C . ALA A 1 344 ? 14.633 -8.32 -9.617 1 98.62 344 ALA A C 1
ATOM 2742 O O . ALA A 1 344 ? 14.773 -9.328 -8.93 1 98.62 344 ALA A O 1
ATOM 2743 N N . MET A 1 345 ? 13.5 -7.926 -10.133 1 98.81 345 MET A N 1
ATOM 2744 C CA . MET A 1 345 ? 12.281 -8.695 -9.906 1 98.81 345 MET A CA 1
ATOM 2745 C C . MET A 1 345 ? 11.461 -8.805 -11.188 1 98.81 345 MET A C 1
ATOM 2747 O O . MET A 1 345 ? 11.344 -7.836 -11.938 1 98.81 345 MET A O 1
ATOM 2751 N N . LEU A 1 346 ? 10.984 -9.969 -11.508 1 98.88 346 LEU A N 1
ATOM 2752 C CA . LEU A 1 346 ? 9.969 -10.203 -12.531 1 98.88 346 LEU A CA 1
ATOM 2753 C C . LEU A 1 346 ? 8.594 -10.398 -11.906 1 98.88 346 LEU A C 1
ATOM 2755 O O . LEU A 1 346 ? 8.469 -11.062 -10.867 1 98.88 346 LEU A O 1
ATOM 2759 N N . VAL A 1 347 ? 7.625 -9.836 -12.516 1 98.94 347 VAL A N 1
ATOM 2760 C CA . VAL A 1 347 ? 6.25 -10.039 -12.07 1 98.94 347 VAL A CA 1
ATOM 2761 C C . VAL A 1 347 ? 5.402 -10.539 -13.234 1 98.94 347 VAL A C 1
ATOM 2763 O O . VAL A 1 347 ? 5.336 -9.906 -14.281 1 98.94 347 VAL A O 1
ATOM 2766 N N . GLY A 1 348 ? 4.793 -11.695 -13.047 1 98.81 348 GLY A N 1
ATOM 2767 C CA . GLY A 1 348 ? 3.928 -12.281 -14.062 1 98.8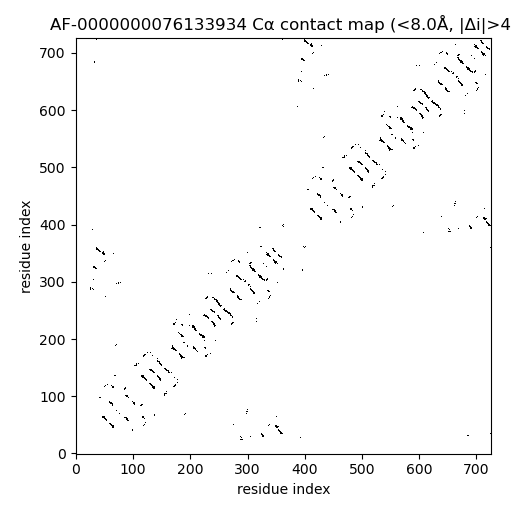1 348 GLY A CA 1
ATOM 2768 C C . GLY A 1 348 ? 2.455 -12.008 -13.82 1 98.81 348 GLY A C 1
ATOM 2769 O O . GLY A 1 348 ? 2.078 -11.492 -12.766 1 98.81 348 GLY A O 1
ATOM 2770 N N . THR A 1 349 ? 1.659 -12.352 -14.797 1 98.31 349 THR A N 1
ATOM 2771 C CA . THR A 1 349 ? 0.224 -12.086 -14.758 1 98.31 349 THR A CA 1
ATOM 2772 C C . THR A 1 349 ? -0.554 -13.273 -15.336 1 98.31 349 THR A C 1
ATOM 2774 O O . THR A 1 349 ? 0.031 -14.172 -15.945 1 98.31 349 THR A O 1
ATOM 2777 N N . VAL A 1 350 ? -1.87 -13.227 -15.109 1 96.06 350 VAL A N 1
ATOM 2778 C CA . VAL A 1 350 ? -2.719 -14.297 -15.633 1 96.06 350 VAL A CA 1
ATOM 2779 C C . VAL A 1 350 ? -2.797 -14.195 -17.156 1 96.06 350 VAL A C 1
ATOM 2781 O O . VAL A 1 350 ? -2.59 -15.188 -17.859 1 96.06 350 VAL A O 1
ATOM 2784 N N . GLN A 1 351 ? -3.111 -13.07 -17.719 1 94.88 351 GLN A N 1
ATOM 2785 C CA . GLN A 1 351 ? -3.33 -12.945 -19.156 1 94.88 351 GLN A CA 1
ATOM 2786 C C . GLN A 1 351 ? -2.879 -11.578 -19.656 1 94.88 351 GLN A C 1
ATOM 2788 O O . GLN A 1 351 ? -3.381 -11.094 -20.672 1 94.88 351 GLN A O 1
ATOM 2793 N N . HIS A 1 352 ? -2.018 -10.859 -18.922 1 95.56 352 HIS A N 1
ATOM 2794 C CA . HIS A 1 352 ? -1.501 -9.547 -19.281 1 95.56 352 HIS A CA 1
ATOM 2795 C C . HIS A 1 352 ? -0.003 -9.602 -19.562 1 95.56 352 HIS A C 1
ATOM 2797 O O . HIS A 1 352 ? 0.466 -10.477 -20.297 1 95.56 352 HIS A O 1
ATOM 2803 N N . LYS A 1 353 ? 0.734 -8.633 -19.141 1 96.94 353 LYS A N 1
ATOM 2804 C CA . LYS A 1 353 ? 2.129 -8.438 -19.531 1 96.94 353 LYS A CA 1
ATOM 2805 C C . LYS A 1 353 ? 3.074 -8.93 -18.438 1 96.94 353 LYS A C 1
ATOM 2807 O O . LYS A 1 353 ? 2.629 -9.398 -17.391 1 96.94 353 LYS A O 1
ATOM 2812 N N . LEU A 1 354 ? 4.305 -8.977 -18.828 1 98.44 354 LEU A N 1
ATOM 2813 C CA . LEU A 1 354 ? 5.398 -9.281 -17.906 1 98.44 354 LEU A CA 1
ATOM 2814 C C . LEU A 1 354 ? 6.117 -8 -17.484 1 98.44 354 LEU A C 1
ATOM 2816 O O . LEU A 1 354 ? 6.43 -7.152 -18.328 1 98.44 354 LEU A O 1
ATOM 2820 N N . LEU A 1 355 ? 6.324 -7.859 -16.203 1 98.81 355 LEU A N 1
ATOM 2821 C CA . LEU A 1 355 ? 6.945 -6.656 -15.664 1 98.81 355 LEU A CA 1
ATOM 2822 C C . LEU A 1 355 ? 8.344 -6.961 -15.125 1 98.81 355 LEU A C 1
ATOM 2824 O O . LEU A 1 355 ? 8.547 -7.977 -14.453 1 98.81 355 LEU A O 1
ATOM 2828 N N . TYR A 1 356 ? 9.258 -6.145 -15.469 1 98.81 356 TYR A N 1
ATOM 2829 C CA . TYR A 1 356 ? 10.617 -6.188 -14.922 1 98.81 356 TYR A CA 1
ATOM 2830 C C . TYR A 1 356 ? 10.914 -4.941 -14.102 1 98.81 356 TYR A C 1
ATOM 2832 O O . TYR A 1 356 ? 10.711 -3.818 -14.57 1 98.81 356 TYR A O 1
ATOM 2840 N N . CYS A 1 357 ? 11.422 -5.102 -12.867 1 98.69 357 CYS A N 1
ATOM 2841 C CA . CYS A 1 357 ? 11.75 -3.982 -11.992 1 98.69 357 CYS A CA 1
ATOM 2842 C C . CYS A 1 357 ? 13.203 -4.059 -11.531 1 98.69 357 CYS A C 1
ATOM 2844 O O . CYS A 1 357 ? 13.688 -5.133 -11.164 1 98.69 357 CYS A O 1
ATOM 2846 N N . GLU A 1 358 ? 13.859 -3.008 -11.547 1 98.44 358 GLU A N 1
ATOM 2847 C CA . GLU A 1 358 ? 15.102 -2.846 -10.797 1 98.44 358 GLU A CA 1
ATOM 2848 C C . GLU A 1 358 ? 14.828 -2.508 -9.336 1 98.44 358 GLU A C 1
ATOM 2850 O O . GLU A 1 358 ? 14.422 -1.386 -9.023 1 98.44 358 GLU A O 1
ATOM 2855 N N . VAL A 1 359 ? 15.141 -3.381 -8.469 1 98.25 359 VAL A N 1
ATOM 2856 C CA . VAL A 1 359 ? 14.719 -3.232 -7.082 1 98.25 359 VAL A CA 1
ATOM 2857 C C . VAL A 1 359 ? 15.703 -2.338 -6.332 1 98.25 359 VAL A C 1
ATOM 2859 O O . VAL A 1 359 ? 16.891 -2.666 -6.223 1 98.25 359 VAL A O 1
ATOM 2862 N N . ARG A 1 360 ? 15.195 -1.254 -5.809 1 97.94 360 ARG A N 1
ATOM 2863 C CA . ARG A 1 360 ? 16 -0.337 -5.008 1 97.94 360 ARG A CA 1
ATOM 2864 C C . ARG A 1 360 ? 15.742 -0.543 -3.518 1 97.94 360 ARG A C 1
ATOM 2866 O O . ARG A 1 360 ? 16.641 -0.365 -2.697 1 97.94 360 ARG A O 1
ATOM 2873 N N . TRP A 1 361 ? 14.469 -0.841 -3.176 1 96.44 361 TRP A N 1
ATOM 2874 C CA . TRP A 1 361 ? 14.102 -1.095 -1.786 1 96.44 361 TRP A CA 1
ATOM 2875 C C . TRP A 1 361 ? 12.82 -1.906 -1.702 1 96.44 361 TRP A C 1
ATOM 2877 O O . TRP A 1 361 ? 11.867 -1.66 -2.453 1 96.44 361 TRP A O 1
ATOM 2887 N N . MET A 1 362 ? 12.75 -2.893 -0.819 1 93.25 362 MET A N 1
ATOM 2888 C CA . MET A 1 362 ? 11.508 -3.641 -0.642 1 93.25 362 MET A CA 1
ATOM 2889 C C . MET A 1 362 ? 11.367 -4.129 0.796 1 93.25 362 MET A C 1
ATOM 2891 O O . MET A 1 362 ? 10.625 -5.074 1.065 1 93.25 362 MET A O 1
ATOM 2895 N N . ASP A 1 363 ? 12.141 -3.633 1.779 1 83.75 363 ASP A N 1
ATOM 2896 C CA . ASP A 1 363 ? 12.031 -4.074 3.168 1 83.75 363 ASP A CA 1
ATOM 2897 C C . ASP A 1 363 ? 11.266 -3.057 4.012 1 83.75 363 ASP A C 1
ATOM 2899 O O . ASP A 1 363 ? 11.344 -1.853 3.76 1 83.75 363 ASP A O 1
ATOM 2903 N N . MET B 1 1 ? -50.5 -0.921 1.887 1 70.19 1 MET B N 1
ATOM 2904 C CA . MET B 1 1 ? -49.562 -0.886 0.772 1 70.19 1 MET B CA 1
ATOM 2905 C C . MET B 1 1 ? -48.594 0.272 0.926 1 70.19 1 MET B C 1
ATOM 2907 O O . MET B 1 1 ? -47.375 0.079 0.843 1 70.19 1 MET B O 1
ATOM 2911 N N . ILE B 1 2 ? -49 1.392 1.302 1 76.81 2 ILE B N 1
ATOM 2912 C CA . ILE B 1 2 ? -48.156 2.572 1.404 1 76.81 2 ILE B CA 1
ATOM 2913 C C . ILE B 1 2 ? -47.25 2.455 2.635 1 76.81 2 ILE B C 1
ATOM 2915 O O . ILE B 1 2 ? -46.094 2.789 2.578 1 76.81 2 ILE B O 1
ATOM 2919 N N . LYS B 1 3 ? -47.781 1.998 3.73 1 81.44 3 LYS B N 1
ATOM 2920 C CA . LYS B 1 3 ? -47 1.859 4.961 1 81.44 3 LYS B CA 1
ATOM 2921 C C . LYS B 1 3 ? -45.844 0.884 4.77 1 81.44 3 LYS B C 1
ATOM 2923 O O . LYS B 1 3 ? -44.719 1.129 5.25 1 81.44 3 LYS B O 1
ATOM 2928 N N . LYS B 1 4 ? -46.062 -0.139 4.191 1 77.56 4 LYS B N 1
ATOM 2929 C CA . LYS B 1 4 ? -45 -1.124 3.918 1 77.56 4 LYS B CA 1
ATOM 2930 C C . LYS B 1 4 ? -43.938 -0.552 2.986 1 77.56 4 LYS B C 1
ATOM 2932 O O . LYS B 1 4 ? -42.75 -0.792 3.182 1 77.56 4 LYS B O 1
ATOM 2937 N N . ALA B 1 5 ? -44.344 0.162 2.072 1 82.69 5 ALA B N 1
ATOM 2938 C CA . ALA B 1 5 ? -43.438 0.819 1.147 1 82.69 5 ALA B CA 1
ATOM 2939 C C . ALA B 1 5 ? -42.562 1.836 1.875 1 82.69 5 ALA B C 1
ATOM 2941 O O . ALA B 1 5 ? -41.344 1.901 1.642 1 82.69 5 ALA B O 1
ATOM 2942 N N . ILE B 1 6 ? -43.25 2.57 2.756 1 81.88 6 ILE B N 1
ATOM 2943 C CA . ILE B 1 6 ? -42.5 3.555 3.537 1 81.88 6 ILE B CA 1
ATOM 2944 C C . ILE B 1 6 ? -41.5 2.848 4.434 1 81.88 6 ILE B C 1
ATOM 2946 O O . ILE B 1 6 ? -40.344 3.26 4.512 1 81.88 6 ILE B O 1
ATOM 2950 N N . ALA B 1 7 ? -41.875 1.888 5.07 1 81.31 7 ALA B N 1
ATOM 2951 C CA . ALA B 1 7 ? -41 1.115 5.926 1 81.31 7 ALA B CA 1
ATOM 2952 C C . ALA B 1 7 ? -39.812 0.54 5.125 1 81.31 7 ALA B C 1
ATOM 2954 O O . ALA B 1 7 ? -38.688 0.542 5.59 1 81.31 7 ALA B O 1
ATOM 2955 N N . ALA B 1 8 ? -40.156 0.084 4.031 1 79.12 8 ALA B N 1
ATOM 2956 C CA . ALA B 1 8 ? -39.094 -0.447 3.156 1 79.12 8 ALA B CA 1
ATOM 2957 C C . ALA B 1 8 ? -38.125 0.647 2.748 1 79.12 8 ALA B C 1
ATOM 2959 O O . ALA B 1 8 ? -36.906 0.436 2.766 1 79.12 8 ALA B O 1
ATOM 2960 N N . VAL B 1 9 ? -38.562 1.751 2.426 1 78.94 9 VAL B N 1
ATOM 2961 C CA . VAL B 1 9 ? -37.719 2.873 2.016 1 78.94 9 VAL B CA 1
ATOM 2962 C C . VAL B 1 9 ? -36.875 3.33 3.189 1 78.94 9 VAL B C 1
ATOM 2964 O O . VAL B 1 9 ? -35.656 3.551 3.033 1 78.94 9 VAL B O 1
ATOM 2967 N N . VAL B 1 10 ? -37.438 3.414 4.336 1 79.5 10 VAL B N 1
ATOM 2968 C CA . VAL B 1 10 ? -36.719 3.807 5.539 1 79.5 10 VAL B CA 1
ATOM 2969 C C . VAL B 1 10 ? -35.656 2.766 5.859 1 79.5 10 VAL B C 1
ATOM 2971 O O . VAL B 1 10 ? -34.531 3.115 6.215 1 79.5 10 VAL B O 1
ATOM 2974 N N . GLY B 1 11 ? -36.094 1.564 5.793 1 77.69 11 GLY B N 1
ATOM 2975 C CA . GLY B 1 11 ? -35.125 0.496 6 1 77.69 11 GLY B CA 1
ATOM 2976 C C . GLY B 1 11 ? -33.938 0.567 5.051 1 77.69 11 GLY B C 1
ATOM 2977 O O . GLY B 1 11 ? -32.812 0.404 5.469 1 77.69 11 GLY B O 1
ATOM 2978 N N . ILE B 1 12 ? -34.188 0.892 3.846 1 77.62 12 ILE B N 1
ATOM 2979 C CA . ILE B 1 12 ? -33.156 1.015 2.836 1 77.62 12 ILE B CA 1
ATOM 2980 C C . ILE B 1 12 ? -32.25 2.213 3.158 1 77.62 12 ILE B C 1
ATOM 2982 O O . ILE B 1 12 ? -31.031 2.133 3.043 1 77.62 12 ILE B O 1
ATOM 2986 N N . LEU B 1 13 ? -32.812 3.238 3.572 1 75.25 13 LEU B N 1
ATOM 2987 C CA . LEU B 1 13 ? -32.062 4.434 3.918 1 75.25 13 LEU B CA 1
ATOM 2988 C C . LEU B 1 13 ? -31.172 4.184 5.133 1 75.25 13 LEU B C 1
ATOM 2990 O O . LEU B 1 13 ? -30.031 4.637 5.172 1 75.25 13 LEU B O 1
ATOM 2994 N N . ILE B 1 14 ? -31.688 3.516 6.066 1 77.44 14 ILE B N 1
ATOM 2995 C CA . ILE B 1 14 ? -30.906 3.17 7.25 1 77.44 14 ILE B CA 1
ATOM 2996 C C . ILE B 1 14 ? -29.734 2.26 6.859 1 77.44 14 ILE B C 1
ATOM 2998 O O . ILE B 1 14 ? -28.609 2.469 7.289 1 77.44 14 ILE B O 1
ATOM 3002 N N . LEU B 1 15 ? -30.094 1.338 6.082 1 78.06 15 LEU B N 1
ATOM 3003 C CA . LEU B 1 15 ? -29.062 0.423 5.621 1 78.06 15 LEU B CA 1
ATOM 3004 C C . LEU B 1 15 ? -27.984 1.169 4.828 1 78.06 15 LEU B C 1
ATOM 3006 O O . LEU B 1 15 ? -26.797 0.925 5.012 1 78.06 15 LEU B O 1
ATOM 3010 N N . GLN B 1 16 ? -28.391 2.025 4.004 1 71.75 16 GLN B N 1
ATOM 3011 C CA . GLN B 1 16 ? -27.453 2.842 3.244 1 71.75 16 GLN B CA 1
ATOM 3012 C C . GLN B 1 16 ? -26.562 3.668 4.168 1 71.75 16 GLN B C 1
ATOM 3014 O O . GLN B 1 16 ? -25.359 3.783 3.943 1 71.75 16 GLN B O 1
ATOM 3019 N N . PHE B 1 17 ? -27.203 4.27 5.148 1 75.44 17 PHE B N 1
ATOM 3020 C CA . PHE B 1 17 ? -26.453 5.059 6.125 1 75.44 17 PHE B CA 1
ATOM 3021 C C . PHE B 1 17 ? -25.438 4.199 6.855 1 75.44 17 PHE B C 1
ATOM 3023 O O . PHE B 1 17 ? -24.281 4.605 7.035 1 75.44 17 PHE B O 1
ATOM 3030 N N . ILE B 1 18 ? -25.812 3.066 7.254 1 75.5 18 ILE B N 1
ATOM 3031 C CA . ILE B 1 18 ? -24.922 2.16 7.98 1 75.5 18 ILE B CA 1
ATOM 3032 C C . ILE B 1 18 ? -23.75 1.763 7.09 1 75.5 18 ILE B C 1
ATOM 3034 O O . ILE B 1 18 ? -22.594 1.85 7.508 1 75.5 18 ILE B O 1
ATOM 3038 N N . VAL B 1 19 ? -24.016 1.421 5.867 1 74.62 19 VAL B N 1
ATOM 3039 C CA . VAL B 1 19 ? -22.969 0.976 4.945 1 74.62 19 VAL B CA 1
ATOM 3040 C C . VAL B 1 19 ? -22.016 2.127 4.656 1 74.62 19 VAL B C 1
ATOM 3042 O O . VAL B 1 19 ? -20.797 1.938 4.652 1 74.62 19 VAL B O 1
ATOM 3045 N N . LYS B 1 20 ? -22.578 3.271 4.496 1 73.06 20 LYS B N 1
ATOM 3046 C CA . LYS B 1 20 ? -21.734 4.441 4.238 1 73.06 20 LYS B CA 1
ATOM 3047 C C . LYS B 1 20 ? -20.844 4.762 5.438 1 73.06 20 LYS B C 1
ATOM 3049 O O . LYS B 1 20 ? -19.672 5.094 5.273 1 73.06 20 LYS B O 1
ATOM 3054 N N . THR B 1 21 ? -21.422 4.688 6.598 1 75.56 21 THR B N 1
ATOM 3055 C CA . THR B 1 21 ? -20.672 4.977 7.816 1 75.56 21 THR B CA 1
ATOM 3056 C C . THR B 1 21 ? -19.562 3.957 8.016 1 75.56 21 THR B C 1
ATOM 3058 O O . THR B 1 21 ? -18.422 4.328 8.32 1 75.56 21 THR B O 1
ATOM 3061 N N . LEU B 1 22 ? -19.906 2.668 7.84 1 77.88 22 LEU B N 1
ATOM 3062 C CA . LEU B 1 22 ? -18.906 1.619 7.984 1 77.88 22 LEU B CA 1
ATOM 3063 C C . LEU B 1 22 ? -17.797 1.783 6.953 1 77.88 22 LEU B C 1
ATOM 3065 O O . LEU B 1 22 ? -16.625 1.548 7.254 1 77.88 22 LEU B O 1
ATOM 3069 N N . HIS B 1 23 ? -18.203 2.273 5.828 1 77.38 23 HIS B N 1
ATOM 3070 C CA . HIS B 1 23 ? -17.219 2.531 4.781 1 77.38 23 HIS B CA 1
ATOM 3071 C C . HIS B 1 23 ? -16.344 3.723 5.133 1 77.38 23 HIS B C 1
ATOM 3073 O O . HIS B 1 23 ? -15.109 3.65 5.012 1 77.38 23 HIS B O 1
ATOM 3079 N N . THR B 1 24 ? -16.953 4.789 5.621 1 72.62 24 THR B N 1
ATOM 3080 C CA . THR B 1 24 ? -16.219 5.996 5.98 1 72.62 24 THR B CA 1
ATOM 3081 C C . THR B 1 24 ? -15.234 5.715 7.113 1 72.62 24 THR B C 1
ATOM 3083 O O . THR B 1 24 ? -14.117 6.234 7.121 1 72.62 24 THR B O 1
ATOM 3086 N N . LEU B 1 25 ? -15.578 4.855 7.988 1 81.12 25 LEU B N 1
ATOM 3087 C CA . LEU B 1 25 ? -14.75 4.504 9.133 1 81.12 25 LEU B CA 1
ATOM 3088 C C . LEU B 1 25 ? -13.711 3.453 8.758 1 81.12 25 LEU B C 1
ATOM 3090 O O . LEU B 1 25 ? -12.82 3.145 9.547 1 81.12 25 LEU B O 1
ATOM 3094 N N . GLU B 1 26 ? -13.812 2.906 7.648 1 85 26 GLU B N 1
ATOM 3095 C CA . GLU B 1 26 ? -12.867 1.935 7.105 1 85 26 GLU B CA 1
ATOM 3096 C C . GLU B 1 26 ? -12.727 0.729 8.031 1 85 26 GLU B C 1
ATOM 3098 O O . GLU B 1 26 ? -11.617 0.301 8.336 1 85 26 GLU B O 1
ATOM 3103 N N . ILE B 1 27 ? -13.773 0.118 8.414 1 81.62 27 ILE B N 1
ATOM 3104 C CA . ILE B 1 27 ? -13.789 -0.892 9.469 1 81.62 27 ILE B CA 1
ATOM 3105 C C . ILE B 1 27 ? -13.195 -2.197 8.938 1 81.62 27 ILE B C 1
ATOM 3107 O O . ILE B 1 27 ? -12.719 -3.031 9.711 1 81.62 27 ILE B O 1
ATOM 3111 N N . LEU B 1 28 ? -13.18 -2.41 7.656 1 84.75 28 LEU B N 1
ATOM 3112 C CA . LEU B 1 28 ? -12.719 -3.68 7.105 1 84.75 28 LEU B CA 1
ATOM 3113 C C . LEU B 1 28 ? -11.398 -3.5 6.363 1 84.75 28 LEU B C 1
ATOM 3115 O O . LEU B 1 28 ? -10.898 -4.441 5.746 1 84.75 28 LEU B O 1
ATOM 3119 N N . LYS B 1 29 ? -10.859 -2.299 6.469 1 90.62 29 LYS B N 1
ATOM 3120 C CA . LYS B 1 29 ? -9.641 -2.016 5.719 1 90.62 29 LYS B CA 1
ATOM 3121 C C . LYS B 1 29 ? -8.406 -2.584 6.422 1 90.62 29 LYS B C 1
ATOM 3123 O O . LYS B 1 29 ? -8.352 -2.613 7.656 1 90.62 29 LYS B O 1
ATOM 3128 N N . TYR B 1 30 ? -7.523 -3.135 5.645 1 94.12 30 TYR B N 1
ATOM 3129 C CA . TYR B 1 30 ? -6.223 -3.584 6.121 1 94.12 30 TYR B CA 1
ATOM 3130 C C . TYR B 1 30 ? -5.098 -2.768 5.492 1 94.12 30 TYR B C 1
ATOM 3132 O O . TYR B 1 30 ? -5.16 -2.424 4.309 1 94.12 30 TYR B O 1
ATOM 3140 N N . VAL B 1 31 ? -4.09 -2.471 6.281 1 97 31 VAL B N 1
ATOM 3141 C CA . VAL B 1 31 ? -2.965 -1.674 5.801 1 97 31 VAL B CA 1
ATOM 3142 C C . VAL B 1 31 ? -1.716 -2.547 5.707 1 97 31 VAL B C 1
ATOM 3144 O O . VAL B 1 31 ? -1.282 -3.131 6.703 1 97 31 VAL B O 1
ATOM 3147 N N . TYR B 1 32 ? -1.177 -2.668 4.488 1 97.56 32 TYR B N 1
ATOM 3148 C CA . TYR B 1 32 ? 0.085 -3.367 4.266 1 97.56 32 TYR B CA 1
ATOM 3149 C C . TYR B 1 32 ? 1.271 -2.436 4.492 1 97.56 32 TYR B C 1
ATOM 3151 O O . TYR B 1 32 ? 1.21 -1.251 4.152 1 97.56 32 TYR B O 1
ATOM 3159 N N . ASN B 1 33 ? 2.396 -2.984 4.977 1 98.12 33 ASN B N 1
ATOM 3160 C CA . ASN B 1 33 ? 3.557 -2.168 5.32 1 98.12 33 ASN B CA 1
ATOM 3161 C C . ASN B 1 33 ? 4.523 -2.043 4.145 1 98.12 33 ASN B C 1
ATOM 3163 O O . ASN B 1 33 ? 4.793 -3.025 3.451 1 98.12 33 ASN B O 1
ATOM 3167 N N . HIS B 1 34 ? 4.961 -0.883 3.846 1 97.75 34 HIS B N 1
ATOM 3168 C CA . HIS B 1 34 ? 6.129 -0.6 3.02 1 97.75 34 HIS B CA 1
ATOM 3169 C C . HIS B 1 34 ? 6.707 0.775 3.336 1 97.75 34 HIS B C 1
ATOM 3171 O O . HIS B 1 34 ? 5.984 1.669 3.783 1 97.75 34 HIS B O 1
ATOM 3177 N N . THR B 1 35 ? 7.992 0.943 3.16 1 98.19 35 THR B N 1
ATOM 3178 C CA . THR B 1 35 ? 8.711 2.197 3.34 1 98.19 35 THR B CA 1
ATOM 3179 C C . THR B 1 35 ? 9.531 2.535 2.094 1 98.19 35 THR B C 1
ATOM 3181 O O . THR B 1 35 ? 9.805 1.661 1.269 1 98.19 35 THR B O 1
ATOM 3184 N N . PRO B 1 36 ? 9.867 3.771 1.883 1 98.12 36 PRO B N 1
ATOM 3185 C CA . PRO B 1 36 ? 10.641 4.145 0.695 1 98.12 36 PRO B CA 1
ATOM 3186 C C . PRO B 1 36 ? 12.125 3.816 0.83 1 98.12 36 PRO B C 1
ATOM 3188 O O . PRO B 1 36 ? 12.898 4.031 -0.109 1 98.12 36 PRO B O 1
ATOM 3191 N N . GLY B 1 37 ? 12.578 3.381 1.862 1 98.25 37 GLY B N 1
ATOM 3192 C CA . GLY B 1 37 ? 13.922 3.033 2.295 1 98.25 37 GLY B CA 1
ATOM 3193 C C . GLY B 1 37 ? 14.008 2.723 3.777 1 98.25 37 GLY B C 1
ATOM 3194 O O . GLY B 1 37 ? 12.984 2.531 4.438 1 98.25 37 GLY B O 1
ATOM 3195 N N . PRO B 1 38 ? 15.273 2.59 4.293 1 98 38 PRO B N 1
ATOM 3196 C CA . PRO B 1 38 ? 15.398 2.375 5.738 1 98 38 PRO B CA 1
ATOM 3197 C C . PRO B 1 38 ? 14.883 3.555 6.559 1 98 38 PRO B C 1
ATOM 3199 O O . PRO B 1 38 ? 15.188 4.707 6.246 1 98 38 PRO B O 1
ATOM 3202 N N . CYS B 1 39 ? 14.156 3.266 7.559 1 98.19 39 CYS B N 1
ATOM 3203 C CA . CYS B 1 39 ? 13.594 4.293 8.422 1 98.19 39 CYS B CA 1
ATOM 3204 C C . CYS B 1 39 ? 13.938 4.023 9.883 1 98.19 39 CYS B C 1
ATOM 3206 O O . CYS B 1 39 ? 14.141 2.873 10.273 1 98.19 39 CYS B O 1
ATOM 3208 N N . LYS B 1 40 ? 13.984 5.023 10.641 1 97.88 40 LYS B N 1
ATOM 3209 C CA . LYS B 1 40 ? 14.219 4.922 12.078 1 97.88 40 LYS B CA 1
ATOM 3210 C C . LYS B 1 40 ? 13.484 6.027 12.836 1 97.88 40 LYS B C 1
ATOM 3212 O O . LYS B 1 40 ? 13.273 7.117 12.297 1 97.88 40 LYS B O 1
ATOM 3217 N N . ILE B 1 41 ? 13.125 5.738 14.016 1 98.06 41 ILE B N 1
ATOM 3218 C CA . ILE B 1 41 ? 12.516 6.738 14.883 1 98.06 41 ILE B CA 1
ATOM 3219 C C . ILE B 1 41 ? 13.57 7.75 15.32 1 98.06 41 ILE B C 1
ATOM 3221 O O . ILE B 1 41 ? 14.672 7.375 15.727 1 98.06 41 ILE B O 1
ATOM 3225 N N . VAL B 1 42 ? 13.25 9.016 15.156 1 98.12 42 VAL B N 1
ATOM 3226 C CA . VAL B 1 42 ? 14.125 10.07 15.656 1 98.12 42 VAL B CA 1
ATOM 3227 C C . VAL B 1 42 ? 13.984 10.18 17.172 1 98.12 42 VAL B C 1
ATOM 3229 O O . VAL B 1 42 ? 12.875 10.336 17.688 1 98.12 42 VAL B O 1
ATOM 3232 N N . PRO B 1 43 ? 15.055 10.016 17.828 1 94.44 43 PRO B N 1
ATOM 3233 C CA . PRO B 1 43 ? 14.945 10.18 19.281 1 94.44 43 PRO B CA 1
ATOM 3234 C C . PRO B 1 43 ? 14.414 11.555 19.688 1 94.44 43 PRO B C 1
ATOM 3236 O O . PRO B 1 43 ? 14.758 12.562 19.062 1 94.44 43 PRO B O 1
ATOM 3239 N N . GLY B 1 44 ? 13.523 11.578 20.594 1 87.06 44 GLY B N 1
ATOM 3240 C CA . GLY B 1 44 ? 12.961 12.82 21.094 1 87.06 44 GLY B CA 1
ATOM 3241 C C . GLY B 1 44 ? 11.938 12.609 22.188 1 87.06 44 GLY B C 1
ATOM 3242 O O . GLY B 1 44 ? 11.5 11.484 22.438 1 87.06 44 GLY B O 1
ATOM 3243 N N . GLN B 1 45 ? 11.664 13.688 22.828 1 80.5 45 GLN B N 1
ATOM 3244 C CA . GLN B 1 45 ? 10.742 13.586 23.953 1 80.5 45 GLN B CA 1
ATOM 3245 C C . GLN B 1 45 ? 9.406 14.242 23.625 1 80.5 45 GLN B C 1
ATOM 3247 O O . GLN B 1 45 ? 8.516 14.305 24.484 1 80.5 45 GLN B O 1
ATOM 3252 N N . GLY B 1 46 ? 9.328 14.734 22.516 1 87.69 46 GLY B N 1
ATOM 3253 C CA . GLY B 1 46 ? 8.07 15.375 22.156 1 87.69 46 GLY B CA 1
ATOM 3254 C C . GLY B 1 46 ? 6.922 14.398 22.016 1 87.69 46 GLY B C 1
ATOM 3255 O O . GLY B 1 46 ? 7.141 13.195 21.844 1 87.69 46 GLY B O 1
ATOM 3256 N N . ILE B 1 47 ? 5.773 14.945 22.234 1 92.75 47 ILE B N 1
ATOM 3257 C CA . ILE B 1 47 ? 4.551 14.188 21.984 1 92.75 47 ILE B CA 1
ATOM 3258 C C . ILE B 1 47 ? 3.902 14.68 20.688 1 92.75 47 ILE B C 1
ATOM 3260 O O . ILE B 1 47 ? 3.221 15.703 20.688 1 92.75 47 ILE B O 1
ATOM 3264 N N . GLY B 1 48 ? 4.195 13.906 19.688 1 96.19 48 GLY B N 1
ATOM 3265 C CA . GLY B 1 48 ? 3.672 14.281 18.375 1 96.19 48 GLY B CA 1
ATOM 3266 C C . GLY B 1 48 ? 4.531 15.312 17.672 1 96.19 48 GLY B C 1
ATOM 3267 O O . GLY B 1 48 ? 5.223 16.109 18.312 1 96.19 48 GLY B O 1
ATOM 3268 N N . TYR B 1 49 ? 4.496 15.352 16.453 1 97.94 49 TYR B N 1
ATOM 3269 C CA . TYR B 1 49 ? 5.156 16.234 15.508 1 97.94 49 TYR B CA 1
ATOM 3270 C C . TYR B 1 49 ? 4.234 16.562 14.328 1 97.94 49 TYR B C 1
ATOM 3272 O O . TYR B 1 49 ? 4.449 16.078 13.219 1 97.94 49 TYR B O 1
ATOM 3280 N N . GLU B 1 50 ? 3.318 17.359 14.688 1 98 50 GLU B N 1
ATOM 3281 C CA . GLU B 1 50 ? 2.051 17.422 13.961 1 98 50 GLU B CA 1
ATOM 3282 C C . GLU B 1 50 ? 2.221 18.094 12.602 1 98 50 GLU B C 1
ATOM 3284 O O . GLU B 1 50 ? 1.601 17.672 11.617 1 98 50 GLU B O 1
ATOM 3289 N N . ASP B 1 51 ? 2.951 19.141 12.492 1 98.81 51 ASP B N 1
ATOM 3290 C CA . ASP B 1 51 ? 3.197 19.828 11.227 1 98.81 51 ASP B CA 1
ATOM 3291 C C . ASP B 1 51 ? 4.648 20.297 11.133 1 98.81 51 ASP B C 1
ATOM 3293 O O . ASP B 1 51 ? 5.332 20.422 12.156 1 98.81 51 ASP B O 1
ATOM 3297 N N . MET B 1 52 ? 5.117 20.438 9.898 1 98.75 52 MET B N 1
ATOM 3298 C CA . MET B 1 52 ? 6.492 20.906 9.719 1 98.75 52 MET B CA 1
ATOM 3299 C C . MET B 1 52 ? 6.672 21.578 8.367 1 98.75 52 MET B C 1
ATOM 3301 O O . MET B 1 52 ? 5.895 21.344 7.441 1 98.75 52 MET B O 1
ATOM 3305 N N . GLU B 1 53 ? 7.543 22.375 8.281 1 98.44 53 GLU B N 1
ATOM 3306 C CA . GLU B 1 53 ? 7.973 23 7.035 1 98.44 53 GLU B CA 1
ATOM 3307 C C . GLU B 1 53 ? 9.492 23.047 6.941 1 98.44 53 GLU B C 1
ATOM 3309 O O . GLU B 1 53 ? 10.172 23.344 7.93 1 98.44 53 GLU B O 1
ATOM 3314 N N . THR B 1 54 ? 10 22.766 5.805 1 98.44 54 THR B N 1
ATOM 3315 C CA . THR B 1 54 ? 11.438 22.688 5.562 1 98.44 54 THR B CA 1
ATOM 3316 C C . THR B 1 54 ? 11.906 23.859 4.699 1 98.44 54 THR B C 1
ATOM 3318 O O . THR B 1 54 ? 11.352 24.109 3.627 1 98.44 54 THR B O 1
ATOM 3321 N N . LEU B 1 55 ? 12.914 24.562 5.203 1 97.44 55 LEU B N 1
ATOM 3322 C CA . LEU B 1 55 ? 13.57 25.609 4.434 1 97.44 55 LEU B CA 1
ATOM 3323 C C . LEU B 1 55 ? 14.43 25.016 3.324 1 97.44 55 LEU B C 1
ATOM 3325 O O . LEU B 1 55 ? 14.805 23.844 3.385 1 97.44 55 LEU B O 1
ATOM 3329 N N . PRO B 1 56 ? 14.734 25.828 2.283 1 95.38 56 PRO B N 1
ATOM 3330 C CA . PRO B 1 56 ? 15.555 25.344 1.171 1 95.38 56 PRO B CA 1
ATOM 3331 C C . PRO B 1 56 ? 16.906 24.812 1.626 1 95.38 56 PRO B C 1
ATOM 3333 O O . PRO B 1 56 ? 17.516 23.984 0.941 1 95.38 56 PRO B O 1
ATOM 3336 N N . ASN B 1 57 ? 17.406 25.234 2.775 1 96.44 57 ASN B N 1
ATOM 3337 C CA . ASN B 1 57 ? 18.734 24.812 3.238 1 96.44 57 ASN B CA 1
ATOM 3338 C C . ASN B 1 57 ? 18.656 23.531 4.07 1 96.44 57 ASN B C 1
ATOM 3340 O O . ASN B 1 57 ? 19.656 23.094 4.637 1 96.44 57 ASN B O 1
ATOM 3344 N N . GLY B 1 58 ? 17.469 22.969 4.277 1 97.88 58 GLY B N 1
ATOM 3345 C CA . GLY B 1 58 ? 17.328 21.672 4.938 1 97.88 58 GLY B CA 1
ATOM 3346 C C . GLY B 1 58 ? 16.906 21.797 6.391 1 97.88 58 GLY B C 1
ATOM 3347 O O . GLY B 1 58 ? 16.625 20.781 7.047 1 97.88 58 GLY B O 1
ATOM 3348 N N . LEU B 1 59 ? 16.859 23.047 6.926 1 98.56 59 LEU B N 1
ATOM 3349 C CA . LEU B 1 59 ? 16.344 23.25 8.281 1 98.56 59 LEU B CA 1
ATOM 3350 C C . LEU B 1 59 ? 14.828 23.109 8.312 1 98.56 59 LEU B C 1
ATOM 3352 O O . LEU B 1 59 ? 14.133 23.734 7.508 1 98.56 59 LEU B O 1
ATOM 3356 N N . THR B 1 60 ? 14.375 22.297 9.188 1 98.75 60 THR B N 1
ATOM 3357 C CA . THR B 1 60 ? 12.945 22 9.305 1 98.75 60 THR B CA 1
ATOM 3358 C C . THR B 1 60 ? 12.422 22.391 10.68 1 98.75 60 THR B C 1
ATOM 3360 O O . THR B 1 60 ? 12.969 21.969 11.703 1 98.75 60 THR B O 1
ATOM 3363 N N . LEU B 1 61 ? 11.406 23.219 10.727 1 98.88 61 LEU B N 1
ATOM 3364 C CA . LEU B 1 61 ? 10.719 23.562 11.961 1 98.88 61 LEU B CA 1
ATOM 3365 C C . LEU B 1 61 ? 9.477 22.703 12.148 1 98.88 61 LEU B C 1
ATOM 3367 O O . LEU B 1 61 ? 8.711 22.5 11.203 1 98.88 61 LEU B O 1
ATOM 3371 N N . ILE B 1 62 ? 9.305 22.188 13.32 1 98.75 62 ILE B N 1
ATOM 3372 C CA . ILE B 1 62 ? 8.297 21.172 13.586 1 98.75 62 ILE B CA 1
ATOM 3373 C C . ILE B 1 62 ? 7.477 21.562 14.812 1 98.75 62 ILE B C 1
ATOM 3375 O O . ILE B 1 62 ? 8.039 21.844 15.875 1 98.75 62 ILE B O 1
ATOM 3379 N N . THR B 1 63 ? 6.18 21.594 14.68 1 98.5 63 THR B N 1
ATOM 3380 C CA . THR B 1 63 ? 5.316 21.828 15.836 1 98.5 63 THR B CA 1
ATOM 3381 C C . THR B 1 63 ? 5.121 20.547 16.625 1 98.5 63 THR B C 1
ATOM 3383 O O . THR B 1 63 ? 4.992 19.469 16.047 1 98.5 63 THR B O 1
ATOM 3386 N N . SER B 1 64 ? 5.121 20.641 17.938 1 97.12 64 SER B N 1
ATOM 3387 C CA . SER B 1 64 ? 4.973 19.5 18.828 1 97.12 64 SER B CA 1
ATOM 3388 C C . SER B 1 64 ? 4.168 19.859 20.062 1 97.12 64 SER B C 1
ATOM 3390 O O . SER B 1 64 ? 4.152 21.016 20.484 1 97.12 64 SER B O 1
ATOM 3392 N N . GLY B 1 65 ? 3.484 18.844 20.594 1 94.69 65 GLY B N 1
ATOM 3393 C CA . GLY B 1 65 ? 2.768 19.016 21.859 1 94.69 65 GLY B CA 1
ATOM 3394 C C . GLY B 1 65 ? 1.346 19.516 21.672 1 94.69 65 GLY B C 1
ATOM 3395 O O . GLY B 1 65 ? 0.786 20.156 22.547 1 94.69 65 GLY B O 1
ATOM 3396 N N . LEU B 1 66 ? 0.828 19.203 20.562 1 91.75 66 LEU B N 1
ATOM 3397 C CA . LEU B 1 66 ? -0.538 19.609 20.234 1 91.75 66 LEU B CA 1
ATOM 3398 C C . LEU B 1 66 ? -1.537 18.922 21.172 1 91.75 66 LEU B C 1
ATOM 3400 O O . LEU B 1 66 ? -1.467 17.703 21.375 1 91.75 66 LEU B O 1
ATOM 3404 N N . VAL B 1 67 ? -2.354 19.734 21.734 1 85.12 67 VAL B N 1
ATOM 3405 C CA . VAL B 1 67 ? -3.543 19.234 22.422 1 85.12 67 VAL B CA 1
ATOM 3406 C C . VAL B 1 67 ? -4.793 19.875 21.828 1 85.12 67 VAL B C 1
ATOM 3408 O O . VAL B 1 67 ? -4.965 21.094 21.891 1 85.12 67 VAL B O 1
ATOM 3411 N N . MET B 1 68 ? -5.555 19.031 21.359 1 80 68 MET B N 1
ATOM 3412 C CA . MET B 1 68 ? -6.777 19.562 20.766 1 80 68 MET B CA 1
ATOM 3413 C C . MET B 1 68 ? -7.719 20.109 21.828 1 80 68 MET B C 1
ATOM 3415 O O . MET B 1 68 ? -7.828 19.547 22.922 1 80 68 MET B O 1
ATOM 3419 N N . PRO B 1 69 ? -8.43 21.172 21.484 1 74.06 69 PRO B N 1
ATOM 3420 C CA . PRO B 1 69 ? -9.406 21.703 22.438 1 74.06 69 PRO B CA 1
ATOM 3421 C C . PRO B 1 69 ? -10.453 20.672 22.844 1 74.06 69 PRO B C 1
ATOM 3423 O O . PRO B 1 69 ? -10.984 20.734 23.953 1 74.06 69 PRO B O 1
ATOM 3426 N N . SER B 1 70 ? -10.656 19.719 21.953 1 74.56 70 SER B N 1
ATOM 3427 C CA . SER B 1 70 ? -11.672 18.703 22.188 1 74.56 70 SER B CA 1
ATOM 3428 C C . SER B 1 70 ? -11.07 17.438 22.797 1 74.56 70 SER B C 1
ATOM 3430 O O . SER B 1 70 ? -11.719 16.406 22.859 1 74.56 70 SER B O 1
ATOM 3432 N N . ALA B 1 71 ? -9.883 17.578 23.234 1 82.88 71 ALA B N 1
ATOM 3433 C CA . ALA B 1 71 ? -9.18 16.391 23.703 1 82.88 71 ALA B CA 1
ATOM 3434 C C . ALA B 1 71 ? -9.891 15.766 24.906 1 82.88 71 ALA B C 1
ATOM 3436 O O . ALA B 1 71 ? -10.375 16.484 25.781 1 82.88 71 ALA B O 1
ATOM 3437 N N . SER B 1 72 ? -9.844 14.5 25.031 1 83.94 72 SER B N 1
ATOM 3438 C CA . SER B 1 72 ? -10.469 13.758 26.125 1 83.94 72 SER B CA 1
ATOM 3439 C C . SER B 1 72 ? -9.648 13.852 27.391 1 83.94 72 SER B C 1
ATOM 3441 O O . SER B 1 72 ? -8.477 14.25 27.359 1 83.94 72 SER B O 1
ATOM 3443 N N . PRO B 1 73 ? -10.25 13.453 28.5 1 88.88 73 PRO B N 1
ATOM 3444 C CA . PRO B 1 73 ? -9.492 13.383 29.75 1 88.88 73 PRO B CA 1
ATOM 3445 C C . PRO B 1 73 ? -8.289 12.445 29.672 1 88.88 73 PRO B C 1
ATOM 3447 O O . PRO B 1 73 ? -7.258 12.695 30.297 1 88.88 73 PRO B O 1
ATOM 3450 N N . THR B 1 74 ? -8.484 11.414 28.891 1 91.31 74 THR B N 1
ATOM 3451 C CA . THR B 1 74 ? -7.398 10.453 28.734 1 91.31 74 THR B CA 1
ATOM 3452 C C . THR B 1 74 ? -6.184 11.117 28.078 1 91.31 74 THR B C 1
ATOM 3454 O O . THR B 1 74 ? -5.047 10.883 28.484 1 91.31 74 THR B O 1
ATOM 3457 N N . VAL B 1 75 ? -6.434 11.961 27.172 1 90.62 75 VAL B N 1
ATOM 3458 C CA . VAL B 1 75 ? -5.363 12.672 26.469 1 90.62 75 VAL B CA 1
ATOM 3459 C C . VAL B 1 75 ? -4.684 13.648 27.438 1 90.62 75 VAL B C 1
ATOM 3461 O O . VAL B 1 75 ? -3.453 13.727 27.484 1 90.62 75 VAL B O 1
ATOM 3464 N N . HIS B 1 76 ? -5.488 14.328 28.172 1 90.88 76 HIS B N 1
ATOM 3465 C CA . HIS B 1 76 ? -4.938 15.273 29.141 1 90.88 76 HIS B CA 1
ATOM 3466 C C . HIS B 1 76 ? -4.074 14.562 30.172 1 90.88 76 HIS B C 1
ATOM 3468 O O . HIS B 1 76 ? -3 15.047 30.531 1 90.88 76 HIS B O 1
ATOM 3474 N N . ALA B 1 77 ? -4.57 13.438 30.609 1 92.88 77 ALA B N 1
ATOM 3475 C CA . ALA B 1 77 ? -3.809 12.656 31.578 1 92.88 77 ALA B CA 1
ATOM 3476 C C . ALA B 1 77 ? -2.48 12.195 30.984 1 92.88 77 ALA B C 1
ATOM 3478 O O . ALA B 1 77 ? -1.451 12.211 31.672 1 92.88 77 ALA B O 1
ATOM 3479 N N . TYR B 1 78 ? -2.547 11.75 29.766 1 93 78 TYR B N 1
ATOM 3480 C CA . TYR B 1 78 ? -1.343 11.305 29.078 1 93 78 TYR B CA 1
ATOM 3481 C C . TYR B 1 78 ? -0.325 12.43 28.969 1 93 78 TYR B C 1
ATOM 3483 O O . TYR B 1 78 ? 0.863 12.234 29.234 1 93 78 TYR B O 1
ATOM 3491 N N . HIS B 1 79 ? -0.775 13.578 28.594 1 90.44 79 HIS B N 1
ATOM 3492 C CA . HIS B 1 79 ? 0.104 14.727 28.422 1 90.44 79 HIS B CA 1
ATOM 3493 C C . HIS B 1 79 ? 0.682 15.18 29.75 1 90.44 79 HIS B C 1
ATOM 3495 O O . HIS B 1 79 ? 1.849 15.57 29.828 1 90.44 79 HIS B O 1
ATOM 3501 N N . LYS B 1 80 ? -0.105 15.148 30.719 1 90.44 80 LYS B N 1
ATOM 3502 C CA . LYS B 1 80 ? 0.384 15.492 32.062 1 90.44 80 LYS B CA 1
ATOM 3503 C C . LYS B 1 80 ? 1.466 14.523 32.5 1 90.44 80 LYS B C 1
ATOM 3505 O O . LYS B 1 80 ? 2.516 14.938 33 1 90.44 80 LYS B O 1
ATOM 3510 N N . LYS B 1 81 ? 1.179 13.281 32.344 1 91.81 81 LYS B N 1
ATOM 3511 C CA . LYS B 1 81 ? 2.113 12.227 32.75 1 91.81 81 LYS B CA 1
ATOM 3512 C C . LYS B 1 81 ? 3.459 12.398 32.031 1 91.81 81 LYS B C 1
ATOM 3514 O O . LYS B 1 81 ? 4.508 12.117 32.625 1 91.81 81 LYS B O 1
ATOM 3519 N N . HIS B 1 82 ? 3.449 12.906 30.844 1 90.12 82 HIS B N 1
ATOM 3520 C CA . HIS B 1 82 ? 4.668 12.969 30.047 1 90.12 82 HIS B CA 1
ATOM 3521 C C . HIS B 1 82 ? 5.184 14.406 29.953 1 90.12 82 HIS B C 1
ATOM 3523 O O . HIS B 1 82 ? 5.984 14.719 29.062 1 90.12 82 HIS B O 1
ATOM 3529 N N . ASN B 1 83 ? 4.66 15.258 30.781 1 85.38 83 ASN B N 1
ATOM 3530 C CA . ASN B 1 83 ? 5.086 16.656 30.844 1 85.38 83 ASN B CA 1
ATOM 3531 C C . ASN B 1 83 ? 5.031 17.328 29.484 1 85.38 83 ASN B C 1
ATOM 3533 O O . ASN B 1 83 ? 6.027 17.875 29.016 1 85.38 83 ASN B O 1
ATOM 3537 N N . ARG B 1 84 ? 3.84 17.188 28.969 1 83.81 84 ARG B N 1
ATOM 3538 C CA . ARG B 1 84 ? 3.613 17.812 27.656 1 83.81 84 ARG B CA 1
ATOM 3539 C C . ARG B 1 84 ? 3.955 19.297 27.703 1 83.81 84 ARG B C 1
ATOM 3541 O O . ARG B 1 84 ? 3.576 20 28.641 1 83.81 84 ARG B O 1
ATOM 3548 N N . LYS B 1 85 ? 4.621 19.844 26.688 1 88.38 85 LYS B N 1
ATOM 3549 C CA . LYS B 1 85 ? 4.816 21.266 26.406 1 88.38 85 LYS B CA 1
ATOM 3550 C C . LYS B 1 85 ? 4.723 21.547 24.906 1 88.38 85 LYS B C 1
ATOM 3552 O O . LYS B 1 85 ? 5.191 20.75 24.094 1 88.38 85 LYS B O 1
ATOM 3557 N N . GLY B 1 86 ? 3.904 22.641 24.656 1 94.94 86 GLY B N 1
ATOM 3558 C CA . GLY B 1 86 ? 3.992 23.109 23.281 1 94.94 86 GLY B CA 1
ATOM 3559 C C . GLY B 1 86 ? 5.375 23.609 22.906 1 94.94 86 GLY B C 1
ATOM 3560 O O . GLY B 1 86 ? 5.938 24.469 23.578 1 94.94 86 GLY B O 1
ATOM 3561 N N . ARG B 1 87 ? 5.934 23.016 21.875 1 96 87 ARG B N 1
ATOM 3562 C CA . ARG B 1 87 ? 7.301 23.344 21.469 1 96 87 ARG B CA 1
ATOM 3563 C C . ARG B 1 87 ? 7.41 23.422 19.953 1 96 87 ARG B C 1
ATOM 3565 O O . ARG B 1 87 ? 6.547 22.906 19.234 1 96 87 ARG B O 1
ATOM 3572 N N . ILE B 1 88 ? 8.391 24.156 19.578 1 98.12 88 ILE B N 1
ATOM 3573 C CA . ILE B 1 88 ? 8.859 24.078 18.188 1 98.12 88 ILE B CA 1
ATOM 3574 C C . ILE B 1 88 ? 10.242 23.438 18.156 1 98.12 88 ILE B C 1
ATOM 3576 O O . ILE B 1 88 ? 11.172 23.922 18.812 1 98.12 88 ILE B O 1
ATOM 3580 N N . TYR B 1 89 ? 10.328 22.375 17.438 1 98.06 89 TYR B N 1
ATOM 3581 C CA . TYR B 1 89 ? 11.609 21.703 17.281 1 98.06 89 TYR B CA 1
ATOM 3582 C C . TYR B 1 89 ? 12.25 22.047 15.938 1 98.06 89 TYR B C 1
ATOM 3584 O O . TYR B 1 89 ? 11.562 22.438 15 1 98.06 89 TYR B O 1
ATOM 3592 N N . LEU B 1 90 ? 13.555 21.953 15.961 1 98.38 90 LEU B N 1
ATOM 3593 C CA . LEU B 1 90 ? 14.359 22.109 14.758 1 98.38 90 LEU B CA 1
ATOM 3594 C C . LEU B 1 90 ? 15.039 20.797 14.375 1 98.38 90 LEU B C 1
ATOM 3596 O O . LEU B 1 90 ? 15.609 20.125 15.234 1 98.38 90 LEU B O 1
ATOM 3600 N N . PHE B 1 91 ? 14.906 20.406 13.188 1 98.5 91 PHE B N 1
ATOM 3601 C CA . PHE B 1 91 ? 15.641 19.281 12.602 1 98.5 91 PHE B CA 1
ATOM 3602 C C . PHE B 1 91 ? 16.484 19.75 11.422 1 98.5 91 PHE B C 1
ATOM 3604 O O . PHE B 1 91 ? 16.016 20.531 10.586 1 98.5 91 PHE B O 1
ATOM 3611 N N . ASP B 1 92 ? 17.719 19.312 11.336 1 98.44 92 ASP B N 1
ATOM 3612 C CA . ASP B 1 92 ? 18.625 19.641 10.234 1 98.44 92 ASP B CA 1
ATOM 3613 C C . ASP B 1 92 ? 18.891 18.422 9.359 1 98.44 92 ASP B C 1
ATOM 3615 O O . ASP B 1 92 ? 19.672 17.547 9.719 1 98.44 92 ASP B O 1
ATOM 3619 N N . PHE B 1 93 ? 18.359 18.391 8.188 1 98.56 93 PHE B N 1
ATOM 3620 C CA . PHE B 1 93 ? 18.484 17.25 7.281 1 98.56 93 PHE B CA 1
ATOM 3621 C C . PHE B 1 93 ? 19.953 17.016 6.918 1 98.56 93 PHE B C 1
ATOM 3623 O O . PHE B 1 93 ? 20.312 15.922 6.492 1 98.56 93 PHE B O 1
ATOM 3630 N N . ASN B 1 94 ? 20.75 18.078 7.02 1 98.06 94 ASN B N 1
ATOM 3631 C CA . ASN B 1 94 ? 22.172 17.922 6.695 1 98.06 94 ASN B CA 1
ATOM 3632 C C . ASN B 1 94 ? 22.922 17.203 7.801 1 98.06 94 ASN B C 1
ATOM 3634 O O . ASN B 1 94 ? 24.031 16.719 7.586 1 98.06 94 ASN B O 1
ATOM 3638 N N . HIS B 1 95 ? 22.328 17.141 9.008 1 97.38 95 HIS B N 1
ATOM 3639 C CA . HIS B 1 95 ? 22.891 16.453 10.164 1 97.38 95 HIS B CA 1
ATOM 3640 C C . HIS B 1 95 ? 21.828 15.641 10.891 1 97.38 95 HIS B C 1
ATOM 3642 O O . HIS B 1 95 ? 21.562 15.883 12.07 1 97.38 95 HIS B O 1
ATOM 3648 N N . PRO B 1 96 ? 21.344 14.625 10.203 1 97 96 PRO B N 1
ATOM 3649 C CA . PRO B 1 96 ? 20.203 13.883 10.766 1 97 96 PRO B CA 1
ATOM 3650 C C . PRO B 1 96 ? 20.562 13.164 12.062 1 97 96 PRO B C 1
ATOM 3652 O O . PRO B 1 96 ? 19.688 12.93 12.898 1 97 96 PRO B O 1
ATOM 3655 N N . ASP B 1 97 ? 21.734 12.844 12.32 1 95.88 97 ASP B N 1
ATOM 3656 C CA . ASP B 1 97 ? 22.156 12.094 13.492 1 95.88 97 ASP B CA 1
ATOM 3657 C C . ASP B 1 97 ? 22.047 12.945 14.758 1 95.88 97 ASP B C 1
ATOM 3659 O O . ASP B 1 97 ? 22.062 12.414 15.875 1 95.88 97 ASP B O 1
ATOM 3663 N N . LYS B 1 98 ? 21.984 14.289 14.578 1 95.81 98 LYS B N 1
ATOM 3664 C CA . LYS B 1 98 ? 21.875 15.18 15.734 1 95.81 98 LYS B CA 1
ATOM 3665 C C . LYS B 1 98 ? 20.453 15.148 16.297 1 95.81 98 LYS B C 1
ATOM 3667 O O . LYS B 1 98 ? 20.219 15.633 17.406 1 95.81 98 LYS B O 1
ATOM 3672 N N . GLY B 1 99 ? 19.547 14.555 15.523 1 96.69 99 GLY B N 1
ATOM 3673 C CA . GLY B 1 99 ? 18.172 14.508 15.992 1 96.69 99 GLY B CA 1
ATOM 3674 C C . GLY B 1 99 ? 17.5 15.859 15.992 1 96.69 99 GLY B C 1
ATOM 3675 O O . GLY B 1 99 ? 17.75 16.688 15.109 1 96.69 99 GLY B O 1
ATOM 3676 N N . ILE B 1 100 ? 16.547 16.031 16.906 1 97.19 100 ILE B N 1
ATOM 3677 C CA . ILE B 1 100 ? 15.781 17.281 16.969 1 97.19 100 ILE B CA 1
ATOM 3678 C C . ILE B 1 100 ? 16.25 18.125 18.156 1 97.19 100 ILE B C 1
ATOM 3680 O O . ILE B 1 100 ? 16.688 17.578 19.172 1 97.19 100 ILE B O 1
ATOM 3684 N N . GLU B 1 101 ? 16.156 19.391 17.984 1 96.56 101 GLU B N 1
ATOM 3685 C CA . GLU B 1 101 ? 16.469 20.344 19.031 1 96.56 101 GLU B CA 1
ATOM 3686 C C . GLU B 1 101 ? 15.32 21.328 19.25 1 96.56 101 GLU B C 1
ATOM 3688 O O . GLU B 1 101 ? 14.703 21.797 18.297 1 96.56 101 GLU B O 1
ATOM 3693 N N . GLU B 1 102 ? 15.07 21.609 20.516 1 96.56 102 GLU B N 1
ATOM 3694 C CA . GLU B 1 102 ? 14.023 22.578 20.828 1 96.56 102 GLU B CA 1
ATOM 3695 C C . GLU B 1 102 ? 14.484 24 20.547 1 96.56 102 GLU B C 1
ATOM 3697 O O . GLU B 1 102 ? 15.602 24.375 20.922 1 96.56 102 GLU B O 1
ATOM 3702 N N . LEU B 1 103 ? 13.703 24.766 19.891 1 97.75 103 LEU B N 1
ATOM 3703 C CA . LEU B 1 103 ? 13.977 26.188 19.719 1 97.75 103 LEU B CA 1
ATOM 3704 C C . LEU B 1 103 ? 13.547 26.969 20.953 1 97.75 103 LEU B C 1
ATOM 3706 O O . LEU B 1 103 ? 12.469 26.75 21.5 1 97.75 103 LEU B O 1
ATOM 3710 N N . THR B 1 104 ? 14.422 27.891 21.344 1 96.81 104 THR B N 1
ATOM 3711 C CA . THR B 1 104 ? 14.055 28.797 22.438 1 96.81 104 THR B CA 1
ATOM 3712 C C . THR B 1 104 ? 13.156 29.922 21.922 1 96.81 104 THR B C 1
ATOM 3714 O O . THR B 1 104 ? 13.453 30.562 20.906 1 96.81 104 THR B O 1
ATOM 3717 N N . ILE B 1 105 ? 12.102 30.109 22.609 1 96.94 105 ILE B N 1
ATOM 3718 C CA . ILE B 1 105 ? 11.219 31.219 22.25 1 96.94 105 ILE B CA 1
ATOM 3719 C C . ILE B 1 105 ? 11.484 32.406 23.188 1 96.94 105 ILE B C 1
ATOM 3721 O O . ILE B 1 105 ? 11.453 32.281 24.406 1 96.94 105 ILE B O 1
ATOM 3725 N N . VAL B 1 106 ? 11.781 33.5 22.547 1 95.12 106 VAL B N 1
ATOM 3726 C CA . VAL B 1 106 ? 12.062 34.719 23.312 1 95.12 106 VAL B CA 1
ATOM 3727 C C . VAL B 1 106 ? 11.062 35.812 22.938 1 95.12 106 VAL B C 1
ATOM 3729 O O . VAL B 1 106 ? 10.469 35.781 21.859 1 95.12 106 VAL B O 1
ATOM 3732 N N . GLY B 1 107 ? 10.867 36.719 23.875 1 87.06 107 GLY B N 1
ATOM 3733 C CA . GLY B 1 107 ? 9.938 37.812 23.703 1 87.06 107 GLY B CA 1
ATOM 3734 C C . GLY B 1 107 ? 9.062 38.062 24.906 1 87.06 107 GLY B C 1
ATOM 3735 O O . GLY B 1 107 ? 8.547 37.125 25.516 1 87.06 107 GLY B O 1
ATOM 3736 N N . ASP B 1 108 ? 8.867 39.156 25.344 1 77.25 108 ASP B N 1
ATOM 3737 C CA . ASP B 1 108 ? 8.258 39.531 26.625 1 77.25 108 ASP B CA 1
ATOM 3738 C C . ASP B 1 108 ? 6.75 39.312 26.609 1 77.25 108 ASP B C 1
ATOM 3740 O O . ASP B 1 108 ? 6.121 39.188 27.656 1 77.25 108 ASP B O 1
ATOM 3744 N N . GLN B 1 109 ? 6.211 39.188 25.516 1 83.75 109 GLN B N 1
ATOM 3745 C CA . GLN B 1 109 ? 4.754 39.156 25.469 1 83.75 109 GLN B CA 1
ATOM 3746 C C . GLN B 1 109 ? 4.23 37.75 25.141 1 83.75 109 GLN B C 1
ATOM 3748 O O . GLN B 1 109 ? 3.02 37.531 25.094 1 83.75 109 GLN B O 1
ATOM 3753 N N . PHE B 1 110 ? 5.062 36.812 25.062 1 89.19 110 PHE B N 1
ATOM 3754 C CA . PHE B 1 110 ? 4.586 35.5 24.656 1 89.19 110 PHE B CA 1
ATOM 3755 C C . PHE B 1 110 ? 4.555 34.562 25.844 1 89.19 110 PHE B C 1
ATOM 3757 O O . PHE B 1 110 ? 5.551 34.406 26.547 1 89.19 110 PHE B O 1
ATOM 3764 N N . ASN B 1 111 ? 3.459 33.969 26.078 1 90.31 111 ASN B N 1
ATOM 3765 C CA . ASN B 1 111 ? 3.301 33 27.156 1 90.31 111 ASN B CA 1
ATOM 3766 C C . ASN B 1 111 ? 3.523 31.562 26.672 1 90.31 111 ASN B C 1
ATOM 3768 O O . ASN B 1 111 ? 2.588 30.922 26.203 1 90.31 111 ASN B O 1
ATOM 3772 N N . GLN B 1 112 ? 4.629 31.078 26.922 1 90.25 112 GLN B N 1
ATOM 3773 C CA . GLN B 1 112 ? 5.016 29.766 26.438 1 90.25 112 GLN B CA 1
ATOM 3774 C C . GLN B 1 112 ? 4.191 28.672 27.109 1 90.25 112 GLN B C 1
ATOM 3776 O O . GLN B 1 112 ? 3.945 27.609 26.516 1 90.25 112 GLN B O 1
ATOM 3781 N N . SER B 1 113 ? 3.82 28.828 28.297 1 89.19 113 SER B N 1
ATOM 3782 C CA . SER B 1 113 ? 3.08 27.812 29.047 1 89.19 113 SER B CA 1
ATOM 3783 C C . SER B 1 113 ? 1.692 27.594 28.453 1 89.19 113 SER B C 1
ATOM 3785 O O . SER B 1 113 ? 1.048 26.578 28.719 1 89.19 113 SER B O 1
ATOM 3787 N N . ASP B 1 114 ? 1.225 28.562 27.672 1 91.19 114 ASP B N 1
ATOM 3788 C CA . ASP B 1 114 ? -0.089 28.5 27.047 1 91.19 114 ASP B CA 1
ATOM 3789 C C . ASP B 1 114 ? 0.036 28.234 25.547 1 91.19 114 ASP B C 1
ATOM 3791 O O . ASP B 1 114 ? -0.86 28.594 24.766 1 91.19 114 ASP B O 1
ATOM 3795 N N . PHE B 1 115 ? 1.1 27.688 25.172 1 94.44 115 PHE B N 1
ATOM 3796 C CA . PHE B 1 115 ? 1.405 27.469 23.766 1 94.44 115 PHE B CA 1
ATOM 3797 C C . PHE B 1 115 ? 0.97 26.078 23.328 1 94.44 115 PHE B C 1
ATOM 3799 O O . PHE B 1 115 ? 1.476 25.078 23.828 1 94.44 115 PHE B O 1
ATOM 3806 N N . GLY B 1 116 ? -0.043 25.891 22.438 1 94.81 116 GLY B N 1
ATOM 3807 C CA . GLY B 1 116 ? -0.472 24.672 21.781 1 94.81 116 GLY B CA 1
ATOM 3808 C C . GLY B 1 116 ? -0.287 24.688 20.281 1 94.81 116 GLY B C 1
ATOM 3809 O O . GLY B 1 116 ? -1.251 24.875 19.531 1 94.81 116 GLY B O 1
ATOM 3810 N N . PRO B 1 117 ? 0.925 24.531 19.844 1 97.25 117 PRO B N 1
ATOM 3811 C CA . PRO B 1 117 ? 1.241 24.688 18.422 1 97.25 117 PRO B CA 1
ATOM 3812 C C . PRO B 1 117 ? 0.618 23.609 17.547 1 97.25 117 PRO B C 1
ATOM 3814 O O . PRO B 1 117 ? 0.598 22.438 17.938 1 97.25 117 PRO B O 1
ATOM 3817 N N . HIS B 1 118 ? 0.055 24 16.469 1 97.62 118 HIS B N 1
ATOM 3818 C CA . HIS B 1 118 ? -0.578 23.141 15.469 1 97.62 118 HIS B CA 1
ATOM 3819 C C . HIS B 1 118 ? -0.008 23.406 14.078 1 97.62 118 HIS B C 1
ATOM 3821 O O . HIS B 1 118 ? 1.172 23.141 13.828 1 97.62 118 HIS B O 1
ATOM 3827 N N . GLY B 1 119 ? -0.669 23.984 13.156 1 98.56 119 GLY B N 1
ATOM 3828 C CA . GLY B 1 119 ? -0.163 24.297 11.828 1 98.56 119 GLY B CA 1
ATOM 3829 C C . GLY B 1 119 ? 0.979 25.297 11.844 1 98.56 119 GLY B C 1
ATOM 3830 O O . GLY B 1 119 ? 1.061 26.141 12.742 1 98.56 119 GLY B O 1
ATOM 3831 N N . ILE B 1 120 ? 1.808 25.281 10.844 1 98.88 120 ILE B N 1
ATOM 3832 C CA . ILE B 1 120 ? 2.984 26.141 10.781 1 98.88 120 ILE B CA 1
ATOM 3833 C C . ILE B 1 120 ? 3.252 26.547 9.336 1 98.88 120 ILE B C 1
ATOM 3835 O O . ILE B 1 120 ? 3.004 25.766 8.414 1 98.88 120 ILE B O 1
ATOM 3839 N N . SER B 1 121 ? 3.734 27.703 9.141 1 98.81 121 SER B N 1
ATOM 3840 C CA . SER B 1 121 ? 4.148 28.219 7.84 1 98.81 121 SER B CA 1
ATOM 3841 C C . SER B 1 121 ? 5.402 29.078 7.953 1 98.81 121 SER B C 1
ATOM 3843 O O . SER B 1 121 ? 5.598 29.766 8.953 1 98.81 121 SER B O 1
ATOM 3845 N N . LEU B 1 122 ? 6.223 28.984 6.973 1 98.44 122 LEU B N 1
ATOM 3846 C CA . LEU B 1 122 ? 7.438 29.797 6.898 1 98.44 122 LEU B CA 1
ATOM 3847 C C . LEU B 1 122 ? 7.395 30.734 5.699 1 98.44 122 LEU B C 1
ATOM 3849 O O . LEU B 1 122 ? 6.891 30.359 4.637 1 98.44 122 LEU B O 1
ATOM 3853 N N . TRP B 1 123 ? 7.93 31.922 5.879 1 97.69 123 TRP B N 1
ATOM 3854 C CA . TRP B 1 123 ? 8.109 32.875 4.809 1 97.69 123 TRP B CA 1
ATOM 3855 C C . TRP B 1 123 ? 9.516 33.469 4.82 1 97.69 123 TRP B C 1
ATOM 3857 O O . TRP B 1 123 ? 9.938 34.062 5.809 1 97.69 123 TRP B O 1
ATOM 3867 N N . LYS B 1 124 ? 10.227 33.188 3.814 1 96.44 124 LYS B N 1
ATOM 3868 C CA . LYS B 1 124 ? 11.57 33.75 3.654 1 96.44 124 LYS B CA 1
ATOM 3869 C C . LYS B 1 124 ? 11.57 34.938 2.68 1 96.44 124 LYS B C 1
ATOM 3871 O O . LYS B 1 124 ? 11.141 34.781 1.533 1 96.44 124 LYS B O 1
ATOM 3876 N N . ASP B 1 125 ? 12.109 36.031 3.176 1 94.38 125 ASP B N 1
ATOM 3877 C CA . ASP B 1 125 ? 12.125 37.188 2.287 1 94.38 125 ASP B CA 1
ATOM 3878 C C . ASP B 1 125 ? 13.414 37.219 1.47 1 94.38 125 ASP B C 1
ATOM 3880 O O . ASP B 1 125 ? 14.203 36.281 1.497 1 94.38 125 ASP B O 1
ATOM 3884 N N . ASN B 1 126 ? 13.547 38.25 0.655 1 92.75 126 ASN B N 1
ATOM 3885 C CA . ASN B 1 126 ? 14.672 38.375 -0.261 1 92.75 126 ASN B CA 1
ATOM 3886 C C . ASN B 1 126 ? 15.984 38.625 0.488 1 92.75 126 ASN B C 1
ATOM 3888 O O . ASN B 1 126 ? 17.062 38.5 -0.087 1 92.75 126 ASN B O 1
ATOM 3892 N N . LYS B 1 127 ? 15.984 39.031 1.756 1 94.38 127 LYS B N 1
ATOM 3893 C CA . LYS B 1 127 ? 17.172 39.25 2.566 1 94.38 127 LYS B CA 1
ATOM 3894 C C . LYS B 1 127 ? 17.469 38.062 3.486 1 94.38 127 LYS B C 1
ATOM 3896 O O . LYS B 1 127 ? 18.219 38.188 4.449 1 94.38 127 LYS B O 1
ATOM 3901 N N . ASP B 1 128 ? 16.703 37 3.311 1 92.94 128 ASP B N 1
ATOM 3902 C CA . ASP B 1 128 ? 16.906 35.719 3.971 1 92.94 128 ASP B CA 1
ATOM 390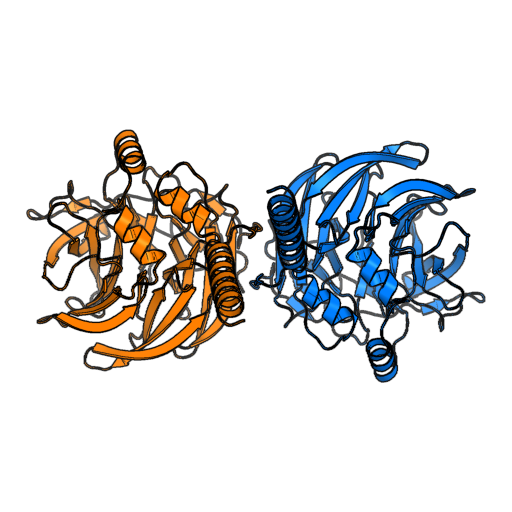3 C C . ASP B 1 128 ? 16.359 35.719 5.398 1 92.94 128 ASP B C 1
ATOM 3905 O O . ASP B 1 128 ? 16.703 34.875 6.211 1 92.94 128 ASP B O 1
ATOM 3909 N N . LYS B 1 129 ? 15.641 36.812 5.637 1 96.69 129 LYS B N 1
ATOM 3910 C CA . LYS B 1 129 ? 14.891 36.812 6.891 1 96.69 129 LYS B CA 1
ATOM 3911 C C . LYS B 1 129 ? 13.742 35.781 6.852 1 96.69 129 LYS B C 1
ATOM 3913 O O . LYS B 1 129 ? 12.961 35.781 5.898 1 96.69 129 LYS B O 1
ATOM 3918 N N . VAL B 1 130 ? 13.656 34.938 7.93 1 98.38 130 VAL B N 1
ATOM 3919 C CA . VAL B 1 130 ? 12.617 33.906 7.957 1 98.38 130 VAL B CA 1
ATOM 3920 C C . VAL B 1 130 ? 11.578 34.25 9.016 1 98.38 130 VAL B C 1
ATOM 3922 O O . VAL B 1 130 ? 11.891 34.344 10.203 1 98.38 130 VAL B O 1
ATOM 3925 N N . THR B 1 131 ? 10.383 34.5 8.586 1 98.56 131 THR B N 1
ATOM 3926 C CA . THR B 1 131 ? 9.227 34.656 9.461 1 98.56 131 THR B CA 1
ATOM 3927 C C . THR B 1 131 ? 8.477 33.344 9.602 1 98.56 131 THR B C 1
ATOM 3929 O O . THR B 1 131 ? 8.344 32.594 8.633 1 98.56 131 THR B O 1
ATOM 3932 N N . VAL B 1 132 ? 8.047 33.062 10.805 1 98.75 132 VAL B N 1
ATOM 3933 C CA . VAL B 1 132 ? 7.32 31.828 11.133 1 98.75 132 VAL B CA 1
ATOM 3934 C C . VAL B 1 132 ? 5.941 32.156 11.688 1 98.75 132 VAL B C 1
ATOM 3936 O O . VAL B 1 132 ? 5.812 33.031 12.562 1 98.75 132 VAL B O 1
ATOM 3939 N N . MET B 1 133 ? 4.957 31.625 11.141 1 98.81 133 MET B N 1
ATOM 3940 C CA . MET B 1 133 ? 3.605 31.734 11.68 1 98.81 133 MET B CA 1
ATOM 3941 C C . MET B 1 133 ? 3.125 30.375 12.203 1 98.81 133 MET B C 1
ATOM 3943 O O . MET B 1 133 ? 3.258 29.359 11.516 1 98.81 133 MET B O 1
ATOM 3947 N N . VAL B 1 134 ? 2.596 30.328 13.43 1 98.62 134 VAL B N 1
ATOM 3948 C CA . VAL B 1 134 ? 2.174 29.078 14.055 1 98.62 134 VAL B CA 1
ATOM 3949 C C . VAL B 1 134 ? 0.759 29.234 14.609 1 98.62 134 VAL B C 1
ATOM 3951 O O . VAL B 1 134 ? 0.438 30.234 15.25 1 98.62 134 VAL B O 1
ATOM 3954 N N . VAL B 1 135 ? -0.069 28.281 14.305 1 98.06 135 VAL B N 1
ATOM 3955 C CA . VAL B 1 135 ? -1.365 28.188 14.969 1 98.06 135 VAL B CA 1
ATOM 3956 C C . VAL B 1 135 ? -1.166 27.875 16.453 1 98.06 135 VAL B C 1
ATOM 3958 O O . VAL B 1 135 ? -0.346 27.031 16.812 1 98.06 135 VAL B O 1
ATOM 3961 N N . ASN B 1 136 ? -1.851 28.547 17.297 1 96.69 136 ASN B N 1
ATOM 3962 C CA . ASN B 1 136 ? -1.776 28.328 18.734 1 96.69 136 ASN B CA 1
ATOM 3963 C C . ASN B 1 136 ? -3.158 28.094 19.344 1 96.69 136 ASN B C 1
ATOM 3965 O O . ASN B 1 136 ? -4.047 28.938 19.219 1 96.69 136 ASN B O 1
ATOM 3969 N N . HIS B 1 137 ? -3.32 26.969 19.938 1 94.12 137 HIS B N 1
ATOM 3970 C CA . HIS B 1 137 ? -4.508 26.703 20.75 1 94.12 137 HIS B CA 1
ATOM 3971 C C . HIS B 1 137 ? -4.285 27.125 22.203 1 94.12 137 HIS B C 1
ATOM 3973 O O . HIS B 1 137 ? -3.979 26.281 23.047 1 94.12 137 HIS B O 1
ATOM 3979 N N . GLY B 1 138 ? -4.516 28.391 22.516 1 90.88 138 GLY B N 1
ATOM 3980 C CA . GLY B 1 138 ? -4.312 28.906 23.859 1 90.88 138 GLY B CA 1
ATOM 3981 C C . GLY B 1 138 ? -5.582 28.922 24.688 1 90.88 138 GLY B C 1
ATOM 3982 O O . GLY B 1 138 ? -6.676 28.688 24.172 1 90.88 138 GLY B O 1
ATOM 3983 N N . SER B 1 139 ? -5.395 29.188 25.984 1 89 139 SER B N 1
ATOM 3984 C CA . SER B 1 139 ? -6.496 29.188 26.938 1 89 139 SER B CA 1
ATOM 3985 C C . SER B 1 139 ? -7.508 30.281 26.609 1 89 139 SER B C 1
ATOM 3987 O O . SER B 1 139 ? -8.688 30.172 26.969 1 89 139 SER B O 1
ATOM 3989 N N . LYS B 1 140 ? -7.09 31.359 25.953 1 88.44 140 LYS B N 1
ATOM 3990 C CA . LYS B 1 140 ? -7.98 32.469 25.625 1 88.44 140 LYS B CA 1
ATOM 3991 C C . LYS B 1 140 ? -8.586 32.281 24.234 1 88.44 140 LYS B C 1
ATOM 3993 O O . LYS B 1 140 ? -9.258 33.188 23.734 1 88.44 140 LYS B O 1
ATOM 3998 N N . GLY B 1 141 ? -8.352 31.141 23.688 1 90.12 141 GLY B N 1
ATOM 3999 C CA . GLY B 1 141 ? -8.797 30.906 22.312 1 90.12 141 GLY B CA 1
ATOM 4000 C C . GLY B 1 141 ? -7.652 30.766 21.328 1 90.12 141 GLY B C 1
ATOM 4001 O O . GLY B 1 141 ? -6.504 31.062 21.656 1 90.12 141 GLY B O 1
ATOM 4002 N N . ASP B 1 142 ? -8.062 30.438 20.109 1 94.69 142 ASP B N 1
ATOM 4003 C CA . ASP B 1 142 ? -7.047 30.219 19.094 1 94.69 142 ASP B CA 1
ATOM 4004 C C . ASP B 1 142 ? -6.449 31.531 18.609 1 94.69 142 ASP B C 1
ATOM 4006 O O . ASP B 1 142 ? -7.133 32.562 18.594 1 94.69 142 ASP B O 1
ATOM 4010 N N . SER B 1 143 ? -5.234 31.547 18.312 1 96.5 143 SER B N 1
ATOM 4011 C CA . SER B 1 143 ? -4.516 32.688 17.766 1 96.5 143 SER B CA 1
ATOM 4012 C C . SER B 1 143 ? -3.449 32.25 16.766 1 96.5 143 SER B C 1
ATOM 4014 O O . SER B 1 143 ? -3.148 31.062 16.672 1 96.5 143 SER B O 1
ATOM 4016 N N . LEU B 1 144 ? -2.98 33.156 15.969 1 98.12 144 LEU B N 1
ATOM 4017 C CA . LEU B 1 144 ? -1.797 32.969 15.133 1 98.12 144 LEU B CA 1
ATOM 4018 C C . LEU B 1 144 ? -0.616 33.75 15.688 1 98.12 144 LEU B C 1
ATOM 4020 O O . LEU B 1 144 ? -0.734 34.969 15.945 1 98.12 144 LEU B O 1
ATOM 4024 N N . GLU B 1 145 ? 0.434 33.062 15.914 1 97.94 145 GLU B N 1
ATOM 4025 C CA . GLU B 1 145 ? 1.627 33.688 16.484 1 97.94 145 GLU B CA 1
ATOM 4026 C C . GLU B 1 145 ? 2.715 33.875 15.438 1 97.94 145 GLU B C 1
ATOM 4028 O O . GLU B 1 145 ? 3.113 32.906 14.766 1 97.94 145 GLU B O 1
ATOM 4033 N N . LYS B 1 146 ? 3.191 35.062 15.328 1 98.19 146 LYS B N 1
ATOM 4034 C CA . LYS B 1 146 ? 4.266 35.375 14.398 1 98.19 146 LYS B CA 1
ATOM 4035 C C . LYS B 1 146 ? 5.609 35.469 15.117 1 98.19 146 LYS B C 1
ATOM 4037 O O . LYS B 1 146 ? 5.738 36.125 16.141 1 98.19 146 LYS B O 1
ATOM 4042 N N . PHE B 1 147 ? 6.562 34.781 14.578 1 98.38 147 PHE B N 1
ATOM 4043 C CA . PHE B 1 147 ? 7.922 34.781 15.117 1 98.38 147 PHE B CA 1
ATOM 4044 C C . PHE B 1 147 ? 8.938 35.094 14.023 1 98.38 147 PHE B C 1
ATOM 4046 O O . PHE B 1 147 ? 8.648 34.938 12.836 1 98.38 147 PHE B O 1
ATOM 4053 N N . LEU B 1 148 ? 10.062 35.625 14.453 1 98.06 148 LEU B N 1
ATOM 4054 C CA . LEU B 1 148 ? 11.266 35.656 13.625 1 98.06 148 LEU B CA 1
ATOM 4055 C C . LEU B 1 148 ? 12.203 34.5 14 1 98.06 148 LEU B C 1
ATOM 4057 O O . LEU B 1 148 ? 12.531 34.312 15.172 1 98.06 148 LEU B O 1
ATOM 4061 N N . PHE B 1 149 ? 12.609 33.75 13.039 1 98.56 149 PHE B N 1
ATOM 4062 C CA . PHE B 1 149 ? 13.516 32.625 13.266 1 98.56 149 PHE B CA 1
ATOM 4063 C C . PHE B 1 149 ? 14.969 33.062 13.148 1 98.56 149 PHE B C 1
ATOM 4065 O O . PHE B 1 149 ? 15.383 33.562 12.102 1 98.56 149 PHE B O 1
ATOM 4072 N N . ILE B 1 150 ? 15.672 32.906 14.188 1 97.5 150 ILE B N 1
ATOM 4073 C CA . ILE B 1 150 ? 17.094 33.188 14.211 1 97.5 150 ILE B CA 1
ATOM 4074 C C . ILE B 1 150 ? 17.875 31.891 14.297 1 97.5 150 ILE B C 1
ATOM 4076 O O . ILE B 1 150 ? 18.172 31.406 15.391 1 97.5 150 ILE B O 1
ATOM 4080 N N . ALA B 1 151 ? 18.359 31.422 13.211 1 96.12 151 ALA B N 1
ATOM 4081 C CA . ALA B 1 151 ? 18.938 30.078 13.086 1 96.12 151 ALA B CA 1
ATOM 4082 C C . ALA B 1 151 ? 20.188 29.938 13.945 1 96.12 151 ALA B C 1
ATOM 4084 O O . ALA B 1 151 ? 20.359 28.938 14.641 1 96.12 151 ALA B O 1
ATOM 4085 N N . LYS B 1 152 ? 21.062 30.891 13.891 1 95 152 LYS B N 1
ATOM 4086 C CA . LYS B 1 152 ? 22.344 30.828 14.578 1 95 152 LYS B CA 1
ATOM 4087 C C . LYS B 1 152 ? 22.156 30.656 16.078 1 95 152 LYS B C 1
ATOM 4089 O O . LYS B 1 152 ? 22.953 29.969 16.734 1 95 152 LYS B O 1
ATOM 4094 N N . ASP B 1 153 ? 21.109 31.219 16.609 1 96.31 153 ASP B N 1
ATOM 4095 C CA . ASP B 1 153 ? 20.859 31.188 18.047 1 96.31 153 ASP B CA 1
ATOM 4096 C C . ASP B 1 153 ? 19.859 30.094 18.406 1 96.31 153 ASP B C 1
ATOM 4098 O O . ASP B 1 153 ? 19.562 29.875 19.578 1 96.31 153 ASP B O 1
ATOM 4102 N N . LYS B 1 154 ? 19.281 29.422 17.375 1 97 154 LYS B N 1
ATOM 4103 C CA . LYS B 1 154 ? 18.219 28.453 17.578 1 97 154 LYS B CA 1
ATOM 4104 C C . LYS B 1 154 ? 17.078 29.047 18.406 1 97 154 LYS B C 1
ATOM 4106 O O . LYS B 1 154 ? 16.672 28.453 19.406 1 97 154 LYS B O 1
ATOM 4111 N N . GLN B 1 155 ? 16.641 30.188 17.875 1 97.56 155 GLN B N 1
ATOM 4112 C CA . GLN B 1 155 ? 15.648 30.953 18.625 1 97.56 155 GLN B CA 1
ATOM 4113 C C . GLN B 1 155 ? 14.5 31.406 17.734 1 97.56 155 GLN B C 1
ATOM 4115 O O . GLN B 1 155 ? 14.688 31.609 16.531 1 97.56 155 GLN B O 1
ATOM 4120 N N . LEU B 1 156 ? 13.352 31.453 18.344 1 98.38 156 LEU B N 1
ATOM 4121 C CA . LEU B 1 156 ? 12.203 32.156 17.781 1 98.38 156 LEU B CA 1
ATOM 4122 C C . LEU B 1 156 ? 11.891 33.406 18.609 1 98.38 156 LEU B C 1
ATOM 4124 O O . LEU B 1 156 ? 11.617 33.312 19.797 1 98.38 156 LEU B O 1
ATOM 4128 N N . LYS B 1 157 ? 12.023 34.531 17.953 1 97.81 157 LYS B N 1
ATOM 4129 C CA . LYS B 1 157 ? 11.641 35.781 18.594 1 97.81 157 LYS B CA 1
ATOM 4130 C C . LYS B 1 157 ? 10.188 36.125 18.297 1 97.81 157 LYS B C 1
ATOM 4132 O O . LYS B 1 157 ? 9.82 36.344 17.141 1 97.81 157 LYS B O 1
ATOM 4137 N N . HIS B 1 158 ? 9.383 36.219 19.312 1 97.94 158 HIS B N 1
ATOM 4138 C CA . HIS B 1 158 ? 7.969 36.531 19.125 1 97.94 158 HIS B CA 1
ATOM 4139 C C . HIS B 1 158 ? 7.773 37.938 18.641 1 97.94 158 HIS B C 1
ATOM 4141 O O . HIS B 1 158 ? 8.391 38.875 19.172 1 97.94 158 HIS B O 1
ATOM 4147 N N . VAL B 1 159 ? 6.93 38.125 17.672 1 97 159 VAL B N 1
ATOM 4148 C CA . VAL B 1 159 ? 6.734 39.406 17.047 1 97 159 VAL B CA 1
ATOM 4149 C C . VAL B 1 159 ? 5.312 39.906 17.312 1 97 159 VAL B C 1
ATOM 4151 O O . VAL B 1 159 ? 5.102 41.062 17.672 1 97 159 VAL B O 1
ATOM 4154 N N . GLN B 1 160 ? 4.352 39.031 17.078 1 95.88 160 GLN B N 1
ATOM 4155 C CA . GLN B 1 160 ? 2.965 39.469 17.094 1 95.88 160 GLN B CA 1
ATOM 4156 C C . GLN B 1 160 ? 2.01 38.312 17.312 1 95.88 160 GLN B C 1
ATOM 4158 O O . GLN B 1 160 ? 2.275 37.188 16.859 1 95.88 160 GLN B O 1
ATOM 4163 N N . THR B 1 161 ? 0.971 38.562 18.047 1 96.69 161 THR B N 1
ATOM 4164 C CA . THR B 1 161 ? -0.163 37.656 18.156 1 96.69 161 THR B CA 1
ATOM 4165 C C . THR B 1 161 ? -1.369 38.188 17.391 1 96.69 161 THR B C 1
ATOM 4167 O O . THR B 1 161 ? -1.773 39.344 17.578 1 96.69 161 THR B O 1
ATOM 4170 N N . TYR B 1 162 ? -1.894 37.406 16.516 1 97.31 162 TYR B N 1
ATOM 4171 C CA . TYR B 1 162 ? -3.113 37.75 15.805 1 97.31 162 TYR B CA 1
ATOM 4172 C C . TYR B 1 162 ? -4.332 37.094 16.453 1 97.31 162 TYR B C 1
ATOM 4174 O O . TYR B 1 162 ? -4.414 35.875 16.547 1 97.31 162 TYR B O 1
ATOM 4182 N N . ARG B 1 163 ? -5.211 37.938 16.906 1 95.81 163 ARG B N 1
ATOM 4183 C CA . ARG B 1 163 ? -6.523 37.531 17.406 1 95.81 163 ARG B CA 1
ATOM 4184 C C . ARG B 1 163 ? -7.637 38.312 16.688 1 95.81 163 ARG B C 1
ATOM 4186 O O . ARG B 1 163 ? -7.5 39.5 16.391 1 95.81 163 ARG B O 1
ATOM 4193 N N . ASP B 1 164 ? -8.602 37.594 16.391 1 96.38 164 ASP B N 1
ATOM 4194 C CA . ASP B 1 164 ? -9.742 38.156 15.672 1 96.38 164 ASP B CA 1
ATOM 4195 C C . ASP B 1 164 ? -10.953 37.25 15.742 1 96.38 164 ASP B C 1
ATOM 4197 O O . ASP B 1 164 ? -10.805 36.031 15.828 1 96.38 164 ASP B O 1
ATOM 4201 N N . PRO B 1 165 ? -12.18 37.812 15.727 1 93.88 165 PRO B N 1
ATOM 4202 C CA . PRO B 1 165 ? -13.367 36.938 15.727 1 93.88 165 PRO B CA 1
ATOM 4203 C C . PRO B 1 165 ? -13.398 36 14.547 1 93.88 165 PRO B C 1
ATOM 4205 O O . PRO B 1 165 ? -14.078 34.969 14.602 1 93.88 165 PRO B O 1
ATOM 4208 N N . ASN B 1 166 ? -12.727 36.281 13.453 1 94.56 166 ASN B N 1
ATOM 4209 C CA . ASN B 1 166 ? -12.672 35.406 12.289 1 94.56 166 ASN B CA 1
ATOM 4210 C C . ASN B 1 166 ? -11.766 34.219 12.539 1 94.56 166 ASN B C 1
ATOM 4212 O O . ASN B 1 166 ? -11.797 33.219 11.781 1 94.56 166 ASN B O 1
ATOM 4216 N N . ILE B 1 167 ? -10.906 34.281 13.492 1 95.19 167 ILE B N 1
ATOM 4217 C CA . ILE B 1 167 ? -10.07 33.188 13.961 1 95.19 167 ILE B CA 1
ATOM 4218 C C . ILE B 1 167 ? -10.828 32.375 15 1 95.19 167 ILE B C 1
ATOM 4220 O O . ILE B 1 167 ? -11 32.812 16.141 1 95.19 167 ILE B O 1
ATOM 4224 N N . HIS B 1 168 ? -11.273 31.25 14.648 1 90.38 168 HIS B N 1
ATOM 4225 C CA . HIS B 1 168 ? -12.172 30.484 15.5 1 90.38 168 HIS B CA 1
ATOM 4226 C C . HIS B 1 168 ? -11.531 29.172 15.945 1 90.38 168 HIS B C 1
ATOM 4228 O O . HIS B 1 168 ? -10.844 29.125 16.969 1 90.38 168 HIS B O 1
ATOM 4234 N N . TYR B 1 169 ? -11.57 28.125 15.086 1 90.69 169 TYR B N 1
ATOM 4235 C CA . TYR B 1 169 ? -10.898 26.859 15.328 1 90.69 169 TYR B CA 1
ATOM 4236 C C . TYR B 1 169 ? -9.883 26.562 14.234 1 90.69 169 TYR B C 1
ATOM 4238 O O . TYR B 1 169 ? -10.188 25.844 13.273 1 90.69 169 TYR B O 1
ATOM 4246 N N . LEU B 1 170 ? -8.719 26.938 14.578 1 95 170 LEU B N 1
ATOM 4247 C CA . LEU B 1 170 ? -7.688 26.953 13.555 1 95 170 LEU B CA 1
ATOM 4248 C C . LEU B 1 170 ? -7.098 25.562 13.352 1 95 170 LEU B C 1
ATOM 4250 O O . LEU B 1 170 ? -7.035 24.766 14.289 1 95 170 LEU B O 1
ATOM 4254 N N . ASN B 1 171 ? -6.723 25.281 12.141 1 96.25 171 ASN B N 1
ATOM 4255 C CA . ASN B 1 171 ? -5.938 24.078 11.875 1 96.25 171 ASN B CA 1
ATOM 4256 C C . ASN B 1 171 ? -4.559 24.422 11.312 1 96.25 171 ASN B C 1
ATOM 4258 O O . ASN B 1 171 ? -3.541 23.938 11.812 1 96.25 171 ASN B O 1
ATOM 4262 N N . ASP B 1 172 ? -4.586 25.203 10.258 1 98.56 172 ASP B N 1
ATOM 4263 C CA . ASP B 1 172 ? -3.316 25.484 9.594 1 98.56 172 ASP B CA 1
ATOM 4264 C C . ASP B 1 172 ? -3.281 26.906 9.039 1 98.56 172 ASP B C 1
ATOM 4266 O O . ASP B 1 172 ? -4.285 27.625 9.078 1 98.56 172 ASP B O 1
ATOM 4270 N N . VAL B 1 173 ? -2.061 27.297 8.594 1 98.81 173 VAL B N 1
ATOM 4271 C CA . VAL B 1 173 ? -1.802 28.641 8.078 1 98.81 173 VAL B CA 1
ATOM 4272 C C . VAL B 1 173 ? -0.796 28.562 6.934 1 98.81 173 VAL B C 1
ATOM 4274 O O . VAL B 1 173 ? 0.059 27.688 6.906 1 98.81 173 VAL B O 1
ATOM 4277 N N . ALA B 1 174 ? -0.94 29.422 5.949 1 98.81 174 ALA B N 1
ATOM 4278 C CA . ALA B 1 174 ? -0.027 29.547 4.816 1 98.81 174 ALA B CA 1
ATOM 4279 C C . ALA B 1 174 ? 0.288 31.016 4.531 1 98.81 174 ALA B C 1
ATOM 4281 O O . ALA B 1 174 ? -0.553 31.75 3.998 1 98.81 174 ALA B O 1
ATOM 4282 N N . MET B 1 175 ? 1.462 31.391 4.84 1 98.56 175 MET B N 1
ATOM 4283 C CA . MET B 1 175 ? 1.876 32.781 4.621 1 98.56 175 MET B CA 1
ATOM 4284 C C . MET B 1 175 ? 2.18 33.031 3.148 1 98.56 175 MET B C 1
ATOM 4286 O O . MET B 1 175 ? 2.812 32.188 2.49 1 98.56 175 MET B O 1
ATOM 4290 N N . ASP B 1 176 ? 1.722 34.156 2.623 1 97.69 176 ASP B N 1
ATOM 4291 C CA . ASP B 1 176 ? 2.098 34.562 1.27 1 97.69 176 ASP B CA 1
ATOM 4292 C C . ASP B 1 176 ? 3.004 35.781 1.291 1 97.69 176 ASP B C 1
ATOM 4294 O O . ASP B 1 176 ? 3.562 36.156 0.261 1 97.69 176 ASP B O 1
ATOM 4298 N N . SER B 1 177 ? 3.105 36.344 2.408 1 96.75 177 SER B N 1
ATOM 4299 C CA . SER B 1 177 ? 4.027 37.438 2.699 1 96.75 177 SER B CA 1
ATOM 4300 C C . SER B 1 177 ? 4.348 37.5 4.188 1 96.75 177 SER B C 1
ATOM 4302 O O . SER B 1 177 ? 3.922 36.656 4.961 1 96.75 177 SER B O 1
ATOM 4304 N N . GLU B 1 178 ? 5.074 38.5 4.535 1 96.62 178 GLU B N 1
ATOM 4305 C CA . GLU B 1 178 ? 5.438 38.656 5.938 1 96.62 178 GLU B CA 1
ATOM 4306 C C . GLU B 1 178 ? 4.215 39 6.789 1 96.62 178 GLU B C 1
ATOM 4308 O O . GLU B 1 178 ? 4.156 38.625 7.965 1 96.62 178 GLU B O 1
ATOM 4313 N N . ASN B 1 179 ? 3.217 39.656 6.188 1 96.38 179 ASN B N 1
ATOM 4314 C CA . ASN B 1 179 ? 2.131 40.156 7.016 1 96.38 179 ASN B CA 1
ATOM 4315 C C . ASN B 1 179 ? 0.766 39.781 6.453 1 96.38 179 ASN B C 1
ATOM 4317 O O . ASN B 1 179 ? -0.239 40.406 6.754 1 96.38 179 ASN B O 1
ATOM 4321 N N . SER B 1 180 ? 0.707 38.844 5.59 1 98 180 SER B N 1
ATOM 4322 C CA . SER B 1 180 ? -0.542 38.312 5.062 1 98 180 SER B CA 1
ATOM 4323 C C . SER B 1 180 ? -0.489 36.781 4.977 1 98 180 SER B C 1
ATOM 4325 O O . SER B 1 180 ? 0.591 36.188 4.855 1 98 180 SER B O 1
ATOM 4327 N N . PHE B 1 181 ? -1.636 36.188 5.086 1 98.69 181 PHE B N 1
ATOM 4328 C CA . PHE B 1 181 ? -1.648 34.719 5.164 1 98.69 181 PHE B CA 1
ATOM 4329 C C . PHE B 1 181 ? -3.064 34.188 5.004 1 98.69 181 PHE B C 1
ATOM 4331 O O . PHE B 1 181 ? -4.039 34.906 5.266 1 98.69 181 PHE B O 1
ATOM 4338 N N . TYR B 1 182 ? -3.131 33 4.508 1 98.81 182 TYR B N 1
ATOM 4339 C CA . TYR B 1 182 ? -4.348 32.188 4.543 1 98.81 182 TYR B CA 1
ATOM 4340 C C . TYR B 1 182 ? -4.395 31.328 5.801 1 98.81 182 TYR B C 1
ATOM 4342 O O . TYR B 1 182 ? -3.354 31 6.375 1 98.81 182 TYR B O 1
ATOM 4350 N N . PHE B 1 183 ? -5.609 30.953 6.262 1 98.5 183 PHE B N 1
ATOM 4351 C CA . PHE B 1 183 ? -5.715 29.984 7.344 1 98.5 183 PHE B CA 1
ATOM 4352 C C . PHE B 1 183 ? -7.031 29.219 7.258 1 98.5 183 PHE B C 1
ATOM 4354 O O . PHE B 1 183 ? -7.957 29.641 6.562 1 98.5 183 PHE B O 1
ATOM 4361 N N . THR B 1 184 ? -7.066 28.078 7.859 1 97.62 184 THR B N 1
ATOM 4362 C CA . THR B 1 184 ? -8.258 27.234 7.891 1 97.62 184 THR B CA 1
ATOM 4363 C C . THR B 1 184 ? -8.891 27.25 9.281 1 97.62 184 THR B C 1
ATOM 4365 O O . THR B 1 184 ? -8.188 27.156 10.289 1 97.62 184 THR B O 1
ATOM 4368 N N . ASN B 1 185 ? -10.219 27.391 9.344 1 93.31 185 ASN B N 1
ATOM 4369 C CA . ASN B 1 185 ? -11.055 27.031 10.477 1 93.31 185 ASN B CA 1
ATOM 4370 C C . ASN B 1 185 ? -11.734 25.688 10.273 1 93.31 185 ASN B C 1
ATOM 4372 O O . ASN B 1 185 ? -12.555 25.531 9.367 1 93.31 185 ASN B O 1
ATOM 4376 N N . TYR B 1 186 ? -11.461 24.719 11.102 1 86.88 186 TYR B N 1
ATOM 4377 C CA . TYR B 1 186 ? -11.867 23.359 10.75 1 86.88 186 TYR B CA 1
ATOM 4378 C C . TYR B 1 186 ? -13.148 22.969 11.477 1 86.88 186 TYR B C 1
ATOM 4380 O O . TYR B 1 186 ? -13.797 22 11.109 1 86.88 186 TYR B O 1
ATOM 4388 N N . ALA B 1 187 ? -13.516 23.625 12.523 1 75.19 187 ALA B N 1
ATOM 4389 C CA . ALA B 1 187 ? -14.703 23.234 13.289 1 75.19 187 ALA B CA 1
ATOM 4390 C C . ALA B 1 187 ? -15.438 24.469 13.812 1 75.19 187 ALA B C 1
ATOM 4392 O O . ALA B 1 187 ? -14.914 25.594 13.75 1 75.19 187 ALA B O 1
ATOM 4393 N N . TYR B 1 188 ? -16.641 24.141 14.148 1 71.19 188 TYR B N 1
ATOM 4394 C CA . TYR B 1 188 ? -17.453 25.172 14.781 1 71.19 188 TYR B CA 1
ATOM 4395 C C . TYR B 1 188 ? -17.562 24.938 16.281 1 71.19 188 TYR B C 1
ATOM 4397 O O . TYR B 1 188 ? -17.438 25.859 17.078 1 71.19 188 TYR B O 1
ATOM 4405 N N . TYR B 1 189 ? -17.703 23.719 16.578 1 70.25 189 TYR B N 1
ATOM 4406 C CA . TYR B 1 189 ? -17.922 23.391 17.984 1 70.25 189 TYR B CA 1
ATOM 4407 C C . TYR B 1 189 ? -16.641 22.906 18.641 1 70.25 189 TYR B C 1
ATOM 4409 O O . TYR B 1 189 ? -15.867 22.156 18.047 1 70.25 189 TYR B O 1
ATOM 4417 N N . LYS B 1 190 ? -16.438 23.266 19.891 1 67 190 LYS B N 1
ATOM 4418 C CA . LYS B 1 190 ? -15.25 22.875 20.656 1 67 190 LYS B CA 1
ATOM 4419 C C . LYS B 1 190 ? -15.523 21.656 21.531 1 67 190 LYS B C 1
ATOM 4421 O O . LYS B 1 190 ? -14.602 20.938 21.906 1 67 190 LYS B O 1
ATOM 4426 N N . ASN B 1 191 ? -16.781 21.469 21.75 1 66.88 191 ASN B N 1
ATOM 4427 C CA . ASN B 1 191 ? -17.172 20.328 22.594 1 66.88 191 ASN B CA 1
ATOM 4428 C C . ASN B 1 191 ? -16.953 19 21.875 1 66.88 191 ASN B C 1
ATOM 4430 O O . ASN B 1 191 ? -17.188 18.906 20.672 1 66.88 191 ASN B O 1
ATOM 4434 N N . GLY B 1 192 ? -16.5 18.031 22.641 1 62.09 192 GLY B N 1
ATOM 4435 C CA . GLY B 1 192 ? -16.125 16.734 22.078 1 62.09 192 GLY B CA 1
ATOM 4436 C C . GLY B 1 192 ? -17.25 16.062 21.328 1 62.09 192 GLY B C 1
ATOM 4437 O O . GLY B 1 192 ? -17.078 15.648 20.172 1 62.09 192 GLY B O 1
ATOM 4438 N N . LEU B 1 193 ? -18.375 16 21.984 1 64.19 193 LEU B N 1
ATOM 4439 C CA . LEU B 1 193 ? -19.484 15.266 21.375 1 64.19 193 LEU B CA 1
ATOM 4440 C C . LEU B 1 193 ? -20 15.992 20.141 1 64.19 193 LEU B C 1
ATOM 4442 O O . LEU B 1 193 ? -20.234 15.367 19.094 1 64.19 193 LEU B O 1
ATOM 4446 N N . LEU B 1 194 ? -20.172 17.25 20.281 1 65.94 194 LEU B N 1
ATOM 4447 C CA . LEU B 1 194 ? -20.688 18.031 19.156 1 65.94 194 LEU B CA 1
ATOM 4448 C C . LEU B 1 194 ? -19.688 18.062 18.016 1 65.94 194 LEU B C 1
ATOM 4450 O O . LEU B 1 194 ? -20.078 18.094 16.844 1 65.94 194 LEU B O 1
ATOM 4454 N N . HIS B 1 195 ? -18.484 18.031 18.359 1 66.56 195 HIS B N 1
ATOM 4455 C CA . HIS B 1 195 ? -17.453 17.984 17.344 1 66.56 195 HIS B CA 1
ATOM 4456 C C . HIS B 1 195 ? -17.484 16.672 16.562 1 66.56 195 HIS B C 1
ATOM 4458 O O . HIS B 1 195 ? -17.359 16.656 15.344 1 66.56 195 HIS B O 1
ATOM 4464 N N . LEU B 1 196 ? -17.672 15.68 17.328 1 65.94 196 LEU B N 1
ATOM 4465 C CA . LEU B 1 196 ? -17.781 14.375 16.703 1 65.94 196 LEU B CA 1
ATOM 4466 C C . LEU B 1 196 ? -19 14.32 15.773 1 65.94 196 LEU B C 1
ATOM 4468 O O . LEU B 1 196 ? -18.922 13.789 14.664 1 65.94 196 LEU B O 1
ATOM 4472 N N . LEU B 1 197 ? -20.047 14.898 16.281 1 65.81 197 LEU B N 1
ATOM 4473 C CA . LEU B 1 197 ? -21.266 14.93 15.484 1 65.81 197 LEU B CA 1
ATOM 4474 C C . LEU B 1 197 ? -21.062 15.734 14.203 1 65.81 197 LEU B C 1
ATOM 4476 O O . LEU B 1 197 ? -21.594 15.367 13.148 1 65.81 197 LEU B O 1
ATOM 4480 N N . GLU B 1 198 ? -20.297 16.75 14.359 1 66.38 198 GLU B N 1
ATOM 4481 C CA . GLU B 1 198 ? -20 17.578 13.195 1 66.38 198 GLU B CA 1
ATOM 4482 C C . GLU B 1 198 ? -19.266 16.781 12.125 1 66.38 198 GLU B C 1
ATOM 4484 O O . GLU B 1 198 ? -19.484 16.984 10.93 1 66.38 198 GLU B O 1
ATOM 4489 N N . MET B 1 199 ? -18.516 15.914 12.602 1 64.81 199 MET B N 1
ATOM 4490 C CA . MET B 1 199 ? -17.703 15.117 11.68 1 64.81 199 MET B CA 1
ATOM 449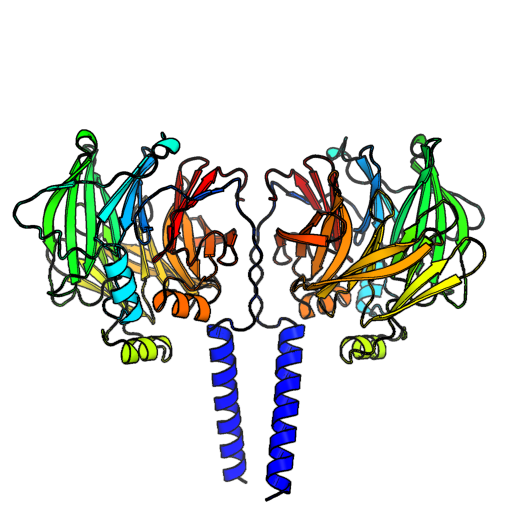1 C C . MET B 1 199 ? -18.531 14.016 11.047 1 64.81 199 MET B C 1
ATOM 4493 O O . MET B 1 199 ? -18.375 13.719 9.859 1 64.81 199 MET B O 1
ATOM 4497 N N . VAL B 1 200 ? -19.391 13.492 11.859 1 64.75 200 VAL B N 1
ATOM 4498 C CA . VAL B 1 200 ? -20.172 12.352 11.406 1 64.75 200 VAL B CA 1
ATOM 4499 C C . VAL B 1 200 ? -21.359 12.836 10.562 1 64.75 200 VAL B C 1
ATOM 4501 O O . VAL B 1 200 ? -21.734 12.195 9.586 1 64.75 200 VAL B O 1
ATOM 4504 N N . LEU B 1 201 ? -21.922 13.992 11.156 1 65.62 201 LEU B N 1
ATOM 4505 C CA . LEU B 1 201 ? -22.953 14.633 10.352 1 65.62 201 LEU B CA 1
ATOM 4506 C C . LEU B 1 201 ? -22.359 15.703 9.445 1 65.62 201 LEU B C 1
ATOM 4508 O O . LEU B 1 201 ? -21.859 16.719 9.93 1 65.62 201 LEU B O 1
ATOM 4512 N N . PRO B 1 202 ? -21.859 15.383 8.406 1 64.56 202 PRO B N 1
ATOM 4513 C CA . PRO B 1 202 ? -21.047 16.266 7.559 1 64.56 202 PRO B CA 1
ATOM 4514 C C . PRO B 1 202 ? -21.578 17.703 7.535 1 64.56 202 PRO B C 1
ATOM 4516 O O . PRO B 1 202 ? -21.938 18.219 6.469 1 64.56 202 PRO B O 1
ATOM 4519 N N . LEU B 1 203 ? -21.547 18.312 8.805 1 72.06 203 LEU B N 1
ATOM 4520 C CA . LEU B 1 203 ? -21.875 19.734 8.844 1 72.06 203 LEU B CA 1
ATOM 4521 C C . LEU B 1 203 ? -20.75 20.578 8.25 1 72.06 203 LEU B C 1
ATOM 4523 O O . LEU B 1 203 ? -19.594 20.406 8.617 1 72.06 203 LEU B O 1
ATOM 4527 N N . ALA B 1 204 ? -20.938 21.312 7.332 1 74.38 204 ALA B N 1
ATOM 4528 C CA . ALA B 1 204 ? -19.969 22 6.492 1 74.38 204 ALA B CA 1
ATOM 4529 C C . ALA B 1 204 ? -19.656 23.391 7.031 1 74.38 204 ALA B C 1
ATOM 4531 O O . ALA B 1 204 ? -19.938 24.406 6.367 1 74.38 204 ALA B O 1
ATOM 4532 N N . TYR B 1 205 ? -18.953 23.484 8.211 1 79.69 205 TYR B N 1
ATOM 4533 C CA . TYR B 1 205 ? -18.672 24.766 8.836 1 79.69 205 TYR B CA 1
ATOM 4534 C C . TYR B 1 205 ? -17.234 25.188 8.602 1 79.69 205 TYR B C 1
ATOM 4536 O O . TYR B 1 205 ? -16.844 26.312 8.922 1 79.69 205 TYR B O 1
ATOM 4544 N N . GLY B 1 206 ? -16.5 24.328 8.055 1 89.44 206 GLY B N 1
ATOM 4545 C CA . GLY B 1 206 ? -15.117 24.672 7.766 1 89.44 206 GLY B CA 1
ATOM 4546 C C . GLY B 1 206 ? -14.977 25.734 6.691 1 89.44 206 GLY B C 1
ATOM 4547 O O . GLY B 1 206 ? -15.797 25.797 5.77 1 89.44 206 GLY B O 1
ATOM 4548 N N . ASN B 1 207 ? -13.961 26.578 6.852 1 94.12 207 ASN B N 1
ATOM 4549 C CA . ASN B 1 207 ? -13.766 27.625 5.863 1 94.12 207 ASN B CA 1
ATOM 4550 C C . ASN B 1 207 ? -12.289 28 5.73 1 94.12 207 ASN B C 1
ATOM 4552 O O . ASN B 1 207 ? -11.469 27.609 6.559 1 94.12 207 ASN B O 1
ATOM 4556 N N . ILE B 1 208 ? -11.953 28.656 4.672 1 97.62 208 ILE B N 1
ATOM 4557 C CA . ILE B 1 208 ? -10.648 29.25 4.402 1 97.62 208 ILE B CA 1
ATOM 4558 C C . ILE B 1 208 ? -10.75 30.766 4.492 1 97.62 208 ILE B C 1
ATOM 4560 O O . ILE B 1 208 ? -11.633 31.375 3.883 1 97.62 208 ILE B O 1
ATOM 4564 N N . MET B 1 209 ? -9.859 31.328 5.281 1 98 209 MET B N 1
ATOM 4565 C CA . MET B 1 209 ? -9.789 32.781 5.441 1 98 209 MET B CA 1
ATOM 4566 C C . MET B 1 209 ? -8.477 33.312 4.887 1 98 209 MET B C 1
ATOM 4568 O O . MET B 1 209 ? -7.504 32.594 4.738 1 98 209 MET B O 1
ATOM 4572 N N . TYR B 1 210 ? -8.539 34.594 4.531 1 98.5 210 TYR B N 1
ATOM 4573 C CA . TYR B 1 210 ? -7.352 35.344 4.102 1 98.5 210 TYR B CA 1
ATOM 4574 C C . TYR B 1 210 ? -7.219 36.656 4.852 1 98.5 210 TYR B C 1
ATOM 4576 O O . TYR B 1 210 ? -8.164 37.438 4.902 1 98.5 210 TYR B O 1
ATOM 4584 N N . TYR B 1 211 ? -6.141 36.812 5.57 1 98.56 211 TYR B N 1
ATOM 4585 C CA . TYR B 1 211 ? -5.766 38.125 6.117 1 98.56 211 TYR B CA 1
ATOM 4586 C C . TYR B 1 211 ? -4.824 38.875 5.172 1 98.56 211 TYR B C 1
ATOM 4588 O O . TYR B 1 211 ? -3.713 38.406 4.906 1 98.56 211 TYR B O 1
ATOM 4596 N N . ASP B 1 212 ? -5.176 40.062 4.715 1 97.75 212 ASP B N 1
ATOM 4597 C CA . ASP B 1 212 ? -4.41 40.75 3.68 1 97.75 212 ASP B CA 1
ATOM 4598 C C . ASP B 1 212 ? -3.447 41.781 4.289 1 97.75 212 ASP B C 1
ATOM 4600 O O . ASP B 1 212 ? -2.873 42.594 3.578 1 97.75 212 ASP B O 1
ATOM 4604 N N . GLY B 1 213 ? -3.291 41.75 5.566 1 97 213 GLY B N 1
ATOM 4605 C CA . GLY B 1 213 ? -2.465 42.719 6.285 1 97 213 GLY B CA 1
ATOM 4606 C C . GLY B 1 213 ? -3.271 43.781 6.988 1 97 213 GLY B C 1
ATOM 4607 O O . GLY B 1 213 ? -2.762 44.469 7.875 1 97 213 GLY B O 1
ATOM 4608 N N . LYS B 1 214 ? -4.492 43.906 6.637 1 96.88 214 LYS B N 1
ATOM 4609 C CA . LYS B 1 214 ? -5.355 44.938 7.207 1 96.88 214 LYS B CA 1
ATOM 4610 C C . LYS B 1 214 ? -6.695 44.344 7.641 1 96.88 214 LYS B C 1
ATOM 4612 O O . LYS B 1 214 ? -7.242 44.719 8.68 1 96.88 214 LYS B O 1
ATOM 4617 N N . ALA B 1 215 ? -7.199 43.438 6.887 1 97.25 215 ALA B N 1
ATOM 4618 C CA . ALA B 1 215 ? -8.531 42.875 7.129 1 97.25 215 ALA B CA 1
ATOM 4619 C C . ALA B 1 215 ? -8.57 41.406 6.832 1 97.25 215 ALA B C 1
ATOM 4621 O O . ALA B 1 215 ? -7.738 40.875 6.074 1 97.25 215 ALA B O 1
ATOM 4622 N N . TYR B 1 216 ? -9.539 40.75 7.504 1 97.44 216 TYR B N 1
ATOM 4623 C CA . TYR B 1 216 ? -9.789 39.344 7.293 1 97.44 216 TYR B CA 1
ATOM 4624 C C . TYR B 1 216 ? -10.883 39.125 6.258 1 97.44 216 TYR B C 1
ATOM 4626 O O . TYR B 1 216 ? -11.93 39.781 6.309 1 97.44 216 TYR B O 1
ATOM 4634 N N . HIS B 1 217 ? -10.617 38.219 5.266 1 97.12 217 HIS B N 1
ATOM 4635 C CA . HIS B 1 217 ? -11.555 37.938 4.188 1 97.12 217 HIS B CA 1
ATOM 4636 C C . HIS B 1 217 ? -11.859 36.438 4.109 1 97.12 217 HIS B C 1
ATOM 4638 O O . HIS B 1 217 ? -10.945 35.625 4.051 1 97.12 217 HIS B O 1
ATOM 4644 N N . LYS B 1 218 ? -13.141 36.156 4.172 1 95.69 218 LYS B N 1
ATOM 4645 C CA . LYS B 1 218 ? -13.516 34.75 3.947 1 95.69 218 LYS B CA 1
ATOM 4646 C C . LYS B 1 218 ? -13.359 34.375 2.477 1 95.69 218 LYS B C 1
ATOM 4648 O O . LYS B 1 218 ? -13.945 35.031 1.6 1 95.69 218 LYS B O 1
ATOM 4653 N N . GLN B 1 219 ? -12.664 33.344 2.18 1 95.31 219 GLN B N 1
ATOM 4654 C CA . GLN B 1 219 ? -12.406 32.938 0.804 1 95.31 219 GLN B CA 1
ATOM 4655 C C . GLN B 1 219 ? -13.375 31.828 0.369 1 95.31 219 GLN B C 1
ATOM 4657 O O . GLN B 1 219 ? -13.93 31.891 -0.73 1 95.31 219 GLN B O 1
ATOM 4662 N N . TYR B 1 220 ? -13.516 30.797 1.095 1 92.88 220 TYR B N 1
ATOM 4663 C CA . TYR B 1 220 ? -14.422 29.688 0.846 1 92.88 220 TYR B CA 1
ATOM 4664 C C . TYR B 1 220 ? -15.008 29.156 2.15 1 92.88 220 TYR B C 1
ATOM 4666 O O . TYR B 1 220 ? -14.383 29.266 3.209 1 92.88 220 TYR B O 1
ATOM 4674 N N . GLU B 1 221 ? -16.203 28.609 2.07 1 90.75 221 GLU B N 1
ATOM 4675 C CA . GLU B 1 221 ? -16.875 27.969 3.195 1 90.75 221 GLU B CA 1
ATOM 4676 C C . GLU B 1 221 ? -17.578 26.688 2.754 1 90.75 221 GLU B C 1
ATOM 4678 O O . GLU B 1 221 ? -17.516 26.312 1.582 1 90.75 221 GLU B O 1
ATOM 4683 N N . GLY B 1 222 ? -18.094 25.969 3.725 1 87.12 222 GLY B N 1
ATOM 4684 C CA . GLY B 1 222 ? -18.891 24.797 3.406 1 87.12 222 GLY B CA 1
ATOM 4685 C C . GLY B 1 222 ? -18.094 23.5 3.416 1 87.12 222 GLY B C 1
ATOM 4686 O O . GLY B 1 222 ? -18.484 22.516 2.805 1 87.12 222 GLY B O 1
ATOM 4687 N N . PHE B 1 223 ? -16.953 23.547 3.947 1 89.06 223 PHE B N 1
ATOM 4688 C CA . PHE B 1 223 ? -16.156 22.328 4.066 1 89.06 223 PHE B CA 1
ATOM 4689 C C . PHE B 1 223 ? -16.547 21.531 5.309 1 89.06 223 PHE B C 1
ATOM 4691 O O . PHE B 1 223 ? -16.922 22.125 6.328 1 89.06 223 PHE B O 1
ATOM 4698 N N . VAL B 1 224 ? -16.453 20.25 5.219 1 83.38 224 VAL B N 1
ATOM 4699 C CA . VAL B 1 224 ? -16.75 19.391 6.355 1 83.38 224 VAL B CA 1
ATOM 4700 C C . VAL B 1 224 ? -15.633 19.484 7.391 1 83.38 224 VAL B C 1
ATOM 4702 O O . VAL B 1 224 ? -15.891 19.594 8.586 1 83.38 224 VAL B O 1
ATOM 4705 N N . THR B 1 225 ? -14.414 19.406 6.914 1 87.19 225 THR B N 1
ATOM 4706 C CA . THR B 1 225 ? -13.242 19.438 7.789 1 87.19 225 THR B CA 1
ATOM 4707 C C . THR B 1 225 ? -12.047 20.062 7.078 1 87.19 225 THR B C 1
ATOM 4709 O O . THR B 1 225 ? -11.219 19.359 6.508 1 87.19 225 THR B O 1
ATOM 4712 N N . THR B 1 226 ? -11.859 21.297 7.273 1 93.19 226 THR B N 1
ATOM 4713 C CA . THR B 1 226 ? -10.656 21.891 6.711 1 93.19 226 THR B CA 1
ATOM 4714 C C . THR B 1 226 ? -9.422 21.484 7.52 1 93.19 226 THR B C 1
ATOM 4716 O O . THR B 1 226 ? -9.508 21.297 8.734 1 93.19 226 THR B O 1
ATOM 4719 N N . ASN B 1 227 ? -8.367 21.312 6.863 1 96.31 227 ASN B N 1
ATOM 4720 C CA . ASN B 1 227 ? -7.152 20.891 7.543 1 96.31 227 ASN B CA 1
ATOM 4721 C C . ASN B 1 227 ? -5.918 21.578 6.961 1 96.31 227 ASN B C 1
ATOM 4723 O O . ASN B 1 227 ? -5.875 22.797 6.855 1 96.31 227 ASN B O 1
ATOM 4727 N N . GLY B 1 228 ? -4.906 20.859 6.555 1 98.25 228 GLY B N 1
ATOM 4728 C CA . GLY B 1 228 ? -3.627 21.422 6.141 1 98.25 228 GLY B CA 1
ATOM 4729 C C . GLY B 1 228 ? -3.742 22.344 4.945 1 98.25 228 GLY B C 1
ATOM 4730 O O . GLY B 1 228 ? -4.523 22.094 4.027 1 98.25 228 GLY B O 1
ATOM 4731 N N . LEU B 1 229 ? -2.873 23.406 4.93 1 97.94 229 LEU B N 1
ATOM 4732 C CA . LEU B 1 229 ? -2.828 24.453 3.912 1 97.94 229 LEU B CA 1
ATOM 4733 C C . LEU B 1 229 ? -1.396 24.703 3.459 1 97.94 229 LEU B C 1
ATOM 4735 O O . LEU B 1 229 ? -0.475 24.734 4.277 1 97.94 229 LEU B O 1
ATOM 4739 N N . MET B 1 230 ? -1.291 24.938 2.191 1 98.25 230 MET B N 1
ATOM 4740 C CA . MET B 1 230 ? 0.039 25.234 1.671 1 98.25 230 MET B CA 1
ATOM 4741 C C . MET B 1 230 ? -0.051 25.969 0.341 1 98.25 230 MET B C 1
ATOM 4743 O O . MET B 1 230 ? -0.925 25.688 -0.479 1 98.25 230 MET B O 1
ATOM 4747 N N . LEU B 1 231 ? 0.749 26.969 0.192 1 98.5 231 LEU B N 1
ATOM 4748 C CA . LEU B 1 231 ? 0.878 27.625 -1.109 1 98.5 231 LEU B CA 1
ATOM 4749 C C . LEU B 1 231 ? 1.919 26.906 -1.968 1 98.5 231 LEU B C 1
ATOM 4751 O O . LEU B 1 231 ? 2.928 26.422 -1.452 1 98.5 231 LEU B O 1
ATOM 4755 N N . SER B 1 232 ? 1.605 26.891 -3.309 1 98.38 232 SER B N 1
ATOM 4756 C CA . SER B 1 232 ? 2.672 26.469 -4.215 1 98.38 232 SER B CA 1
ATOM 4757 C C . SER B 1 232 ? 3.877 27.391 -4.117 1 98.38 232 SER B C 1
ATOM 4759 O O . SER B 1 232 ? 3.766 28.516 -3.607 1 98.38 232 SER B O 1
ATOM 4761 N N . ARG B 1 233 ? 4.988 26.922 -4.559 1 95.44 233 ARG B N 1
ATOM 4762 C CA . ARG B 1 233 ? 6.223 27.688 -4.406 1 95.44 233 ARG B CA 1
ATOM 4763 C C . ARG B 1 233 ? 6.117 29.047 -5.102 1 95.44 233 ARG B C 1
ATOM 4765 O O . ARG B 1 233 ? 6.621 30.047 -4.598 1 95.44 233 ARG B O 1
ATOM 4772 N N . ASP B 1 234 ? 5.5 29.078 -6.27 1 95.62 234 ASP B N 1
ATOM 4773 C CA . ASP B 1 234 ? 5.359 30.312 -7.035 1 95.62 234 ASP B CA 1
ATOM 4774 C C . ASP B 1 234 ? 4.145 31.109 -6.566 1 95.62 234 ASP B C 1
ATOM 4776 O O . ASP B 1 234 ? 3.801 32.125 -7.16 1 95.62 234 ASP B O 1
ATOM 4780 N N . GLN B 1 235 ? 3.373 30.594 -5.586 1 96.75 235 GLN B N 1
ATOM 4781 C CA . GLN B 1 235 ? 2.248 31.234 -4.914 1 96.75 235 GLN B CA 1
ATOM 4782 C C . GLN B 1 235 ? 1.054 31.375 -5.855 1 96.75 235 GLN B C 1
ATOM 4784 O O . GLN B 1 235 ? 0.132 32.156 -5.582 1 96.75 235 GLN B O 1
ATOM 4789 N N . LYS B 1 236 ? 1.096 30.578 -6.934 1 98.19 236 LYS B N 1
ATOM 4790 C CA . LYS B 1 236 ? -0.009 30.656 -7.887 1 98.19 236 LYS B CA 1
ATOM 4791 C C . LYS B 1 236 ? -1.184 29.781 -7.43 1 98.19 236 LYS B C 1
ATOM 4793 O O . LYS B 1 236 ? -2.312 29.969 -7.895 1 98.19 236 LYS B O 1
ATOM 4798 N N . TYR B 1 237 ? -0.909 28.844 -6.613 1 98.75 237 TYR B N 1
ATOM 4799 C CA . TYR B 1 237 ? -1.944 27.922 -6.172 1 98.75 237 TYR B CA 1
ATOM 4800 C C . TYR B 1 237 ? -1.961 27.797 -4.652 1 98.75 237 TYR B C 1
ATOM 4802 O O . TYR B 1 237 ? -0.92 27.922 -4.004 1 98.75 237 TYR B O 1
ATOM 4810 N N . LEU B 1 238 ? -3.113 27.625 -4.094 1 98.75 238 LEU B N 1
ATOM 4811 C CA . LEU B 1 238 ? -3.342 27.25 -2.699 1 98.75 238 LEU B CA 1
ATOM 4812 C C . LEU B 1 238 ? -3.887 25.828 -2.596 1 98.75 238 LEU B C 1
ATOM 4814 O O . LEU B 1 238 ? -4.844 25.484 -3.287 1 98.75 238 LEU B O 1
ATOM 4818 N N . TYR B 1 239 ? -3.262 25.016 -1.847 1 98.81 239 TYR B N 1
ATOM 4819 C CA . TYR B 1 239 ? -3.645 23.625 -1.63 1 98.81 239 TYR B CA 1
ATOM 4820 C C . TYR B 1 239 ? -4.266 23.438 -0.251 1 98.81 239 TYR B C 1
ATOM 4822 O O . TYR B 1 239 ? -3.812 24.047 0.728 1 98.81 239 TYR B O 1
ATOM 4830 N N . MET B 1 240 ? -5.27 22.656 -0.167 1 98.5 240 MET B N 1
ATOM 4831 C CA . MET B 1 240 ? -5.91 22.391 1.117 1 98.5 240 MET B CA 1
ATOM 4832 C C . MET B 1 240 ? -6.332 20.922 1.215 1 98.5 240 MET B C 1
ATOM 4834 O O . MET B 1 240 ? -6.863 20.359 0.256 1 98.5 240 MET B O 1
ATOM 4838 N N . ALA B 1 241 ? -6.051 20.328 2.293 1 98.44 241 ALA B N 1
ATOM 4839 C CA . ALA B 1 241 ? -6.48 18.953 2.566 1 98.44 241 ALA B CA 1
ATOM 4840 C C . ALA B 1 241 ? -7.805 18.938 3.326 1 98.44 241 ALA B C 1
ATOM 4842 O O . ALA B 1 241 ? -8.031 19.766 4.211 1 98.44 241 ALA B O 1
ATOM 4843 N N . GLU B 1 242 ? -8.648 18.062 3.014 1 95.06 242 GLU B N 1
ATOM 4844 C CA . GLU B 1 242 ? -9.891 17.781 3.729 1 95.06 242 GLU B CA 1
ATOM 4845 C C . GLU B 1 242 ? -9.992 16.297 4.109 1 95.06 242 GLU B C 1
ATOM 4847 O O . GLU B 1 242 ? -10.406 15.477 3.295 1 95.06 242 GLU B O 1
ATOM 4852 N N . PRO B 1 243 ? -9.75 15.945 5.363 1 93.12 243 PRO B N 1
ATOM 4853 C CA . PRO B 1 243 ? -9.531 14.547 5.75 1 93.12 243 PRO B CA 1
ATOM 4854 C C . PRO B 1 243 ? -10.805 13.711 5.656 1 93.12 243 PRO B C 1
ATOM 4856 O O . PRO B 1 243 ? -10.789 12.617 5.086 1 93.12 243 PRO B O 1
ATOM 4859 N N . VAL B 1 244 ? -11.914 14.188 6.145 1 88.12 244 VAL B N 1
ATOM 4860 C CA . VAL B 1 244 ? -13.109 13.352 6.277 1 88.12 244 VAL B CA 1
ATOM 4861 C C . VAL B 1 244 ? -13.648 12.992 4.895 1 88.12 244 VAL B C 1
ATOM 4863 O O . VAL B 1 244 ? -13.82 11.82 4.578 1 88.12 244 VAL B O 1
ATOM 4866 N N . PRO B 1 245 ? -13.844 14.016 3.984 1 88.75 245 PRO B N 1
ATOM 4867 C CA . PRO B 1 245 ? -14.25 13.656 2.625 1 88.75 245 PRO B CA 1
ATOM 4868 C C . PRO B 1 245 ? -13.109 13.062 1.808 1 88.75 245 PRO B C 1
ATOM 4870 O O . PRO B 1 245 ? -13.328 12.57 0.697 1 88.75 245 PRO B O 1
ATOM 4873 N N . LYS B 1 246 ? -11.859 13.156 2.338 1 95.69 246 LYS B N 1
ATOM 4874 C CA . LYS B 1 246 ? -10.68 12.586 1.702 1 95.69 246 LYS B CA 1
ATOM 4875 C C . LYS B 1 246 ? -10.375 13.289 0.381 1 95.69 246 LYS B C 1
ATOM 4877 O O . LYS B 1 246 ? -10.023 12.633 -0.607 1 95.69 246 LYS B O 1
ATOM 4882 N N . LYS B 1 247 ? -10.539 14.617 0.387 1 96.75 247 LYS B N 1
ATOM 4883 C CA . LYS B 1 247 ? -10.375 15.422 -0.823 1 96.75 247 LYS B CA 1
ATOM 4884 C C . LYS B 1 247 ? -9.18 16.359 -0.7 1 96.75 247 LYS B C 1
ATOM 4886 O O . LYS B 1 247 ? -8.922 16.906 0.373 1 96.75 247 LYS B O 1
ATOM 4891 N N . PHE B 1 248 ? -8.422 16.453 -1.752 1 98.75 248 PHE B N 1
ATOM 4892 C CA . PHE B 1 248 ? -7.383 17.469 -1.936 1 98.75 248 PHE B CA 1
ATOM 4893 C C . PHE B 1 248 ? -7.867 18.578 -2.857 1 98.75 248 PHE B C 1
ATOM 4895 O O . PHE B 1 248 ? -8.258 18.312 -3.998 1 98.75 248 PHE B O 1
ATOM 4902 N N . HIS B 1 249 ? -7.82 19.766 -2.379 1 98.44 249 HIS B N 1
ATOM 4903 C CA . HIS B 1 249 ? -8.336 20.906 -3.139 1 98.44 249 HIS B CA 1
ATOM 4904 C C . HIS B 1 249 ? -7.199 21.797 -3.631 1 98.44 249 HIS B C 1
ATOM 4906 O O . HIS B 1 249 ? -6.258 22.078 -2.887 1 98.44 249 HIS B O 1
ATOM 4912 N N . THR B 1 250 ? -7.277 22.188 -4.859 1 98.75 250 THR B N 1
ATOM 4913 C CA . THR B 1 250 ? -6.422 23.219 -5.438 1 98.75 250 THR B CA 1
ATOM 4914 C C . THR B 1 250 ? -7.234 24.453 -5.789 1 98.75 250 THR B C 1
ATOM 4916 O O . THR B 1 250 ? -8.281 24.359 -6.434 1 98.75 250 THR B O 1
ATOM 4919 N N . PHE B 1 251 ? -6.754 25.562 -5.344 1 98.69 251 PHE B N 1
ATOM 4920 C CA . PHE B 1 251 ? -7.309 26.859 -5.707 1 98.69 251 PHE B CA 1
ATOM 4921 C C . PHE B 1 251 ? -6.301 27.688 -6.504 1 98.69 251 PHE B C 1
ATOM 4923 O O . PHE B 1 251 ? -5.105 27.672 -6.203 1 98.69 251 PHE B O 1
ATOM 4930 N N . LYS B 1 252 ? -6.785 28.375 -7.469 1 98.5 252 LYS B N 1
ATOM 4931 C CA . LYS B 1 252 ? -5.949 29.359 -8.156 1 98.5 252 LYS B CA 1
ATOM 4932 C C . LYS B 1 252 ? -5.969 30.703 -7.438 1 98.5 252 LYS B C 1
ATOM 4934 O O . LYS B 1 252 ? -7.035 31.203 -7.074 1 98.5 252 LYS B O 1
ATOM 4939 N N . ARG B 1 253 ? -4.828 31.203 -7.223 1 98 253 ARG B N 1
ATOM 4940 C CA . ARG B 1 253 ? -4.684 32.438 -6.48 1 98 253 ARG B CA 1
ATOM 4941 C C . ARG B 1 253 ? -4.613 33.656 -7.422 1 98 253 ARG B C 1
ATOM 4943 O O . ARG B 1 253 ? -3.918 33.594 -8.438 1 98 253 ARG B O 1
ATOM 4950 N N . GLN B 1 254 ? -5.316 34.719 -7.07 1 96 254 GLN B N 1
ATOM 4951 C CA . GLN B 1 254 ? -5.266 35.969 -7.816 1 96 254 GLN B CA 1
ATOM 4952 C C . GLN B 1 254 ? -4.281 36.938 -7.188 1 96 254 GLN B C 1
ATOM 4954 O O . GLN B 1 254 ? -3.801 36.719 -6.074 1 96 254 GLN B O 1
ATOM 4959 N N . LYS B 1 255 ? -4.047 38.031 -7.863 1 92.88 255 LYS B N 1
ATOM 4960 C CA . LYS B 1 255 ? -3.068 39.031 -7.422 1 92.88 255 LYS B CA 1
ATOM 4961 C C . LYS B 1 255 ? -3.477 39.625 -6.086 1 92.88 255 LYS B C 1
ATOM 4963 O O . LYS B 1 255 ? -2.621 39.969 -5.262 1 92.88 255 LYS B O 1
ATOM 4968 N N . ASN B 1 256 ? -4.766 39.75 -5.84 1 93.19 256 ASN B N 1
ATOM 4969 C CA . ASN B 1 256 ? -5.238 40.406 -4.621 1 93.19 256 ASN B CA 1
ATOM 4970 C C . ASN B 1 256 ? -5.355 39.406 -3.467 1 93.19 256 ASN B C 1
ATOM 4972 O O . ASN B 1 256 ? -5.852 39.75 -2.395 1 93.19 256 ASN B O 1
ATOM 4976 N N . GLY B 1 257 ? -5.004 38.125 -3.738 1 94.81 257 GLY B N 1
ATOM 4977 C CA . GLY B 1 257 ? -5.012 37.125 -2.684 1 94.81 257 GLY B CA 1
ATOM 4978 C C . GLY B 1 257 ? -6.246 36.25 -2.711 1 94.81 257 GLY B C 1
ATOM 4979 O O . GLY B 1 257 ? -6.281 35.219 -2.068 1 94.81 257 GLY B O 1
ATOM 4980 N N . THR B 1 258 ? -7.25 36.719 -3.42 1 96.62 258 THR B N 1
ATOM 4981 C CA . THR B 1 258 ? -8.445 35.875 -3.521 1 96.62 258 THR B CA 1
ATOM 4982 C C . THR B 1 258 ? -8.141 34.594 -4.258 1 96.62 258 THR B C 1
ATOM 4984 O O . THR B 1 258 ? -7.223 34.531 -5.074 1 96.62 258 THR B O 1
ATOM 4987 N N . VAL B 1 259 ? -8.93 33.562 -3.918 1 97.75 259 VAL B N 1
ATOM 4988 C CA . VAL B 1 259 ? -8.672 32.281 -4.547 1 97.75 259 VAL B CA 1
ATOM 4989 C C . VAL B 1 259 ? -9.945 31.766 -5.223 1 97.75 259 VAL B C 1
ATOM 4991 O O . VAL B 1 259 ? -11.055 32.156 -4.836 1 97.75 259 VAL B O 1
ATOM 4994 N N . LYS B 1 260 ? -9.758 31.031 -6.266 1 97.75 260 LYS B N 1
ATOM 4995 C CA . LYS B 1 260 ? -10.844 30.375 -6.988 1 97.75 260 LYS B CA 1
ATOM 4996 C C . LYS B 1 260 ? -10.602 28.859 -7.094 1 97.75 260 LYS B C 1
ATOM 4998 O O . LYS B 1 260 ? -9.477 28.422 -7.359 1 97.75 260 LYS B O 1
ATOM 5003 N N . ARG B 1 261 ? -11.664 28.141 -6.84 1 96.94 261 ARG B N 1
ATOM 5004 C CA . ARG B 1 261 ? -11.547 26.688 -6.945 1 96.94 261 ARG B CA 1
ATOM 5005 C C . ARG B 1 261 ? -10.977 26.281 -8.305 1 96.94 261 ARG B C 1
ATOM 5007 O O . ARG B 1 261 ? -11.359 26.844 -9.336 1 96.94 261 ARG B O 1
ATOM 5014 N N . TYR B 1 262 ? -10.094 25.375 -8.32 1 98 262 TYR B N 1
ATOM 5015 C CA . TYR B 1 262 ? -9.406 24.938 -9.531 1 98 262 TYR B CA 1
ATOM 5016 C C . TYR B 1 262 ? -9.547 23.438 -9.734 1 98 262 TYR B C 1
ATOM 5018 O O . TYR B 1 262 ? -9.938 22.984 -10.812 1 98 262 TYR B O 1
ATOM 5026 N N . GLN B 1 263 ? -9.305 22.594 -8.711 1 97.94 263 GLN B N 1
ATOM 5027 C CA . GLN B 1 263 ? -9.453 21.141 -8.781 1 97.94 263 GLN B CA 1
ATOM 5028 C C . GLN B 1 263 ? -9.828 20.562 -7.418 1 97.94 263 GLN B C 1
ATOM 5030 O O . GLN B 1 263 ? -9.383 21.062 -6.383 1 97.94 263 GLN B O 1
ATOM 5035 N N . GLU B 1 264 ? -10.672 19.641 -7.375 1 97.62 264 GLU B N 1
ATOM 5036 C CA . GLU B 1 264 ? -10.938 18.75 -6.254 1 97.62 264 GLU B CA 1
ATOM 5037 C C . GLU B 1 264 ? -10.531 17.312 -6.59 1 97.62 264 GLU B C 1
ATOM 5039 O O . GLU B 1 264 ? -11.062 16.719 -7.531 1 97.62 264 GLU B O 1
ATOM 5044 N N . PHE B 1 265 ? -9.617 16.781 -5.895 1 98.5 265 PHE B N 1
ATOM 5045 C CA . PHE B 1 265 ? -9.086 15.453 -6.184 1 98.5 265 PHE B CA 1
ATOM 5046 C C . PHE B 1 265 ? -9.383 14.492 -5.039 1 98.5 265 PHE B C 1
ATOM 5048 O O . PHE B 1 265 ? -9.117 14.797 -3.875 1 98.5 265 PHE B O 1
ATOM 5055 N N . ASP B 1 266 ? -9.945 13.312 -5.328 1 97.75 266 ASP B N 1
ATOM 5056 C CA . ASP B 1 266 ? -10.242 12.281 -4.336 1 97.75 266 ASP B CA 1
ATOM 5057 C C . ASP B 1 266 ? -9 11.453 -4.023 1 97.75 266 ASP B C 1
ATOM 5059 O O . ASP B 1 266 ? -8.594 10.609 -4.828 1 97.75 266 ASP B O 1
ATOM 5063 N N . VAL B 1 267 ? -8.438 11.594 -2.859 1 98.19 267 VAL B N 1
ATOM 5064 C CA . VAL B 1 267 ? -7.203 10.906 -2.486 1 98.19 267 VAL B CA 1
ATOM 5065 C C . VAL B 1 267 ? -7.527 9.547 -1.877 1 98.19 267 VAL B C 1
ATOM 5067 O O . VAL B 1 267 ? -6.645 8.703 -1.722 1 98.19 267 VAL B O 1
ATOM 5070 N N . LYS B 1 268 ? -8.781 9.305 -1.427 1 96.19 268 LYS B N 1
ATOM 5071 C CA . LYS B 1 268 ? -9.305 8.023 -0.959 1 96.19 268 LYS B CA 1
ATOM 5072 C C . LYS B 1 268 ? -8.758 7.684 0.426 1 96.19 268 LYS B C 1
ATOM 5074 O O . LYS B 1 268 ? -8.852 6.535 0.866 1 96.19 268 LYS B O 1
ATOM 5079 N N . THR B 1 269 ? -8.133 8.594 1.097 1 97.44 269 THR B N 1
ATOM 5080 C CA . THR B 1 269 ? -7.648 8.43 2.463 1 97.44 269 THR B CA 1
ATOM 5081 C C . THR B 1 269 ? -7.734 9.75 3.23 1 97.44 269 THR B C 1
ATOM 5083 O O . THR B 1 269 ? -7.887 10.812 2.629 1 97.44 269 THR B O 1
ATOM 5086 N N . GLY B 1 270 ? -7.75 9.711 4.574 1 97.19 270 GLY B N 1
ATOM 5087 C CA . GLY B 1 270 ? -7.836 10.906 5.391 1 97.19 270 GLY B CA 1
ATOM 5088 C C . GLY B 1 270 ? -6.547 11.711 5.414 1 97.19 270 GLY B C 1
ATOM 5089 O O . GLY B 1 270 ? -5.73 11.555 6.324 1 97.19 270 GLY B O 1
ATOM 5090 N N . ILE B 1 271 ? -6.414 12.586 4.492 1 98.5 271 ILE B N 1
ATOM 5091 C CA . ILE B 1 271 ? -5.188 13.367 4.34 1 98.5 271 ILE B CA 1
ATOM 5092 C C . ILE B 1 271 ? -5.168 14.5 5.367 1 98.5 271 ILE B C 1
ATOM 5094 O O . ILE B 1 271 ? -6.219 15.031 5.738 1 98.5 271 ILE B O 1
ATOM 5098 N N . ASP B 1 272 ? -3.922 14.875 5.742 1 98.25 272 ASP B N 1
ATOM 5099 C CA . ASP B 1 272 ? -3.746 15.836 6.824 1 98.25 272 ASP B CA 1
ATOM 5100 C C . ASP B 1 272 ? -2.965 17.062 6.348 1 98.25 272 ASP B C 1
ATOM 5102 O O . ASP B 1 272 ? -3.49 17.875 5.59 1 98.25 272 ASP B O 1
ATOM 5106 N N . ASN B 1 273 ? -1.621 17.141 6.594 1 98.88 273 ASN B N 1
ATOM 5107 C CA . ASN B 1 273 ? -0.892 18.344 6.23 1 98.88 273 ASN B CA 1
ATOM 5108 C C . ASN B 1 273 ? -0.064 18.141 4.965 1 98.88 273 ASN B C 1
ATOM 5110 O O . ASN B 1 273 ? 0.581 17.109 4.801 1 98.88 273 ASN B O 1
ATOM 5114 N N . PRO B 1 274 ? -0.084 19.109 4.062 1 98.81 274 PRO B N 1
ATOM 5115 C CA . PRO B 1 274 ? 0.736 19.047 2.852 1 98.81 274 PRO B CA 1
ATOM 5116 C C . PRO B 1 274 ? 2.105 19.703 3.031 1 98.81 274 PRO B C 1
ATOM 5118 O O . PRO B 1 274 ? 2.244 20.641 3.811 1 98.81 274 PRO B O 1
ATOM 5121 N N . THR B 1 275 ? 3.07 19.219 2.369 1 98.75 275 THR B N 1
ATOM 5122 C CA . THR B 1 275 ? 4.359 19.859 2.111 1 98.75 275 THR B CA 1
ATOM 5123 C C . THR B 1 275 ? 4.73 19.75 0.636 1 98.75 275 THR B C 1
ATOM 5125 O O . THR B 1 275 ? 4.039 19.078 -0.136 1 98.75 275 THR B O 1
ATOM 5128 N N . LEU B 1 276 ? 5.754 20.484 0.269 1 98.31 276 LEU B N 1
ATOM 5129 C CA . LEU B 1 276 ? 6.223 20.438 -1.112 1 98.31 276 LEU B CA 1
ATOM 5130 C C . LEU B 1 276 ? 7.602 19.797 -1.2 1 98.31 276 LEU B C 1
ATOM 5132 O O . LEU B 1 276 ? 8.461 20.047 -0.347 1 98.31 276 LEU B O 1
ATOM 5136 N N . ASP B 1 277 ? 7.734 18.984 -2.207 1 96.62 277 ASP B N 1
ATOM 5137 C CA . ASP B 1 277 ? 9.109 18.562 -2.492 1 96.62 277 ASP B CA 1
ATOM 5138 C C . ASP B 1 277 ? 9.789 19.547 -3.439 1 96.62 277 ASP B C 1
ATOM 5140 O O . ASP B 1 277 ? 9.242 20.609 -3.748 1 96.62 277 ASP B O 1
ATOM 5144 N N . LYS B 1 278 ? 11.031 19.266 -3.889 1 95.06 278 LYS B N 1
ATOM 5145 C CA . LYS B 1 278 ? 11.852 20.188 -4.66 1 95.06 278 LYS B CA 1
ATOM 5146 C C . LYS B 1 278 ? 11.203 20.5 -6.008 1 95.06 278 LYS B C 1
ATOM 5148 O O . LYS B 1 278 ? 11.406 21.578 -6.562 1 95.06 278 LYS B O 1
ATOM 5153 N N . ASP B 1 279 ? 10.367 19.547 -6.551 1 95.19 279 ASP B N 1
ATOM 5154 C CA . ASP B 1 279 ? 9.789 19.703 -7.883 1 95.19 279 ASP B CA 1
ATOM 5155 C C . ASP B 1 279 ? 8.375 20.281 -7.801 1 95.19 279 ASP B C 1
ATOM 5157 O O . ASP B 1 279 ? 7.703 20.438 -8.82 1 95.19 279 ASP B O 1
ATOM 5161 N N . GLY B 1 280 ? 7.883 20.531 -6.602 1 97.25 280 GLY B N 1
ATOM 5162 C CA . GLY B 1 280 ? 6.566 21.141 -6.43 1 97.25 280 GLY B CA 1
ATOM 5163 C C . GLY B 1 280 ? 5.465 20.109 -6.25 1 97.25 280 GLY B C 1
ATOM 5164 O O . GLY B 1 280 ? 4.281 20.453 -6.25 1 97.25 280 GLY B O 1
ATOM 5165 N N . ASN B 1 281 ? 5.844 18.812 -6.195 1 98.44 281 ASN B N 1
ATOM 5166 C CA . ASN B 1 281 ? 4.859 17.812 -5.824 1 98.44 281 ASN B CA 1
ATOM 5167 C C . ASN B 1 281 ? 4.457 17.922 -4.359 1 98.44 281 ASN B C 1
ATOM 5169 O O . ASN B 1 281 ? 5.199 18.5 -3.551 1 98.44 281 ASN B O 1
ATOM 5173 N N . VAL B 1 282 ? 3.309 17.406 -4.074 1 98.81 282 VAL B N 1
ATOM 5174 C CA . VAL B 1 282 ? 2.758 17.578 -2.734 1 98.81 282 VAL B CA 1
ATOM 5175 C C . VAL B 1 282 ? 2.867 16.25 -1.967 1 98.81 282 VAL B C 1
ATOM 5177 O O . VAL B 1 282 ? 2.469 15.203 -2.471 1 98.81 282 VAL B O 1
ATOM 5180 N N . LEU B 1 283 ? 3.412 16.297 -0.831 1 98.81 283 LEU B N 1
ATOM 5181 C CA . LEU B 1 283 ? 3.369 15.172 0.102 1 98.81 283 LEU B CA 1
ATOM 5182 C C . LEU B 1 283 ? 2.32 15.406 1.183 1 98.81 283 LEU B C 1
ATOM 5184 O O . LEU B 1 283 ? 2.174 16.516 1.684 1 98.81 283 LEU B O 1
ATOM 5188 N N . LEU B 1 284 ? 1.628 14.359 1.533 1 98.88 284 LEU B N 1
ATOM 5189 C CA . LEU B 1 284 ? 0.579 14.414 2.545 1 98.88 284 LEU B CA 1
ATOM 5190 C C . LEU B 1 284 ? 0.744 13.289 3.559 1 98.88 284 LEU B C 1
ATOM 5192 O O . LEU B 1 284 ? 0.875 12.117 3.182 1 98.88 284 LEU B O 1
ATOM 5196 N N . GLY B 1 285 ? 0.826 13.602 4.852 1 98.81 285 GLY B N 1
ATOM 5197 C CA . GLY B 1 285 ? 0.486 12.57 5.816 1 98.81 285 GLY B CA 1
ATOM 5198 C C . GLY B 1 285 ? -0.98 12.18 5.781 1 98.81 285 GLY B C 1
ATOM 5199 O O . GLY B 1 285 ? -1.832 12.984 5.398 1 98.81 285 GLY B O 1
ATOM 5200 N N . ALA B 1 286 ? -1.259 10.938 6.203 1 98.75 286 ALA B N 1
ATOM 5201 C CA . ALA B 1 286 ? -2.65 10.508 6.074 1 98.75 286 ALA B CA 1
ATOM 5202 C C . ALA B 1 286 ? -2.994 9.445 7.113 1 98.75 286 ALA B C 1
ATOM 5204 O O . ALA B 1 286 ? -2.102 8.789 7.664 1 98.75 286 ALA B O 1
ATOM 5205 N N . HIS B 1 287 ? -4.297 9.367 7.359 1 98.19 287 HIS B N 1
ATOM 5206 C CA . HIS B 1 287 ? -4.922 8.391 8.242 1 98.19 287 HIS B CA 1
ATOM 5207 C C . HIS B 1 287 ? -5.773 7.402 7.449 1 98.19 287 HIS B C 1
ATOM 5209 O O . HIS B 1 287 ? -6.957 7.645 7.215 1 98.19 287 HIS B O 1
ATOM 5215 N N . PRO B 1 288 ? -5.207 6.238 7.145 1 97.62 288 PRO B N 1
ATOM 5216 C CA . PRO B 1 288 ? -5.906 5.355 6.211 1 97.62 288 PRO B CA 1
ATOM 5217 C C . PRO B 1 288 ? -7.066 4.605 6.859 1 97.62 288 PRO B C 1
ATOM 5219 O O . PRO B 1 288 ? -7.934 4.078 6.164 1 97.62 288 PRO B O 1
ATOM 5222 N N . ILE B 1 289 ? -7.086 4.5 8.18 1 96.88 289 ILE B N 1
ATOM 5223 C CA . ILE B 1 289 ? -8.203 3.896 8.898 1 96.88 289 ILE B CA 1
ATOM 5224 C C . ILE B 1 289 ? -8.773 4.895 9.906 1 96.88 289 ILE B C 1
ATOM 5226 O O . ILE B 1 289 ? -8.211 5.082 10.984 1 96.88 289 ILE B O 1
ATOM 5230 N N . ALA B 1 290 ? -9.93 5.418 9.602 1 92.94 290 ALA B N 1
ATOM 5231 C CA . ALA B 1 290 ? -10.492 6.574 10.297 1 92.94 290 ALA B CA 1
ATOM 5232 C C . ALA B 1 290 ? -10.812 6.234 11.75 1 92.94 290 ALA B C 1
ATOM 5234 O O . ALA B 1 290 ? -10.5 7.012 12.656 1 92.94 290 ALA B O 1
ATOM 5235 N N . TRP B 1 291 ? -11.438 5.09 11.992 1 91.56 291 TRP B N 1
ATOM 5236 C CA . TRP B 1 291 ? -11.844 4.801 13.367 1 91.56 291 TRP B CA 1
ATOM 5237 C C . TRP B 1 291 ? -10.633 4.574 14.258 1 91.56 291 TRP B C 1
ATOM 5239 O O . TRP B 1 291 ? -10.664 4.902 15.453 1 91.56 291 TRP B O 1
ATOM 5249 N N . GLN B 1 292 ? -9.586 4.004 13.711 1 95.75 292 GLN B N 1
ATOM 5250 C CA . GLN B 1 292 ? -8.383 3.826 14.516 1 95.75 292 GLN B CA 1
ATOM 5251 C C . GLN B 1 292 ? -7.695 5.164 14.781 1 95.75 292 GLN B C 1
ATOM 5253 O O . GLN B 1 292 ? -7.129 5.371 15.852 1 95.75 292 GLN B O 1
ATOM 5258 N N . ALA B 1 293 ? -7.734 6.02 13.789 1 94.69 293 ALA B N 1
ATOM 5259 C CA . ALA B 1 293 ? -7.219 7.371 14 1 94.69 293 ALA B CA 1
ATOM 5260 C C . ALA B 1 293 ? -7.984 8.086 15.109 1 94.69 293 ALA B C 1
ATOM 5262 O O . ALA B 1 293 ? -7.379 8.719 15.977 1 94.69 293 ALA B O 1
ATOM 5263 N N . LEU B 1 294 ? -9.305 8.016 15.062 1 90.19 294 LEU B N 1
ATOM 5264 C CA . LEU B 1 294 ? -10.141 8.633 16.094 1 90.19 294 LEU B CA 1
ATOM 5265 C C . LEU B 1 294 ? -9.836 8.047 17.469 1 90.19 294 LEU B C 1
ATOM 5267 O O . LEU B 1 294 ? -9.75 8.781 18.453 1 90.19 294 LEU B O 1
ATOM 5271 N N . LYS B 1 295 ? -9.648 6.758 17.453 1 92.44 295 LYS B N 1
ATOM 5272 C CA . LYS B 1 295 ? -9.297 6.105 18.719 1 92.44 295 LYS B CA 1
ATOM 5273 C C . LYS B 1 295 ? -7.945 6.598 19.234 1 92.44 295 LYS B C 1
ATOM 5275 O O . LYS B 1 295 ? -7.781 6.836 20.438 1 92.44 295 LYS B O 1
ATOM 5280 N N . HIS B 1 296 ? -6.992 6.73 18.391 1 94.25 296 HIS B N 1
ATOM 5281 C CA . HIS B 1 296 ? -5.668 7.227 18.734 1 94.25 296 HIS B CA 1
ATOM 5282 C C . HIS B 1 296 ? -5.742 8.656 19.281 1 94.25 296 HIS B C 1
ATOM 5284 O O . HIS B 1 296 ? -5.008 9.016 20.203 1 94.25 296 HIS B O 1
ATOM 5290 N N . LEU B 1 297 ? -6.578 9.477 18.719 1 90.69 297 LEU B N 1
ATOM 5291 C CA . LEU B 1 297 ? -6.758 10.859 19.156 1 90.69 297 LEU B CA 1
ATOM 5292 C C . LEU B 1 297 ? -7.293 10.906 20.594 1 90.69 297 LEU B C 1
ATOM 5294 O O . LEU B 1 297 ? -6.98 11.836 21.344 1 90.69 297 LEU B O 1
ATOM 5298 N N . ASP B 1 298 ? -7.996 9.93 20.953 1 89.56 298 ASP B N 1
ATOM 5299 C CA . ASP B 1 298 ? -8.602 9.891 22.281 1 89.56 298 ASP B CA 1
ATOM 5300 C C . ASP B 1 298 ? -7.707 9.148 23.281 1 89.56 298 ASP B C 1
ATOM 5302 O O . ASP B 1 298 ? -7.82 9.344 24.484 1 89.56 298 ASP B O 1
ATOM 5306 N N . ASP B 1 299 ? -6.906 8.297 22.75 1 92.25 299 ASP B N 1
ATOM 5307 C CA . ASP B 1 299 ? -5.965 7.5 23.531 1 92.25 299 ASP B CA 1
ATOM 5308 C C . ASP B 1 299 ? -4.633 7.348 22.797 1 92.25 299 ASP B C 1
ATOM 5310 O O . ASP B 1 299 ? -4.469 6.438 21.984 1 92.25 299 ASP B O 1
ATOM 5314 N N . PRO B 1 300 ? -3.654 8.141 23.172 1 93.06 300 PRO B N 1
ATOM 5315 C CA . PRO B 1 300 ? -2.387 8.164 22.438 1 93.06 300 PRO B CA 1
ATOM 5316 C C . PRO B 1 300 ? -1.688 6.805 22.422 1 93.06 300 PRO B C 1
ATOM 5318 O O . PRO B 1 300 ? -0.797 6.574 21.594 1 93.06 300 PRO B O 1
ATOM 5321 N N . GLU B 1 301 ? -2.043 5.918 23.25 1 94.19 301 GLU B N 1
ATOM 5322 C CA . GLU B 1 301 ? -1.387 4.617 23.312 1 94.19 301 GLU B CA 1
ATOM 5323 C C . GLU B 1 301 ? -2.002 3.635 22.328 1 94.19 301 GLU B C 1
ATOM 5325 O O . GLU B 1 301 ? -1.446 2.562 22.078 1 94.19 301 GLU B O 1
ATOM 5330 N N . SER B 1 302 ? -3.129 3.961 21.797 1 95.31 302 SER B N 1
ATOM 5331 C CA . SER B 1 302 ? -3.752 3.117 20.781 1 95.31 302 SER B CA 1
ATOM 5332 C C . SER B 1 302 ? -3.111 3.334 19.406 1 95.31 302 SER B C 1
ATOM 5334 O O . SER B 1 302 ? -3.152 4.441 18.875 1 95.31 302 SER B O 1
ATOM 5336 N N . PRO B 1 303 ? -2.621 2.283 18.828 1 97.12 303 PRO B N 1
ATOM 5337 C CA . PRO B 1 303 ? -1.974 2.465 17.531 1 97.12 303 PRO B CA 1
ATOM 5338 C C . PRO B 1 303 ? -2.969 2.791 16.422 1 97.12 303 PRO B C 1
ATOM 5340 O O . PRO B 1 303 ? -4.117 2.344 16.453 1 97.12 303 PRO B O 1
ATOM 5343 N N . ALA B 1 304 ? -2.586 3.572 15.516 1 98.19 304 ALA B N 1
ATOM 5344 C CA . ALA B 1 304 ? -3.291 3.875 14.266 1 98.19 304 ALA B CA 1
ATOM 5345 C C . ALA B 1 304 ? -2.342 3.828 13.078 1 98.19 304 ALA B C 1
ATOM 5347 O O . ALA B 1 304 ? -1.198 4.281 13.164 1 98.19 304 ALA B O 1
ATOM 5348 N N . PRO B 1 305 ? -2.807 3.27 11.961 1 98.62 305 PRO B N 1
ATOM 5349 C CA . PRO B 1 305 ? -1.927 3.201 10.789 1 98.62 305 PRO B CA 1
ATOM 5350 C C . PRO B 1 305 ? -1.5 4.578 10.289 1 98.62 305 PRO B C 1
ATOM 5352 O O . PRO B 1 305 ? -2.182 5.574 10.547 1 98.62 305 PRO B O 1
ATOM 5355 N N . SER B 1 306 ? -0.369 4.586 9.648 1 98.81 306 SER B N 1
ATOM 5356 C CA . SER B 1 306 ? 0.199 5.777 9.023 1 98.81 306 SER B CA 1
ATOM 5357 C C . SER B 1 306 ? 0.353 5.598 7.52 1 98.81 306 SER B C 1
ATOM 5359 O O . SER B 1 306 ? 0.521 4.477 7.039 1 98.81 306 SER B O 1
ATOM 5361 N N . GLN B 1 307 ? 0.263 6.617 6.836 1 98.81 307 GLN B N 1
ATOM 5362 C CA . GLN B 1 307 ? 0.365 6.621 5.379 1 98.81 307 GLN B CA 1
ATOM 5363 C C . GLN B 1 307 ? 0.916 7.953 4.871 1 98.81 307 GLN B C 1
ATOM 5365 O O . GLN B 1 307 ? 0.614 9.008 5.43 1 98.81 307 GLN B O 1
ATOM 5370 N N . VAL B 1 308 ? 1.795 7.926 3.904 1 98.88 308 VAL B N 1
ATOM 5371 C CA . VAL B 1 308 ? 2.242 9.125 3.195 1 98.88 308 VAL B CA 1
ATOM 5372 C C . VAL B 1 308 ? 1.92 8.992 1.709 1 98.88 308 VAL B C 1
ATOM 5374 O O . VAL B 1 308 ? 2.275 7.996 1.074 1 98.88 308 VAL B O 1
ATOM 5377 N N . ILE B 1 309 ? 1.272 9.953 1.213 1 98.88 309 ILE B N 1
ATOM 5378 C CA . ILE B 1 309 ? 0.887 10.016 -0.192 1 98.88 309 ILE B CA 1
ATOM 5379 C C . ILE B 1 309 ? 1.66 11.125 -0.891 1 98.88 309 ILE B C 1
ATOM 5381 O O . ILE B 1 309 ? 1.827 12.219 -0.338 1 98.88 309 ILE B O 1
ATOM 5385 N N . LYS B 1 310 ? 2.135 10.891 -2.07 1 98.75 310 LYS B N 1
ATOM 5386 C CA . LYS B 1 310 ? 2.697 11.906 -2.953 1 98.75 310 LYS B CA 1
ATOM 5387 C C . LYS B 1 310 ? 1.769 12.188 -4.133 1 98.75 310 LYS B C 1
ATOM 5389 O O . LYS B 1 310 ? 1.404 11.273 -4.871 1 98.75 310 LYS B O 1
ATOM 5394 N N . LEU B 1 311 ? 1.351 13.352 -4.258 1 98.81 311 LEU B N 1
ATOM 5395 C CA . LEU B 1 311 ? 0.625 13.82 -5.434 1 98.81 311 LEU B CA 1
ATOM 5396 C C . LEU B 1 311 ? 1.57 14.484 -6.426 1 98.81 311 LEU B C 1
ATOM 5398 O O . LEU B 1 311 ? 2.217 15.484 -6.098 1 98.81 311 LEU B O 1
ATOM 5402 N N . HIS B 1 312 ? 1.675 13.938 -7.594 1 98.5 312 HIS B N 1
ATOM 5403 C CA . HIS B 1 312 ? 2.443 14.555 -8.672 1 98.5 312 HIS B CA 1
ATOM 5404 C C . HIS B 1 312 ? 1.667 15.688 -9.32 1 98.5 312 HIS B C 1
ATOM 5406 O O . HIS B 1 312 ? 0.563 15.484 -9.836 1 98.5 312 HIS B O 1
ATOM 5412 N N . MET B 1 313 ? 2.309 16.891 -9.305 1 98.5 313 MET B N 1
ATOM 5413 C CA . MET B 1 313 ? 1.603 18.109 -9.688 1 98.5 313 MET B CA 1
ATOM 5414 C C . MET B 1 313 ? 2.129 18.641 -11.016 1 98.5 313 MET B C 1
ATOM 5416 O O . MET B 1 313 ? 3.336 18.609 -11.266 1 98.5 313 MET B O 1
ATOM 5420 N N . LYS B 1 314 ? 1.251 19.062 -11.836 1 98.06 314 LYS B N 1
ATOM 5421 C CA . LYS B 1 314 ? 1.557 19.859 -13.023 1 98.06 314 LYS B CA 1
ATOM 5422 C C . LYS B 1 314 ? 0.583 21.016 -13.172 1 98.06 314 LYS B C 1
ATOM 5424 O O . LYS B 1 314 ? -0.623 20.812 -13.32 1 98.06 314 LYS B O 1
ATOM 5429 N N . ASP B 1 315 ? 1.045 22.25 -13.055 1 97.38 315 ASP B N 1
ATOM 5430 C CA . ASP B 1 315 ? 0.253 23.469 -13.195 1 97.38 315 ASP B CA 1
ATOM 5431 C C . ASP B 1 315 ? -0.939 23.453 -12.242 1 97.38 315 ASP B C 1
ATOM 5433 O O . ASP B 1 315 ? -2.072 23.719 -12.656 1 97.38 315 ASP B O 1
ATOM 5437 N N . GLY B 1 316 ? -0.64 23 -11.039 1 97.69 316 GLY B N 1
ATOM 5438 C CA . GLY B 1 316 ? -1.639 23.047 -9.977 1 97.69 316 GLY B CA 1
ATOM 5439 C C . GLY B 1 316 ? -2.615 21.891 -10.023 1 97.69 316 GLY B C 1
ATOM 5440 O O . GLY B 1 316 ? -3.549 21.828 -9.219 1 97.69 316 GLY B O 1
ATOM 5441 N N . VAL B 1 317 ? -2.352 20.938 -10.93 1 97.94 317 VAL B N 1
ATOM 5442 C CA . VAL B 1 317 ? -3.262 19.812 -11.094 1 97.94 317 VAL B CA 1
ATOM 5443 C C . VAL B 1 317 ? -2.551 18.516 -10.719 1 97.94 317 VAL B C 1
ATOM 5445 O O . VAL B 1 317 ? -1.381 18.312 -11.055 1 97.94 317 VAL B O 1
ATOM 5448 N N . VAL B 1 318 ? -3.287 17.641 -10.031 1 98.62 318 VAL B N 1
ATOM 5449 C CA . VAL B 1 318 ? -2.754 16.312 -9.727 1 98.62 318 VAL B CA 1
ATOM 5450 C C . VAL B 1 318 ? -2.756 15.445 -10.977 1 98.62 318 VAL B C 1
ATOM 5452 O O . VAL B 1 318 ? -3.801 15.258 -11.609 1 98.62 318 VAL B O 1
ATOM 5455 N N . THR B 1 319 ? -1.651 14.859 -11.328 1 97.5 319 THR B N 1
ATOM 5456 C CA . THR B 1 319 ? -1.563 14.047 -12.531 1 97.5 319 THR B CA 1
ATOM 5457 C C . THR B 1 319 ? -1.372 12.57 -12.18 1 97.5 319 THR B C 1
ATOM 5459 O O . THR B 1 319 ? -1.657 11.688 -12.984 1 97.5 319 THR B O 1
ATOM 5462 N N . LYS B 1 320 ? -0.871 12.32 -11.039 1 96.88 320 LYS B N 1
ATOM 5463 C CA . LYS B 1 320 ? -0.567 10.984 -10.555 1 96.88 320 LYS B CA 1
ATOM 5464 C C . LYS B 1 320 ? -0.483 10.953 -9.031 1 96.88 320 LYS B C 1
ATOM 5466 O O . LYS B 1 320 ? -0.195 11.977 -8.398 1 96.88 320 LYS B O 1
ATOM 5471 N N . MET B 1 321 ? -0.826 9.891 -8.422 1 98.19 321 MET B N 1
ATOM 5472 C CA . MET B 1 321 ? -0.727 9.695 -6.98 1 98.19 321 MET B CA 1
ATOM 5473 C C . MET B 1 321 ? 0.061 8.43 -6.66 1 98.19 321 MET B C 1
ATOM 5475 O O . MET B 1 321 ? -0.116 7.398 -7.316 1 98.19 321 MET B O 1
ATOM 5479 N N . THR B 1 322 ? 0.936 8.5 -5.719 1 98 322 THR B N 1
ATOM 5480 C CA . THR B 1 322 ? 1.732 7.359 -5.277 1 98 322 THR B CA 1
ATOM 5481 C C . THR B 1 322 ? 1.706 7.238 -3.756 1 98 322 THR B C 1
ATOM 5483 O O . THR B 1 322 ? 1.695 8.25 -3.049 1 98 322 THR B O 1
ATOM 5486 N N . GLU B 1 323 ? 1.667 6.016 -3.27 1 98.38 323 GLU B N 1
ATOM 5487 C CA . GLU B 1 323 ? 1.836 5.75 -1.844 1 98.38 323 GLU B CA 1
ATOM 5488 C C . GLU B 1 323 ? 3.309 5.574 -1.485 1 98.38 323 GLU B C 1
ATOM 5490 O O . GLU B 1 323 ? 3.953 4.625 -1.94 1 98.38 323 GLU B O 1
ATOM 5495 N N . VAL B 1 324 ? 3.818 6.441 -0.67 1 98.06 324 VAL B N 1
ATOM 5496 C CA . VAL B 1 324 ? 5.246 6.508 -0.379 1 98.06 324 VAL B CA 1
ATOM 5497 C C . VAL B 1 324 ? 5.57 5.633 0.832 1 98.06 324 VAL B C 1
ATOM 5499 O O . VAL B 1 324 ? 6.645 5.031 0.903 1 98.06 324 VAL B O 1
ATOM 5502 N N . LEU B 1 325 ? 4.715 5.645 1.704 1 98.62 325 LEU B N 1
ATOM 5503 C CA . LEU B 1 325 ? 4.867 4.934 2.969 1 98.62 325 LEU B CA 1
ATOM 5504 C C . LEU B 1 325 ? 3.521 4.43 3.479 1 98.62 325 LEU B C 1
ATOM 5506 O O . LEU B 1 325 ? 2.516 5.141 3.391 1 98.62 325 LEU B O 1
ATOM 5510 N N . SER B 1 326 ? 3.488 3.285 3.941 1 98.56 326 SER B N 1
ATOM 5511 C CA . SER B 1 326 ? 2.352 2.678 4.625 1 98.56 326 SER B CA 1
ATOM 5512 C C . SER B 1 326 ? 2.805 1.835 5.812 1 98.56 326 SER B C 1
ATOM 5514 O O . SER B 1 326 ? 3.734 1.033 5.691 1 98.56 326 SER B O 1
ATOM 5516 N N . ASP B 1 327 ? 2.213 2.104 6.902 1 98.38 327 ASP B N 1
ATOM 5517 C CA . ASP B 1 327 ? 2.537 1.386 8.133 1 98.38 327 ASP B CA 1
ATOM 5518 C C . ASP B 1 327 ? 1.274 1.055 8.922 1 98.38 327 ASP B C 1
ATOM 5520 O O . ASP B 1 327 ? 0.37 1.885 9.031 1 98.38 327 ASP B O 1
ATOM 5524 N N . ASP B 1 328 ? 1.219 -0.058 9.516 1 97.25 328 ASP B N 1
ATOM 5525 C CA . ASP B 1 328 ? 0.013 -0.548 10.18 1 97.25 328 ASP B CA 1
ATOM 5526 C C . ASP B 1 328 ? -0.125 0.045 11.578 1 97.25 328 ASP B C 1
ATOM 5528 O O . ASP B 1 328 ? -1.03 -0.325 12.328 1 97.25 328 ASP B O 1
ATOM 5532 N N . GLY B 1 329 ? 0.756 0.892 11.984 1 97.81 329 GLY B N 1
ATOM 5533 C CA . GLY B 1 329 ? 0.649 1.592 13.258 1 97.81 329 GLY B CA 1
ATOM 5534 C C . GLY B 1 329 ? 1.677 1.14 14.281 1 97.81 329 GLY B C 1
ATOM 5535 O O . GLY B 1 329 ? 1.824 1.758 15.336 1 97.81 329 GLY B O 1
ATOM 5536 N N . GLN B 1 330 ? 2.418 0.082 13.945 1 95.69 330 GLN B N 1
ATOM 5537 C CA . GLN B 1 330 ? 3.354 -0.467 14.922 1 95.69 330 GLN B CA 1
ATOM 5538 C C . GLN B 1 330 ? 4.66 0.319 14.93 1 95.69 330 GLN B C 1
ATOM 5540 O O . GLN B 1 330 ? 5.254 0.54 15.984 1 95.69 330 GLN B O 1
ATOM 5545 N N . MET B 1 331 ? 5.105 0.734 13.797 1 96.81 331 MET B N 1
ATOM 5546 C CA . MET B 1 331 ? 6.309 1.56 13.734 1 96.81 331 MET B CA 1
ATOM 5547 C C . MET B 1 331 ? 5.977 3.025 13.992 1 96.81 331 MET B C 1
ATOM 5549 O O . MET B 1 331 ? 6.645 3.686 14.789 1 96.81 331 MET B O 1
ATOM 5553 N N . LEU B 1 332 ? 4.957 3.508 13.406 1 98.12 332 LEU B N 1
ATOM 5554 C CA . LEU B 1 332 ? 4.512 4.895 13.469 1 98.12 332 LEU B CA 1
ATOM 5555 C C . LEU B 1 332 ? 2.99 4.977 13.516 1 98.12 332 LEU B C 1
ATOM 5557 O O . LEU B 1 332 ? 2.307 4.324 12.727 1 98.12 332 LEU B O 1
ATOM 5561 N N . SER B 1 333 ? 2.5 5.766 14.406 1 98.25 333 SER B N 1
ATOM 5562 C CA . SER B 1 333 ? 1.049 5.852 14.539 1 98.25 333 SER B CA 1
ATOM 5563 C C . SER B 1 333 ? 0.538 7.227 14.117 1 98.25 333 SER B C 1
ATOM 5565 O O . SER B 1 333 ? 1.024 8.25 14.594 1 98.25 333 SER B O 1
ATOM 5567 N N . ALA B 1 334 ? -0.414 7.246 13.164 1 98.19 334 ALA B N 1
ATOM 5568 C CA . ALA B 1 334 ? -1.226 8.414 12.82 1 98.19 334 ALA B CA 1
ATOM 5569 C C . ALA B 1 334 ? -0.364 9.531 12.242 1 98.19 334 ALA B C 1
ATOM 5571 O O . ALA B 1 334 ? -0.344 10.648 12.773 1 98.19 334 ALA B O 1
ATOM 5572 N N . SER B 1 335 ? 0.234 9.242 11.141 1 98.81 335 SER B N 1
ATOM 5573 C CA . SER B 1 335 ? 1.061 10.227 10.445 1 98.81 335 SER B CA 1
ATOM 5574 C C . SER B 1 335 ? 0.234 11.43 10.008 1 98.81 335 SER B C 1
ATOM 5576 O O . SER B 1 335 ? -0.917 11.281 9.594 1 98.81 335 SER B O 1
ATOM 5578 N N . THR B 1 336 ? 0.903 12.641 10.07 1 98.75 336 THR B N 1
ATOM 5579 C CA . THR B 1 336 ? 0.156 13.859 9.797 1 98.75 336 THR B CA 1
ATOM 5580 C C . THR B 1 336 ? 0.84 14.68 8.711 1 98.75 336 THR B C 1
ATOM 5582 O O . THR B 1 336 ? 0.219 15.555 8.102 1 98.75 336 THR B O 1
ATOM 5585 N N . VAL B 1 337 ? 2.078 14.5 8.5 1 98.88 337 VAL B N 1
ATOM 5586 C CA . VAL B 1 337 ? 2.873 15.32 7.598 1 98.88 337 VAL B CA 1
ATOM 5587 C C . VAL B 1 337 ? 4.129 14.562 7.172 1 98.88 337 VAL B C 1
ATOM 5589 O O . VAL B 1 337 ? 4.582 13.656 7.879 1 98.88 337 VAL B O 1
ATOM 5592 N N . ALA B 1 338 ? 4.602 14.836 6.02 1 98.88 338 ALA B N 1
ATOM 5593 C CA . ALA B 1 338 ? 5.887 14.328 5.539 1 98.88 338 ALA B CA 1
ATOM 5594 C C . ALA B 1 338 ? 6.66 15.414 4.797 1 98.88 338 ALA B C 1
ATOM 5596 O O . ALA B 1 338 ? 6.086 16.156 3.992 1 98.88 338 ALA B O 1
ATOM 5597 N N . SER B 1 339 ? 7.891 15.531 5.098 1 98.69 339 SER B N 1
ATOM 5598 C CA . SER B 1 339 ? 8.742 16.516 4.434 1 98.69 339 SER B CA 1
ATOM 5599 C C . SER B 1 339 ? 9.961 15.852 3.803 1 98.69 339 SER B C 1
ATOM 5601 O O . SER B 1 339 ? 10.688 15.109 4.469 1 98.69 339 SER B O 1
ATOM 5603 N N . LEU B 1 340 ? 10.164 16.156 2.568 1 98.19 340 LEU B N 1
ATOM 5604 C CA . LEU B 1 340 ? 11.281 15.609 1.808 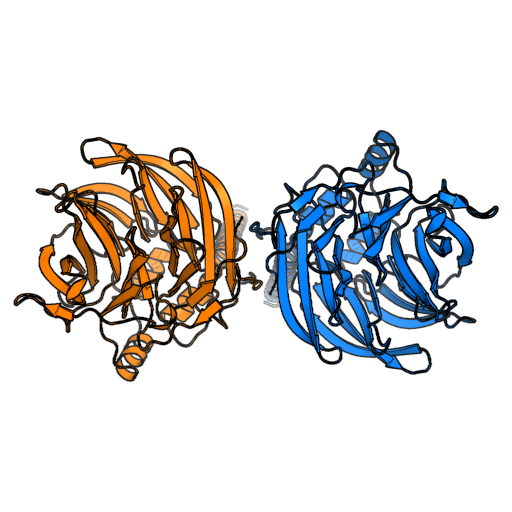1 98.19 340 LEU B CA 1
ATOM 5605 C C . LEU B 1 340 ? 12.391 16.641 1.635 1 98.19 340 LEU B C 1
ATOM 5607 O O . LEU B 1 340 ? 12.109 17.812 1.371 1 98.19 340 LEU B O 1
ATOM 5611 N N . TYR B 1 341 ? 13.57 16.266 1.835 1 98.06 341 TYR B N 1
ATOM 5612 C CA . TYR B 1 341 ? 14.766 17.031 1.513 1 98.06 341 TYR B CA 1
ATOM 5613 C C . TYR B 1 341 ? 15.852 16.141 0.922 1 98.06 341 TYR B C 1
ATOM 5615 O O . TYR B 1 341 ? 16.359 15.234 1.597 1 98.06 341 TYR B O 1
ATOM 5623 N N . LYS B 1 342 ? 16.109 16.391 -0.378 1 96.69 342 LYS B N 1
ATOM 5624 C CA . LYS B 1 342 ? 17 15.5 -1.132 1 96.69 342 LYS B CA 1
ATOM 5625 C C . LYS B 1 342 ? 16.516 14.055 -1.063 1 96.69 342 LYS B C 1
ATOM 5627 O O . LYS B 1 342 ? 15.391 13.75 -1.457 1 96.69 342 LYS B O 1
ATOM 5632 N N . ASP B 1 343 ? 17.281 13.117 -0.48 1 96.5 343 ASP B N 1
ATOM 5633 C CA . ASP B 1 343 ? 16.906 11.711 -0.451 1 96.5 343 ASP B CA 1
ATOM 5634 C C . ASP B 1 343 ? 16.531 11.273 0.962 1 96.5 343 ASP B C 1
ATOM 5636 O O . ASP B 1 343 ? 16.844 10.148 1.368 1 96.5 343 ASP B O 1
ATOM 5640 N N . ALA B 1 344 ? 16.016 12.219 1.683 1 98.56 344 ALA B N 1
ATOM 5641 C CA . ALA B 1 344 ? 15.57 11.906 3.037 1 98.56 344 ALA B CA 1
ATOM 5642 C C . ALA B 1 344 ? 14.172 12.453 3.291 1 98.56 344 ALA B C 1
ATOM 5644 O O . ALA B 1 344 ? 13.75 13.422 2.652 1 98.56 344 ALA B O 1
ATOM 5645 N N . MET B 1 345 ? 13.484 11.797 4.184 1 98.81 345 MET B N 1
ATOM 5646 C CA . MET B 1 345 ? 12.109 12.188 4.484 1 98.81 345 MET B CA 1
ATOM 5647 C C . MET B 1 345 ? 11.852 12.141 5.988 1 98.81 345 MET B C 1
ATOM 5649 O O . MET B 1 345 ? 12.305 11.219 6.672 1 98.81 345 MET B O 1
ATOM 5653 N N . LEU B 1 346 ? 11.227 13.141 6.527 1 98.88 346 LEU B N 1
ATOM 5654 C CA . LEU B 1 346 ? 10.672 13.141 7.875 1 98.88 346 LEU B CA 1
ATOM 5655 C C . LEU B 1 346 ? 9.164 12.906 7.844 1 98.88 346 LEU B C 1
ATOM 5657 O O . LEU B 1 346 ? 8.469 13.445 6.977 1 98.88 346 LEU B O 1
ATOM 5661 N N . VAL B 1 347 ? 8.703 12.125 8.75 1 98.94 347 VAL B N 1
ATOM 5662 C CA . VAL B 1 347 ? 7.262 11.906 8.883 1 98.94 347 VAL B CA 1
ATOM 5663 C C . VAL B 1 347 ? 6.824 12.227 10.312 1 98.94 347 VAL B C 1
ATOM 5665 O O . VAL B 1 347 ? 7.352 11.656 11.273 1 98.94 347 VAL B O 1
ATOM 5668 N N . GLY B 1 348 ? 5.906 13.148 10.445 1 98.81 348 GLY B N 1
ATOM 5669 C CA . GLY B 1 348 ? 5.371 13.531 11.742 1 98.81 348 GLY B CA 1
ATOM 5670 C C . GLY B 1 348 ? 4.062 12.844 12.078 1 98.81 348 GLY B C 1
ATOM 5671 O O . GLY B 1 348 ? 3.463 12.188 11.219 1 98.81 348 GLY B O 1
ATOM 5672 N N . THR B 1 349 ? 3.635 13 13.297 1 98.31 349 THR B N 1
ATOM 5673 C CA . THR B 1 349 ? 2.434 12.352 13.805 1 98.31 349 THR B CA 1
ATOM 5674 C C . THR B 1 349 ? 1.639 13.297 14.703 1 98.31 349 THR B C 1
ATOM 5676 O O . THR B 1 349 ? 2.131 14.367 15.078 1 98.31 349 THR B O 1
ATOM 5679 N N . VAL B 1 350 ? 0.411 12.883 15 1 96.12 350 VAL B N 1
ATOM 5680 C CA . VAL B 1 350 ? -0.434 13.695 15.867 1 96.12 350 VAL B CA 1
ATOM 5681 C C . VAL B 1 350 ? 0.113 13.672 17.297 1 96.12 350 VAL B C 1
ATOM 5683 O O . VAL B 1 350 ? 0.289 14.719 17.922 1 96.12 350 VAL B O 1
ATOM 5686 N N . GLN B 1 351 ? 0.357 12.531 17.875 1 94.88 351 GLN B N 1
ATOM 5687 C CA . GLN B 1 351 ? 0.757 12.438 19.266 1 94.88 351 GLN B CA 1
ATOM 5688 C C . GLN B 1 351 ? 1.735 11.289 19.484 1 94.88 351 GLN B C 1
ATOM 5690 O O . GLN B 1 351 ? 1.83 10.742 20.594 1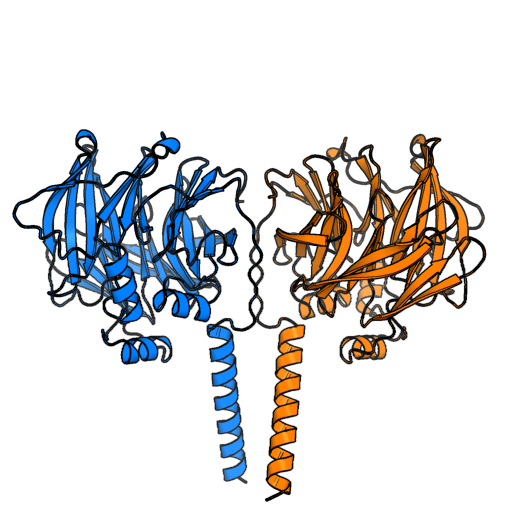 94.88 351 GLN B O 1
ATOM 5695 N N . HIS B 1 352 ? 2.402 10.789 18.422 1 95.56 352 HIS B N 1
ATOM 5696 C CA . HIS B 1 352 ? 3.369 9.703 18.484 1 95.56 352 HIS B CA 1
ATOM 5697 C C . HIS B 1 352 ? 4.777 10.195 18.172 1 95.56 352 HIS B C 1
ATOM 5699 O O . HIS B 1 352 ? 5.211 11.227 18.688 1 95.56 352 HIS B O 1
ATOM 5705 N N . LYS B 1 353 ? 5.535 9.453 17.453 1 96.94 353 LYS B N 1
ATOM 5706 C CA . LYS B 1 353 ? 6.965 9.68 17.266 1 96.94 353 LYS B CA 1
ATOM 5707 C C . LYS B 1 353 ? 7.238 10.352 15.914 1 96.94 353 LYS B C 1
ATOM 5709 O O . LYS B 1 353 ? 6.312 10.609 15.148 1 96.94 353 LYS B O 1
ATOM 5714 N N . LEU B 1 354 ? 8.461 10.758 15.805 1 98.44 354 LEU B N 1
ATOM 5715 C CA . LEU B 1 354 ? 8.984 11.297 14.555 1 98.44 354 LEU B CA 1
ATOM 5716 C C . LEU B 1 354 ? 9.812 10.242 13.82 1 98.44 354 LEU B C 1
ATOM 5718 O O . LEU B 1 354 ? 10.641 9.57 14.422 1 98.44 354 LEU B O 1
ATOM 5722 N N . LEU B 1 355 ? 9.531 10.102 12.547 1 98.75 355 LEU B N 1
ATOM 5723 C CA . LEU B 1 355 ? 10.211 9.086 11.742 1 98.75 355 LEU B CA 1
ATOM 5724 C C . LEU B 1 355 ? 11.148 9.734 10.727 1 98.75 355 LEU B C 1
ATOM 5726 O O . LEU B 1 355 ? 10.789 10.734 10.086 1 98.75 355 LEU B O 1
ATOM 5730 N N . TYR B 1 356 ? 12.32 9.227 10.648 1 98.81 356 TYR B N 1
ATOM 5731 C CA . TYR B 1 356 ? 13.289 9.617 9.625 1 98.81 356 TYR B CA 1
ATOM 5732 C C . TYR B 1 356 ? 13.578 8.453 8.68 1 98.81 356 TYR B C 1
ATOM 5734 O O . TYR B 1 356 ? 13.906 7.348 9.125 1 98.81 356 TYR B O 1
ATOM 5742 N N . CYS B 1 357 ? 13.508 8.672 7.355 1 98.69 357 CYS B N 1
ATOM 5743 C CA . CYS B 1 357 ? 13.773 7.641 6.363 1 98.69 357 CYS B CA 1
ATOM 5744 C C . CYS B 1 357 ? 14.852 8.086 5.383 1 98.69 357 CYS B C 1
ATOM 5746 O O . CYS B 1 357 ? 14.836 9.227 4.918 1 98.69 357 CYS B O 1
ATOM 5748 N N . GLU B 1 358 ? 15.742 7.258 5.09 1 98.44 358 GLU B N 1
ATOM 5749 C CA . GLU B 1 358 ? 16.609 7.402 3.918 1 98.44 358 GLU B CA 1
ATOM 5750 C C . GLU B 1 358 ? 15.906 6.91 2.654 1 98.44 358 GLU B C 1
ATOM 5752 O O . GLU B 1 358 ? 15.781 5.699 2.443 1 98.44 358 GLU B O 1
ATOM 5757 N N . VAL B 1 359 ? 15.594 7.77 1.795 1 98.25 359 VAL B N 1
ATOM 5758 C CA . VAL B 1 359 ? 14.75 7.418 0.658 1 98.25 359 VAL B CA 1
ATOM 5759 C C . VAL B 1 359 ? 15.602 6.77 -0.434 1 98.25 359 VAL B C 1
ATOM 5761 O O . VAL B 1 359 ? 16.516 7.398 -0.975 1 98.25 359 VAL B O 1
ATOM 5764 N N . ARG B 1 360 ? 15.266 5.543 -0.757 1 98 360 ARG B N 1
ATOM 5765 C CA . ARG B 1 360 ? 15.945 4.82 -1.828 1 98 360 ARG B CA 1
ATOM 5766 C C . ARG B 1 360 ? 15.148 4.879 -3.123 1 98 360 ARG B C 1
ATOM 5768 O O . ARG B 1 360 ? 15.719 4.914 -4.215 1 98 360 ARG B O 1
ATOM 5775 N N . TRP B 1 361 ? 13.828 4.801 -2.945 1 96.25 361 TRP B N 1
ATOM 5776 C CA . TRP B 1 361 ? 12.977 4.891 -4.125 1 96.25 361 TRP B CA 1
ATOM 5777 C C . TRP B 1 361 ? 11.594 5.43 -3.762 1 96.25 361 TRP B C 1
ATOM 5779 O O . TRP B 1 361 ? 11 5.016 -2.764 1 96.25 361 TRP B O 1
ATOM 5789 N N . MET B 1 362 ? 11.258 6.344 -4.527 1 92.06 362 MET B N 1
ATOM 5790 C CA . MET B 1 362 ? 9.922 6.934 -4.504 1 92.06 362 MET B CA 1
ATOM 5791 C C . MET B 1 362 ? 9.516 7.418 -5.895 1 92.06 362 MET B C 1
ATOM 5793 O O . MET B 1 362 ? 10.266 8.156 -6.535 1 92.06 362 MET B O 1
ATOM 5797 N N . ASP B 1 363 ? 8.703 6.562 -6.598 1 83.12 363 ASP B N 1
ATOM 5798 C CA . ASP B 1 363 ? 8.328 6.945 -7.957 1 83.12 363 ASP B CA 1
ATOM 5799 C C . ASP B 1 363 ? 7.992 8.43 -8.031 1 83.12 363 ASP B C 1
ATOM 5801 O O . ASP B 1 363 ? 7.352 8.977 -7.133 1 83.12 363 ASP B O 1
#

Radius of gyration: 29.29 Å; Cα contacts (8 Å, |Δi|>4): 1990; chains: 2; bounding box: 75×90×65 Å

pLDDT: mean 92.83, std 8.65, range [60.94, 98.94]

Sequence (726 aa):
MIKKAIAAVVGILILQFIVKTLHTLEILKYVYNHTPGPCKIVPGQGIGYEDMETLPNGLTLITSGLVMPSASPTVHAYHKKHNRKGRIYLFDFNHPDKGIEELTIVGDQFNQSDFGPHGISLWKDNKDKVTVMVVNHGSKGDSLEKFLFIAKDKQLKHVQTYRDPNIHYLNDVAMDSENSFYFTNYAYYKNGLLHLLEMVLPLAYGNIMYYDGKAYHKQYEGFVTTNGLMLSRDQKYLYMAEPVPKKFHTFKRQKNGTVKRYQEFDVKTGIDNPTLDKDGNVLLGAHPIAWQALKHLDDPESPAPSQVIKLHMKDGVVTKMTEVLSDDGQMLSASTVASLYKDAMLVGTVQHKLLYCEVRWMDMIKKAIAAVVGILILQFIVKTLHTLEILKYVYNHTPGPCKIVPGQGIGYEDMETLPNGLTLITSGLVMPSASPTVHAYHKKHNRKGRIYLFDFNHPDKGIEELTIVGDQFNQSDFGPHGISLWKDNKDKVTVMVVNHGSKGDSLEKFLFIAKDKQLKHVQTYRDPNIHYLNDVAMDSENSFYFTNYAYYKNGLLHLLEMVLPLAYGNIMYYDGKAYHKQYEGFVTTNGLMLSRDQKYLYMAEPVPKKFHTFKRQKNGTVKRYQEFDVKTGIDNPTLDKDGNVLLGAHPIAWQALKHLDDPESPAPSQVIKLHMKDGVVTKMTEVLSDDGQMLSASTVASLYKDAMLVGTVQHKLLYCEVRWMD